Protein 7ZM4 (pdb70)

Radius of gyration: 26.53 Å; Cα contacts (8 Å, |Δi|>4): 1305; chains: 2; bounding box: 71×59×69 Å

Structure (mmCIF, N/CA/C/O backbone):
data_7ZM4
#
_entry.id   7ZM4
#
_cell.length_a   76.684
_cell.length_b   87.224
_cell.length_c   105.725
_cell.angle_alpha   90.000
_cell.angle_beta   90.000
_cell.angle_gamma   90.000
#
_symmetry.space_group_name_H-M   'P 2 2 21'
#
loop_
_entity.id
_entity.type
_entity.pdbx_description
1 polymer '4,5:9,10-diseco-3-hydroxy-5,9,17-trioxoandrosta-1(10),2-diene-4-oate hydrolase'
2 non-polymer 'undecyl dihydrogen phosphate'
3 non-polymer 'SULFATE ION'
4 water water
#
loop_
_atom_site.group_PDB
_atom_site.id
_atom_site.type_symbol
_atom_site.label_atom_id
_atom_site.label_alt_id
_atom_site.label_comp_id
_atom_site.label_asym_id
_atom_site.label_entity_id
_atom_site.label_seq_id
_atom_site.pdbx_PDB_ins_code
_atom_site.Cartn_x
_atom_site.Cartn_y
_atom_site.Cartn_z
_atom_site.occupancy
_atom_site.B_iso_or_equiv
_atom_site.auth_seq_id
_atom_site.auth_comp_id
_atom_site.auth_asym_id
_atom_site.auth_atom_id
_atom_site.pdbx_PDB_model_num
ATOM 1 N N . LEU A 1 7 ? 21.557 30.866 31.625 1.00 46.56 7 LEU A N 1
ATOM 2 C CA . LEU A 1 7 ? 21.843 29.664 32.470 1.00 42.10 7 LEU A CA 1
ATOM 3 C C . LEU A 1 7 ? 23.022 28.886 31.878 1.00 38.81 7 LEU A C 1
ATOM 4 O O . LEU A 1 7 ? 22.916 28.456 30.724 1.00 39.16 7 LEU A O 1
ATOM 9 N N . THR A 1 8 ? 24.071 28.667 32.669 1.00 40.14 8 THR A N 1
ATOM 10 C CA . THR A 1 8 ? 25.238 27.822 32.305 1.00 41.80 8 THR A CA 1
ATOM 11 C C . THR A 1 8 ? 25.416 26.723 33.354 1.00 41.42 8 THR A C 1
ATOM 12 O O . THR A 1 8 ? 24.911 26.885 34.480 1.00 41.43 8 THR A O 1
ATOM 16 N N . PHE A 1 9 ? 26.139 25.662 32.993 1.00 41.99 9 PHE A N 1
ATOM 17 C CA . PHE A 1 9 ? 26.627 24.618 33.929 1.00 39.80 9 PHE A CA 1
ATOM 18 C C . PHE A 1 9 ? 27.197 25.290 35.187 1.00 41.30 9 PHE A C 1
ATOM 19 O O . PHE A 1 9 ? 26.821 24.898 36.305 1.00 37.84 9 PHE A O 1
ATOM 27 N N . GLU A 1 10 ? 28.066 26.294 35.009 1.00 40.56 10 GLU A N 1
ATOM 28 C CA . GLU A 1 10 ? 28.830 26.949 36.104 1.00 42.31 10 GLU A CA 1
ATOM 29 C C . GLU A 1 10 ? 27.904 27.838 36.943 1.00 37.91 10 GLU A C 1
ATOM 30 O O . GLU A 1 10 ? 28.045 27.821 38.177 1.00 40.95 10 GLU A O 1
ATOM 36 N N . SER A 1 11 ? 27.014 28.603 36.309 1.00 37.91 11 SER A N 1
ATOM 37 C CA . SER A 1 11 ? 26.125 29.571 37.008 1.00 38.94 11 SER A CA 1
ATOM 38 C C . SER A 1 11 ? 25.120 28.809 37.887 1.00 36.59 11 SER A C 1
ATOM 39 O O . SER A 1 11 ? 24.782 29.311 38.964 1.00 35.73 11 SER A O 1
ATOM 42 N N . THR A 1 12 ? 24.718 27.602 37.473 1.00 36.02 12 THR A N 1
ATOM 43 C CA . THR A 1 12 ? 23.658 26.796 38.145 1.00 32.59 12 THR A CA 1
ATOM 44 C C . THR A 1 12 ? 24.270 25.807 39.144 1.00 30.42 12 THR A C 1
ATOM 45 O O . THR A 1 12 ? 23.516 25.284 39.983 1.00 28.28 12 THR A O 1
ATOM 49 N N . SER A 1 13 ? 25.580 25.548 39.062 1.00 29.78 13 SER A N 1
ATOM 50 C CA . SER A 1 13 ? 26.294 24.501 39.836 1.00 28.91 13 SER A CA 1
ATOM 51 C C . SER A 1 13 ? 26.179 24.754 41.345 1.00 29.66 13 SER A C 1
ATOM 52 O O . SER A 1 13 ? 26.440 25.884 41.806 1.00 30.63 13 SER A O 1
ATOM 55 N N . ARG A 1 14 ? 25.840 23.716 42.105 1.00 30.14 14 ARG A N 1
ATOM 56 C CA . ARG A 1 14 ? 25.753 23.769 43.583 1.00 29.67 14 ARG A CA 1
ATOM 57 C C . ARG A 1 14 ? 26.286 22.467 44.163 1.00 29.56 14 ARG A C 1
ATOM 58 O O . ARG A 1 14 ? 26.228 21.418 43.483 1.00 29.07 14 ARG A O 1
ATOM 66 N N . PHE A 1 15 ? 26.758 22.519 45.405 1.00 28.76 15 PHE A N 1
ATOM 67 C CA . PHE A 1 15 ? 27.192 21.330 46.162 1.00 28.60 15 PHE A CA 1
ATOM 68 C C . PHE A 1 15 ? 26.462 21.331 47.499 1.00 29.89 15 PHE A C 1
ATOM 69 O O . PHE A 1 15 ? 26.162 22.416 48.040 1.00 32.23 15 PHE A O 1
ATOM 77 N N . ALA A 1 16 ? 26.187 20.138 47.997 1.00 30.17 16 ALA A N 1
ATOM 78 C CA . ALA A 1 16 ? 25.714 19.883 49.368 1.00 32.07 16 ALA A CA 1
ATOM 79 C C . ALA A 1 16 ? 26.487 18.692 49.915 1.00 33.13 16 ALA A C 1
ATOM 80 O O . ALA A 1 16 ? 26.965 17.857 49.121 1.00 36.14 16 ALA A O 1
ATOM 82 N N . GLU A 1 17 ? 26.633 18.635 51.232 1.00 32.89 17 GLU A N 1
ATOM 83 C CA . GLU A 1 17 ? 27.166 17.451 51.928 1.00 33.99 17 GLU A CA 1
ATOM 84 C C . GLU A 1 17 ? 26.049 16.896 52.812 1.00 34.39 17 GLU A C 1
ATOM 85 O O . GLU A 1 17 ? 25.557 17.630 53.685 1.00 34.54 17 GLU A O 1
ATOM 91 N N . VAL A 1 18 ? 25.647 15.654 52.556 1.00 32.20 18 VAL A N 1
ATOM 92 C CA . VAL A 1 18 ? 24.566 14.959 53.308 1.00 32.70 18 VAL A CA 1
ATOM 93 C C . VAL A 1 18 ? 25.174 13.725 53.978 1.00 32.38 18 VAL A C 1
ATOM 94 O O . VAL A 1 18 ? 26.271 13.291 53.567 1.00 35.86 18 VAL A O 1
ATOM 98 N N . ASP A 1 19 ? 24.494 13.178 54.982 1.00 33.17 19 ASP A N 1
ATOM 99 C CA . ASP A 1 19 ? 24.964 11.997 55.747 1.00 35.41 19 ASP A CA 1
ATOM 100 C C . ASP A 1 19 ? 24.233 10.751 55.235 1.00 36.61 19 ASP A C 1
ATOM 101 O O . ASP A 1 19 ? 23.035 10.600 55.544 1.00 38.56 19 ASP A O 1
ATOM 106 N N . VAL A 1 20 ? 24.938 9.890 54.493 1.00 33.84 20 VAL A N 1
ATOM 107 C CA . VAL A 1 20 ? 24.431 8.586 53.979 1.00 34.34 20 VAL A CA 1
ATOM 108 C C . VAL A 1 20 ? 25.443 7.499 54.348 1.00 36.64 20 VAL A C 1
ATOM 109 O O . VAL A 1 20 ? 26.382 7.288 53.573 1.00 35.56 20 VAL A O 1
ATOM 113 N N . ASP A 1 21 ? 25.271 6.844 55.502 1.00 37.61 21 ASP A N 1
ATOM 114 C CA . ASP A 1 21 ? 26.293 5.922 56.068 1.00 39.45 21 ASP A CA 1
ATOM 115 C C . ASP A 1 21 ? 27.656 6.630 56.014 1.00 38.73 21 ASP A C 1
ATOM 116 O O . ASP A 1 21 ? 28.647 5.971 55.632 1.00 43.21 21 ASP A O 1
ATOM 121 N N . GLY A 1 22 ? 27.691 7.925 56.359 1.00 37.08 22 GLY A N 1
ATOM 122 C CA . GLY A 1 22 ? 28.886 8.791 56.324 1.00 36.54 22 GLY A CA 1
ATOM 123 C C . GLY A 1 22 ? 28.717 9.970 55.369 1.00 39.33 22 GLY A C 1
ATOM 124 O O . GLY A 1 22 ? 27.772 9.995 54.578 1.00 39.73 22 GLY A O 1
ATOM 125 N N . PRO A 1 23 ? 29.613 10.987 55.422 1.00 37.95 23 PRO A N 1
ATOM 126 C CA . PRO A 1 23 ? 29.520 12.164 54.557 1.00 36.04 23 PRO A CA 1
ATOM 127 C C . PRO A 1 23 ? 29.470 11.811 53.060 1.00 34.17 23 PRO A C 1
ATOM 128 O O . PRO A 1 23 ? 30.235 10.946 52.638 1.00 31.49 23 PRO A O 1
ATOM 132 N N . LEU A 1 24 ? 28.558 12.456 52.323 1.00 29.99 24 LEU A N 1
ATOM 133 C CA . LEU A 1 24 ? 28.341 12.254 50.862 1.00 28.86 24 LEU A CA 1
ATOM 134 C C . LEU A 1 24 ? 28.208 13.605 50.164 1.00 27.98 24 LEU A C 1
ATOM 135 O O . LEU A 1 24 ? 27.273 14.380 50.472 1.00 27.76 24 LEU A O 1
ATOM 140 N N . LYS A 1 25 ? 29.119 13.898 49.237 1.00 27.04 25 LYS A N 1
ATOM 141 C CA . LYS A 1 25 ? 29.045 15.141 48.439 1.00 28.58 25 LYS A CA 1
ATOM 142 C C . LYS A 1 25 ? 28.055 14.916 47.295 1.00 26.89 25 LYS A C 1
ATOM 143 O O . LYS A 1 25 ? 28.216 13.914 46.581 1.00 26.44 25 LYS A O 1
ATOM 149 N N . LEU A 1 26 ? 27.066 15.801 47.180 1.00 26.21 26 LEU A N 1
ATOM 150 C CA . LEU A 1 26 ? 26.097 15.846 46.057 1.00 27.43 26 LEU A CA 1
ATOM 151 C C . LEU A 1 26 ? 26.307 17.124 45.270 1.00 27.39 26 LEU A C 1
ATOM 152 O O . LEU A 1 26 ? 26.280 18.224 45.873 1.00 28.70 26 LEU A O 1
ATOM 157 N N . HIS A 1 27 ? 26.418 16.975 43.958 1.00 25.23 27 HIS A N 1
ATOM 158 C CA . HIS A 1 27 ? 26.411 18.077 42.977 1.00 24.82 27 HIS A CA 1
ATOM 159 C C . HIS A 1 27 ? 25.009 18.187 42.382 1.00 24.25 27 HIS A C 1
ATOM 160 O O . HIS A 1 27 ? 24.398 17.129 42.126 1.00 24.78 27 HIS A O 1
ATOM 167 N N . TYR A 1 28 ? 24.528 19.407 42.176 1.00 25.11 28 TYR A N 1
ATOM 168 C CA . TYR A 1 28 ? 23.233 19.661 41.503 1.00 24.91 28 TYR A CA 1
ATOM 169 C C . TYR A 1 28 ? 23.269 21.007 40.786 1.00 26.90 28 TYR A C 1
ATOM 170 O O . TYR A 1 28 ? 24.210 21.811 40.983 1.00 30.03 28 TYR A O 1
ATOM 179 N N . HIS A 1 29 ? 22.295 21.217 39.909 1.00 25.40 29 HIS A N 1
ATOM 180 C CA . HIS A 1 29 ? 22.083 22.490 39.186 1.00 24.98 29 HIS A CA 1
ATOM 181 C C . HIS A 1 29 ? 20.780 23.107 39.675 1.00 27.85 29 HIS A C 1
ATOM 182 O O . HIS A 1 29 ? 19.747 22.398 39.727 1.00 25.29 29 HIS A O 1
ATOM 189 N N . GLU A 1 30 ? 20.837 24.389 40.014 1.00 26.15 30 GLU A N 1
ATOM 190 C CA . GLU A 1 30 ? 19.670 25.157 40.493 1.00 27.06 30 GLU A CA 1
ATOM 191 C C . GLU A 1 30 ? 19.360 26.255 39.484 1.00 27.45 30 GLU A C 1
ATOM 192 O O . GLU A 1 30 ? 20.298 26.963 39.049 1.00 28.57 30 GLU A O 1
ATOM 198 N N . ALA A 1 31 ? 18.097 26.359 39.086 1.00 25.66 31 ALA A N 1
ATOM 199 C CA . ALA A 1 31 ? 17.599 27.430 38.198 1.00 26.25 31 ALA A CA 1
ATOM 200 C C . ALA A 1 31 ? 16.144 27.760 38.537 1.00 26.84 31 ALA A C 1
ATOM 201 O O . ALA A 1 31 ? 15.482 26.948 39.237 1.00 25.22 31 ALA A O 1
ATOM 203 N N . GLY A 1 32 ? 15.672 28.927 38.083 1.00 25.60 32 GLY A N 1
ATOM 204 C CA . GLY A 1 32 ? 14.299 29.409 38.326 1.00 27.44 32 GLY A CA 1
ATOM 205 C C . GLY A 1 32 ? 14.043 29.719 39.794 1.00 28.46 32 GLY A C 1
ATOM 206 O O . GLY A 1 32 ? 12.908 29.483 40.258 1.00 26.63 32 GLY A O 1
ATOM 207 N N . VAL A 1 33 ? 15.035 30.266 40.503 1.00 31.73 33 VAL A N 1
ATOM 208 C CA . VAL A 1 33 ? 14.965 30.551 41.970 1.00 34.08 33 VAL A CA 1
ATOM 209 C C . VAL A 1 33 ? 13.779 31.481 42.289 1.00 35.47 33 VAL A C 1
ATOM 210 O O . VAL A 1 33 ? 13.258 31.389 43.413 1.00 37.55 33 VAL A O 1
ATOM 214 N N . GLY A 1 34 ? 13.315 32.301 41.347 1.00 36.14 34 GLY A N 1
ATOM 215 C CA . GLY A 1 34 ? 12.119 33.150 41.557 1.00 37.81 34 GLY A CA 1
ATOM 216 C C . GLY A 1 34 ? 10.821 32.355 41.716 1.00 37.06 34 GLY A C 1
ATOM 217 O O . GLY A 1 34 ? 9.885 32.858 42.378 1.00 37.81 34 GLY A O 1
ATOM 218 N N . ASN A 1 35 ? 10.741 31.154 41.138 1.00 29.92 35 ASN A N 1
ATOM 219 C CA . ASN A 1 35 ? 9.463 30.437 40.893 1.00 28.13 35 ASN A CA 1
ATOM 220 C C . ASN A 1 35 ? 9.040 29.658 42.143 1.00 27.20 35 ASN A C 1
ATOM 221 O O . ASN A 1 35 ? 9.906 29.064 42.796 1.00 27.10 35 ASN A O 1
ATOM 226 N N . ASP A 1 36 ? 7.735 29.613 42.412 1.00 26.25 36 ASP A N 1
ATOM 227 C CA . ASP A 1 36 ? 7.160 29.045 43.656 1.00 26.89 36 ASP A CA 1
ATOM 228 C C . ASP A 1 36 ? 7.272 27.517 43.670 1.00 25.53 36 ASP A C 1
ATOM 229 O O . ASP A 1 36 ? 7.515 26.949 44.751 1.00 26.96 36 ASP A O 1
ATOM 234 N N . GLN A 1 37 ? 7.028 26.868 42.532 1.00 24.89 37 GLN A N 1
ATOM 235 C CA . GLN A 1 37 ? 6.914 25.387 42.483 1.00 23.23 37 GLN A CA 1
ATOM 236 C C . GLN A 1 37 ? 8.308 24.798 42.242 1.00 21.88 37 GLN A C 1
ATOM 237 O O . GLN A 1 37 ? 8.819 24.956 41.126 1.00 21.14 37 GLN A O 1
ATOM 243 N N . THR A 1 38 ? 8.864 24.104 43.233 1.00 20.92 38 THR A N 1
ATOM 244 C CA . THR A 1 38 ? 10.139 23.355 43.107 1.00 20.04 38 THR A CA 1
ATOM 245 C C . THR A 1 38 ? 9.866 22.032 42.370 1.00 19.13 38 THR A C 1
ATOM 246 O O . THR A 1 38 ? 8.807 21.430 42.592 1.00 19.43 38 THR A O 1
ATOM 250 N N . VAL A 1 39 ? 10.792 21.614 41.498 1.00 17.82 39 VAL A N 1
ATOM 251 C CA . VAL A 1 39 ? 10.742 20.275 40.845 0.50 14.90 39 VAL A CA 1
ATOM 252 C C . VAL A 1 39 ? 12.153 19.707 40.878 1.00 17.10 39 VAL A C 1
ATOM 253 O O . VAL A 1 39 ? 13.105 20.456 40.600 1.00 18.94 39 VAL A O 1
ATOM 257 N N . VAL A 1 40 ? 12.296 18.430 41.203 1.00 16.63 40 VAL A N 1
ATOM 258 C CA . VAL A 1 40 ? 13.618 17.746 41.222 1.00 17.51 40 VAL A CA 1
ATOM 259 C C . VAL A 1 40 ? 13.728 16.896 39.954 1.00 18.39 40 VAL A C 1
ATOM 260 O O . VAL A 1 40 ? 12.750 16.203 39.617 1.00 17.46 40 VAL A O 1
ATOM 264 N N . LEU A 1 41 ? 14.864 16.993 39.264 1.00 16.76 41 LEU A N 1
ATOM 265 C CA . LEU A 1 41 ? 15.148 16.215 38.033 1.00 17.59 41 LEU A CA 1
ATOM 266 C C . LEU A 1 41 ? 16.219 15.189 38.359 1.00 17.86 41 LEU A C 1
ATOM 267 O O . LEU A 1 41 ? 17.265 15.598 38.918 1.00 18.05 41 LEU A O 1
ATOM 272 N N . LEU A 1 42 ? 15.990 13.926 37.981 1.00 16.63 42 LEU A N 1
ATOM 273 C CA . LEU A 1 42 ? 16.938 12.805 38.216 1.00 17.43 42 LEU A CA 1
ATOM 274 C C . LEU A 1 42 ? 17.252 12.132 36.883 1.00 17.16 42 LEU A C 1
ATOM 275 O O . LEU A 1 42 ? 16.348 11.560 36.239 1.00 16.57 42 LEU A O 1
ATOM 280 N N . HIS A 1 43 ? 18.519 12.182 36.482 1.00 17.38 43 HIS A N 1
ATOM 281 C CA . HIS A 1 43 ? 18.983 11.727 35.155 1.00 17.51 43 HIS A CA 1
ATOM 282 C C . HIS A 1 43 ? 19.082 10.198 35.065 1.00 17.36 43 HIS A C 1
ATOM 283 O O . HIS A 1 43 ? 19.091 9.488 36.101 1.00 16.57 43 HIS A O 1
ATOM 290 N N . GLY A 1 44 ? 19.241 9.726 33.831 1.00 18.86 44 GLY A N 1
ATOM 291 C CA . GLY A 1 44 ? 19.495 8.313 33.501 1.00 19.30 44 GLY A CA 1
ATOM 292 C C . GLY A 1 44 ? 20.888 7.859 33.904 1.00 19.34 44 GLY A C 1
ATOM 293 O O . GLY A 1 44 ? 21.729 8.717 34.189 1.00 22.02 44 GLY A O 1
ATOM 294 N N . GLY A 1 45 ? 21.134 6.553 33.890 1.00 18.74 45 GLY A N 1
ATOM 295 C CA . GLY A 1 45 ? 22.313 5.953 34.545 1.00 19.57 45 GLY A CA 1
ATOM 296 C C . GLY A 1 45 ? 23.326 5.394 33.570 1.00 19.45 45 GLY A C 1
ATOM 297 O O . GLY A 1 45 ? 24.216 4.633 34.025 1.00 20.26 45 GLY A O 1
ATOM 298 N N . GLY A 1 46 ? 23.218 5.723 32.284 1.00 19.61 46 GLY A N 1
ATOM 299 C CA . GLY A 1 46 ? 24.208 5.258 31.299 1.00 19.86 46 GLY A CA 1
ATOM 300 C C . GLY A 1 46 ? 25.595 5.773 31.667 1.00 21.43 46 GLY A C 1
ATOM 301 O O . GLY A 1 46 ? 25.726 6.813 32.305 1.00 21.14 46 GLY A O 1
ATOM 302 N N . PRO A 1 47 ? 26.678 5.056 31.317 1.00 23.08 47 PRO A N 1
ATOM 303 C CA . PRO A 1 47 ? 28.028 5.535 31.634 1.00 23.87 47 PRO A CA 1
ATOM 304 C C . PRO A 1 47 ? 28.298 6.948 31.098 1.00 22.31 47 PRO A C 1
ATOM 305 O O . PRO A 1 47 ? 28.010 7.236 29.943 1.00 23.29 47 PRO A O 1
ATOM 309 N N . GLY A 1 48 ? 28.819 7.809 31.984 1.00 21.53 48 GLY A N 1
ATOM 310 C CA . GLY A 1 48 ? 29.148 9.207 31.692 1.00 22.13 48 GLY A CA 1
ATOM 311 C C . GLY A 1 48 ? 27.952 10.142 31.759 1.00 22.24 48 GLY A C 1
ATOM 312 O O . GLY A 1 48 ? 28.116 11.315 31.432 1.00 21.19 48 GLY A O 1
ATOM 313 N N . ALA A 1 49 ? 26.773 9.665 32.174 1.00 21.28 49 ALA A N 1
ATOM 314 C CA . ALA A 1 49 ? 25.578 10.532 32.290 1.00 21.30 49 ALA A CA 1
ATOM 315 C C . ALA A 1 49 ? 25.784 11.514 33.446 1.00 20.12 49 ALA A C 1
ATOM 316 O O . ALA A 1 49 ? 26.536 11.195 34.387 1.00 20.86 49 ALA A O 1
ATOM 318 N N . ALA A 1 50 ? 25.130 12.662 33.379 1.00 20.21 50 ALA A N 1
ATOM 319 C CA . ALA A 1 50 ? 25.008 13.625 34.496 1.00 21.36 50 ALA A CA 1
ATOM 320 C C . ALA A 1 50 ? 23.788 14.508 34.237 1.00 20.67 50 ALA A C 1
ATOM 321 O O . ALA A 1 50 ? 23.199 14.409 33.138 1.00 20.64 50 ALA A O 1
ATOM 323 N N . SER A 1 51 ? 23.434 15.368 35.192 1.00 19.45 51 SER A N 1
ATOM 324 C CA . SER A 1 51 ? 22.201 16.191 35.152 1.00 20.52 51 SER A CA 1
ATOM 325 C C . SER A 1 51 ? 22.190 17.126 33.946 1.00 21.83 51 SER A C 1
ATOM 326 O O . SER A 1 51 ? 21.222 17.127 33.192 1.00 20.97 51 SER A O 1
ATOM 329 N N . TRP A 1 52 ? 23.227 17.946 33.802 1.00 22.85 52 TRP A N 1
ATOM 330 C CA . TRP A 1 52 ? 23.247 19.030 32.793 1.00 24.83 52 TRP A CA 1
ATOM 331 C C . TRP A 1 52 ? 23.134 18.462 31.371 1.00 24.50 52 TRP A C 1
ATOM 332 O O . TRP A 1 52 ? 22.347 18.994 30.603 1.00 26.06 52 TRP A O 1
ATOM 343 N N . THR A 1 53 ? 23.878 17.404 31.037 1.00 23.28 53 THR A N 1
ATOM 344 C CA . THR A 1 53 ? 23.847 16.764 29.691 1.00 23.15 53 THR A CA 1
ATOM 345 C C . THR A 1 53 ? 22.541 15.983 29.482 1.00 22.81 53 THR A C 1
ATOM 346 O O . THR A 1 53 ? 21.973 16.055 28.377 1.00 23.72 53 THR A O 1
ATOM 350 N N . ASN A 1 54 ? 22.067 15.262 30.490 1.00 21.47 54 ASN A N 1
ATOM 351 C CA . ASN A 1 54 ? 20.836 14.433 30.369 1.00 21.03 54 ASN A CA 1
ATOM 352 C C . ASN A 1 54 ? 19.663 15.364 30.047 1.00 20.76 54 ASN A C 1
ATOM 353 O O . ASN A 1 54 ? 18.788 14.957 29.251 1.00 20.91 54 ASN A O 1
ATOM 358 N N . PHE A 1 55 ? 19.619 16.556 30.664 1.00 20.05 55 PHE A N 1
ATOM 359 C CA . PHE A 1 55 ? 18.447 17.466 30.621 1.00 19.99 55 PHE A CA 1
ATOM 360 C C . PHE A 1 55 ? 18.791 18.771 29.891 1.00 22.06 55 PHE A C 1
ATOM 361 O O . PHE A 1 55 ? 18.093 19.768 30.095 1.00 21.68 55 PHE A O 1
ATOM 369 N N . SER A 1 56 ? 19.777 18.739 28.991 1.00 25.63 56 SER A N 1
ATOM 370 C CA . SER A 1 56 ? 20.267 19.951 28.285 1.00 27.92 56 SER A CA 1
ATOM 371 C C . SER A 1 56 ? 19.137 20.583 27.456 1.00 26.75 56 SER A C 1
ATOM 372 O O . SER A 1 56 ? 19.104 21.817 27.365 1.00 27.04 56 SER A O 1
ATOM 375 N N . ARG A 1 57 ? 18.194 19.792 26.927 1.00 24.49 57 ARG A N 1
ATOM 376 C CA . ARG A 1 57 ? 17.068 20.325 26.118 1.00 23.68 57 ARG A CA 1
ATOM 377 C C . ARG A 1 57 ? 15.846 20.670 26.985 1.00 23.43 57 ARG A C 1
ATOM 378 O O . ARG A 1 57 ? 14.838 21.117 26.408 1.00 22.58 57 ARG A O 1
ATOM 386 N N . ASN A 1 58 ? 15.950 20.556 28.310 1.00 22.51 58 ASN A N 1
ATOM 387 C CA . ASN A 1 58 ? 14.785 20.685 29.220 1.00 20.50 58 ASN A CA 1
ATOM 388 C C . ASN A 1 58 ? 14.998 21.743 30.319 1.00 21.87 58 ASN A C 1
ATOM 389 O O . ASN A 1 58 ? 14.010 22.396 30.662 1.00 21.34 58 ASN A O 1
ATOM 394 N N . ILE A 1 59 ? 16.208 21.904 30.874 1.00 23.26 59 ILE A N 1
ATOM 395 C CA . ILE A 1 59 ? 16.411 22.678 32.139 1.00 24.37 59 ILE A CA 1
ATOM 396 C C . ILE A 1 59 ? 16.012 24.144 31.917 1.00 25.12 59 ILE A C 1
ATOM 397 O O . ILE A 1 59 ? 15.258 24.660 32.742 1.00 23.53 59 ILE A O 1
ATOM 402 N N . ALA A 1 60 ? 16.447 24.779 30.824 1.00 25.34 60 ALA A N 1
ATOM 403 C CA . ALA A 1 60 ? 16.121 26.202 30.533 1.00 26.81 60 ALA A CA 1
ATOM 404 C C . ALA A 1 60 ? 14.609 26.397 30.409 1.00 25.35 60 ALA A C 1
ATOM 405 O O . ALA A 1 60 ? 14.067 27.368 30.976 1.00 27.08 60 ALA A O 1
ATOM 407 N N . VAL A 1 61 ? 13.937 25.511 29.675 1.00 22.37 61 VAL A N 1
ATOM 408 C CA . VAL A 1 61 ? 12.476 25.610 29.430 1.00 23.09 61 VAL A CA 1
ATOM 409 C C . VAL A 1 61 ? 11.749 25.414 30.769 1.00 23.05 61 VAL A C 1
ATOM 410 O O . VAL A 1 61 ? 10.878 26.225 31.096 1.00 23.96 61 VAL A O 1
ATOM 414 N N . LEU A 1 62 ? 12.119 24.393 31.540 1.00 22.43 62 LEU A N 1
ATOM 415 C CA . LEU A 1 62 ? 11.445 24.114 32.834 1.00 23.09 62 LEU A CA 1
ATOM 416 C C . LEU A 1 62 ? 11.716 25.251 33.830 1.00 24.03 62 LEU A C 1
ATOM 417 O O . LEU A 1 62 ? 10.792 25.585 34.599 1.00 22.76 62 LEU A O 1
ATOM 422 N N . ALA A 1 63 ? 12.913 25.849 33.806 1.00 24.70 63 ALA A N 1
ATOM 423 C CA . ALA A 1 63 ? 13.306 26.937 34.739 1.00 24.86 63 ALA A CA 1
ATOM 424 C C . ALA A 1 63 ? 12.490 28.210 34.490 1.00 27.16 63 ALA A C 1
ATOM 425 O O . ALA A 1 63 ? 12.488 29.068 35.395 1.00 27.33 63 ALA A O 1
ATOM 427 N N . ARG A 1 64 ? 11.812 28.353 33.344 1.00 27.20 64 ARG A N 1
ATOM 428 C CA . ARG A 1 64 ? 10.876 29.488 33.104 1.00 29.70 64 ARG A CA 1
ATOM 429 C C . ARG A 1 64 ? 9.650 29.348 34.014 1.00 29.90 64 ARG A C 1
ATOM 430 O O . ARG A 1 64 ? 9.004 30.362 34.290 1.00 29.61 64 ARG A O 1
ATOM 438 N N . HIS A 1 65 ? 9.308 28.122 34.425 1.00 26.97 65 HIS A N 1
ATOM 439 C CA . HIS A 1 65 ? 8.033 27.824 35.128 1.00 27.16 65 HIS A CA 1
ATOM 440 C C . HIS A 1 65 ? 8.269 27.409 36.577 1.00 24.33 65 HIS A C 1
ATOM 441 O O . HIS A 1 65 ? 7.405 27.702 37.417 1.00 26.76 65 HIS A O 1
ATOM 448 N N . PHE A 1 66 ? 9.374 26.725 36.842 1.00 24.11 66 PHE A N 1
ATOM 449 C CA . PHE A 1 66 ? 9.626 26.002 38.107 1.00 21.57 66 PHE A CA 1
ATOM 450 C C . PHE A 1 66 ? 10.987 26.388 38.657 1.00 21.73 66 PHE A C 1
ATOM 451 O O . PHE A 1 66 ? 11.851 26.872 37.910 1.00 22.81 66 PHE A O 1
ATOM 459 N N . HIS A 1 67 ? 11.148 26.176 39.953 1.00 20.72 67 HIS A N 1
ATOM 460 C CA . HIS A 1 67 ? 12.450 26.202 40.651 1.00 21.75 67 HIS A CA 1
ATOM 461 C C . HIS A 1 67 ? 13.051 24.810 40.463 1.00 22.61 67 HIS A C 1
ATOM 462 O O . HIS A 1 67 ? 12.583 23.881 41.124 1.00 22.09 67 HIS A O 1
ATOM 469 N N . VAL A 1 68 ? 14.012 24.685 39.548 1.00 22.33 68 VAL A N 1
ATOM 470 C CA . VAL A 1 68 ? 14.548 23.372 39.096 1.00 22.44 68 VAL A CA 1
ATOM 471 C C . VAL A 1 68 ? 15.748 23.004 39.968 1.00 23.32 68 VAL A C 1
ATOM 472 O O . VAL A 1 68 ? 16.652 23.836 40.130 1.00 23.23 68 VAL A O 1
ATOM 476 N N . LEU A 1 69 ? 15.742 21.791 40.513 1.00 20.16 69 LEU A N 1
ATOM 477 C CA . LEU A 1 69 ? 16.910 21.175 41.189 1.00 21.12 69 LEU A CA 1
ATOM 478 C C . LEU A 1 69 ? 17.244 19.906 40.404 1.00 21.49 69 LEU A C 1
ATOM 479 O O . LEU A 1 69 ? 16.500 18.925 40.527 1.00 20.98 69 LEU A O 1
ATOM 484 N N . ALA A 1 70 ? 18.279 19.956 39.566 1.00 20.10 70 ALA A N 1
ATOM 485 C CA . ALA A 1 70 ? 18.727 18.799 38.760 1.00 20.01 70 ALA A CA 1
ATOM 486 C C . ALA A 1 70 ? 19.940 18.175 39.455 1.00 21.53 70 ALA A C 1
ATOM 487 O O . ALA A 1 70 ? 21.024 18.807 39.489 1.00 22.05 70 ALA A O 1
ATOM 489 N N . VAL A 1 71 ? 19.748 16.998 40.046 1.00 19.40 71 VAL A N 1
ATOM 490 C CA . VAL A 1 71 ? 20.705 16.388 41.011 1.00 19.81 71 VAL A CA 1
ATOM 491 C C . VAL A 1 71 ? 21.547 15.318 40.307 1.00 21.79 71 VAL A C 1
ATOM 492 O O . VAL A 1 71 ? 20.971 14.364 39.751 1.00 20.49 71 VAL A O 1
ATOM 496 N N . ASP A 1 72 ? 22.877 15.455 40.346 1.00 20.47 72 ASP A N 1
ATOM 497 C CA . ASP A 1 72 ? 23.787 14.367 39.911 1.00 21.02 72 ASP A CA 1
ATOM 498 C C . ASP A 1 72 ? 23.642 13.249 40.926 1.00 20.48 72 ASP A C 1
ATOM 499 O O . ASP A 1 72 ? 23.908 13.473 42.124 1.00 20.25 72 ASP A O 1
ATOM 504 N N . GLN A 1 73 ? 23.147 12.087 40.507 1.00 20.49 73 GLN A N 1
ATOM 505 C CA . GLN A 1 73 ? 22.937 10.973 41.445 1.00 21.79 73 GLN A CA 1
ATOM 506 C C . GLN A 1 73 ? 24.309 10.473 41.885 1.00 20.97 73 GLN A C 1
ATOM 507 O O . GLN A 1 73 ? 25.295 10.621 41.160 1.00 20.55 73 GLN A O 1
ATOM 513 N N . PRO A 1 74 ? 24.413 9.888 43.089 1.00 22.73 74 PRO A N 1
ATOM 514 C CA . PRO A 1 74 ? 25.675 9.320 43.553 1.00 21.47 74 PRO A CA 1
ATOM 515 C C . PRO A 1 74 ? 26.271 8.399 42.486 1.00 23.44 74 PRO A C 1
ATOM 516 O O . PRO A 1 74 ? 25.535 7.601 41.900 1.00 22.86 74 PRO A O 1
ATOM 520 N N . GLY A 1 75 ? 27.574 8.537 42.232 1.00 22.22 75 GLY A N 1
ATOM 521 C CA . GLY A 1 75 ? 28.275 7.721 41.221 1.00 22.33 75 GLY A CA 1
ATOM 522 C C . GLY A 1 75 ? 28.359 8.404 39.869 1.00 22.64 75 GLY A C 1
ATOM 523 O O . GLY A 1 75 ? 29.029 7.836 38.968 1.00 23.01 75 GLY A O 1
ATOM 524 N N . TYR A 1 76 ? 27.742 9.578 39.712 1.00 20.87 76 TYR A N 1
ATOM 525 C CA . TYR A 1 76 ? 27.631 10.307 38.423 1.00 21.19 76 TYR A CA 1
ATOM 526 C C . TYR A 1 76 ? 28.054 11.767 38.577 1.00 22.72 76 TYR A C 1
ATOM 527 O O . TYR A 1 76 ? 27.881 12.349 39.663 1.00 22.01 76 TYR A O 1
ATOM 536 N N . GLY A 1 77 ? 28.546 12.351 37.482 1.00 23.14 77 GLY A N 1
ATOM 537 C CA . GLY A 1 77 ? 28.842 13.788 37.369 1.00 24.49 77 GLY A CA 1
ATOM 538 C C . GLY A 1 77 ? 29.863 14.195 38.413 1.00 24.63 77 GLY A C 1
ATOM 539 O O . GLY A 1 77 ? 30.906 13.511 38.513 1.00 25.90 77 GLY A O 1
ATOM 540 N N . HIS A 1 78 ? 29.541 15.217 39.209 1.00 25.38 78 HIS A N 1
ATOM 541 C CA . HIS A 1 78 ? 30.422 15.754 40.280 1.00 26.25 78 HIS A CA 1
ATOM 542 C C . HIS A 1 78 ? 29.945 15.307 41.668 1.00 26.85 78 HIS A C 1
ATOM 543 O O . HIS A 1 78 ? 30.493 15.803 42.665 1.00 26.05 78 HIS A O 1
ATOM 550 N N . SER A 1 79 ? 29.009 14.364 41.766 1.00 23.58 79 SER A N 1
ATOM 551 C CA . SER A 1 79 ? 28.659 13.749 43.070 1.00 23.21 79 SER A CA 1
ATOM 552 C C . SER A 1 79 ? 29.696 12.689 43.447 1.00 24.12 79 SER A C 1
ATOM 553 O O . SER A 1 79 ? 30.438 12.204 42.555 1.00 23.27 79 SER A O 1
ATOM 556 N N . ASP A 1 80 ? 29.779 12.343 44.736 1.00 25.06 80 ASP A N 1
ATOM 557 C CA . ASP A 1 80 ? 30.735 11.322 45.231 1.00 26.23 80 ASP A CA 1
ATOM 558 C C . ASP A 1 80 ? 30.513 9.996 44.499 1.00 25.75 80 ASP A C 1
ATOM 559 O O . ASP A 1 80 ? 29.353 9.649 44.199 1.00 26.58 80 ASP A O 1
ATOM 564 N N . LYS A 1 81 ? 31.603 9.291 44.198 1.00 24.46 81 LYS A N 1
ATOM 565 C CA . LYS A 1 81 ? 31.594 7.979 43.513 1.00 25.08 81 LYS A CA 1
ATOM 566 C C . LYS A 1 81 ? 32.205 6.941 44.451 1.00 26.90 81 LYS A C 1
ATOM 567 O O . LYS A 1 81 ? 33.372 6.561 44.266 1.00 25.94 81 LYS A O 1
ATOM 573 N N . ARG A 1 82 ? 31.429 6.490 45.436 1.00 27.08 82 ARG A N 1
ATOM 574 C CA . ARG A 1 82 ? 31.856 5.434 46.381 1.00 28.44 82 ARG A CA 1
ATOM 575 C C . ARG A 1 82 ? 31.981 4.112 45.632 1.00 29.49 82 ARG A C 1
ATOM 576 O O . ARG A 1 82 ? 31.236 3.910 44.642 1.00 31.52 82 ARG A O 1
ATOM 584 N N . ALA A 1 83 ? 32.903 3.258 46.075 1.00 29.43 83 ALA A N 1
ATOM 585 C CA . ALA A 1 83 ? 33.146 1.910 45.523 1.00 30.60 83 ALA A CA 1
ATOM 586 C C . ALA A 1 83 ? 32.155 0.922 46.137 1.00 30.10 83 ALA A C 1
ATOM 587 O O . ALA A 1 83 ? 31.991 -0.169 45.581 1.00 31.89 83 ALA A O 1
ATOM 589 N N . GLU A 1 84 ? 31.567 1.266 47.284 1.00 32.59 84 GLU A N 1
ATOM 590 C CA . GLU A 1 84 ? 30.658 0.354 48.021 1.00 35.41 84 GLU A CA 1
ATOM 591 C C . GLU A 1 84 ? 29.417 1.132 48.451 1.00 31.26 84 GLU A C 1
ATOM 592 O O . GLU A 1 84 ? 29.558 2.248 48.982 1.00 32.18 84 GLU A O 1
ATOM 598 N N . HIS A 1 85 ? 28.251 0.543 48.227 1.00 30.74 85 HIS A N 1
ATOM 599 C CA . HIS A 1 85 ? 26.946 1.100 48.662 1.00 29.90 85 HIS A CA 1
ATOM 600 C C . HIS A 1 85 ? 25.898 -0.001 48.546 1.00 30.14 85 HIS A C 1
ATOM 601 O O . HIS A 1 85 ? 26.203 -1.039 47.949 1.00 31.42 85 HIS A O 1
ATOM 608 N N . GLY A 1 86 ? 24.694 0.237 49.068 1.00 29.90 86 GLY A N 1
ATOM 609 C CA . GLY A 1 86 ? 23.593 -0.737 48.988 1.00 30.01 86 GLY A CA 1
ATOM 610 C C . GLY A 1 86 ? 22.835 -0.618 47.676 1.00 29.24 86 GLY A C 1
ATOM 611 O O . GLY A 1 86 ? 23.317 0.086 46.766 1.00 30.52 86 GLY A O 1
ATOM 612 N N . GLN A 1 87 ? 21.670 -1.265 47.590 1.00 26.21 87 GLN A N 1
ATOM 613 C CA . GLN A 1 87 ? 20.750 -1.204 46.421 1.00 24.60 87 GLN A CA 1
ATOM 614 C C . GLN A 1 87 ? 20.712 0.236 45.889 1.00 20.37 87 GLN A C 1
ATOM 615 O O . GLN A 1 87 ? 20.408 1.176 46.661 1.00 20.38 87 GLN A O 1
ATOM 621 N N . PHE A 1 88 ? 21.025 0.443 44.608 1.00 19.75 88 PHE A N 1
ATOM 622 C CA . PHE A 1 88 ? 21.358 1.799 44.114 1.00 18.79 88 PHE A CA 1
ATOM 623 C C . PHE A 1 88 ? 20.193 2.776 44.313 1.00 17.75 88 PHE A C 1
ATOM 624 O O . PHE A 1 88 ? 20.420 3.903 44.738 1.00 18.45 88 PHE A O 1
ATOM 632 N N . ASN A 1 89 ? 18.966 2.388 43.978 1.00 18.55 89 ASN A N 1
ATOM 633 C CA . ASN A 1 89 ? 17.869 3.389 43.998 1.00 18.91 89 ASN A CA 1
ATOM 634 C C . ASN A 1 89 ? 17.597 3.798 45.449 1.00 18.40 89 ASN A C 1
ATOM 635 O O . ASN A 1 89 ? 17.275 4.961 45.682 1.00 18.65 89 ASN A O 1
ATOM 640 N N . ARG A 1 90 ? 17.720 2.872 46.387 1.00 19.22 90 ARG A N 1
ATOM 641 C CA . ARG A 1 90 ? 17.526 3.222 47.818 1.00 19.17 90 ARG A CA 1
ATOM 642 C C . ARG A 1 90 ? 18.665 4.137 48.289 1.00 18.69 90 ARG A C 1
ATOM 643 O O . ARG A 1 90 ? 18.405 5.101 49.023 1.00 18.58 90 ARG A O 1
ATOM 651 N N . TYR A 1 91 ? 19.897 3.853 47.870 1.00 18.73 91 TYR A N 1
ATOM 652 C CA . TYR A 1 91 ? 21.094 4.679 48.152 1.00 19.58 91 TYR A CA 1
ATOM 653 C C . TYR A 1 91 ? 20.872 6.103 47.630 1.00 18.39 91 TYR A C 1
ATOM 654 O O . TYR A 1 91 ? 20.977 7.089 48.376 1.00 19.49 91 TYR A O 1
ATOM 663 N N . ALA A 1 92 ? 20.509 6.232 46.352 1.00 17.99 92 ALA A N 1
ATOM 664 C CA . ALA A 1 92 ? 20.308 7.538 45.704 1.00 17.72 92 ALA A CA 1
ATOM 665 C C . ALA A 1 92 ? 19.112 8.248 46.349 1.00 17.17 92 ALA A C 1
ATOM 666 O O . ALA A 1 92 ? 19.182 9.462 46.529 1.00 17.94 92 ALA A O 1
ATOM 668 N N . ALA A 1 93 ? 18.062 7.511 46.718 1.00 17.39 93 ALA A N 1
ATOM 669 C CA . ALA A 1 93 ? 16.864 8.104 47.354 1.00 16.87 93 ALA A CA 1
ATOM 670 C C . ALA A 1 93 ? 17.236 8.658 48.736 1.00 17.71 93 ALA A C 1
ATOM 671 O O . ALA A 1 93 ? 16.763 9.739 49.065 1.00 18.19 93 ALA A O 1
ATOM 673 N N . MET A 1 94 ? 18.025 7.911 49.510 1.00 19.28 94 MET A N 1
ATOM 674 C CA . MET A 1 94 ? 18.511 8.379 50.843 1.00 21.06 94 MET A CA 1
ATOM 675 C C . MET A 1 94 ? 19.312 9.683 50.683 1.00 20.50 94 MET A C 1
ATOM 676 O O . MET A 1 94 ? 19.108 10.623 51.484 1.00 20.19 94 MET A O 1
ATOM 681 N N . ALA A 1 95 ? 20.185 9.772 49.676 1.00 20.13 95 ALA A N 1
ATOM 682 C CA . ALA A 1 95 ? 20.969 10.997 49.397 1.00 20.20 95 ALA A CA 1
ATOM 683 C C . ALA A 1 95 ? 20.023 12.165 49.092 1.00 20.86 95 ALA A C 1
ATOM 684 O O . ALA A 1 95 ? 20.211 13.271 49.634 1.00 20.17 95 ALA A O 1
ATOM 686 N N . LEU A 1 96 ? 19.006 11.932 48.262 1.00 18.54 96 LEU A N 1
ATOM 687 C CA . LEU A 1 96 ? 18.044 12.982 47.881 1.00 19.01 96 LEU A CA 1
ATOM 688 C C . LEU A 1 96 ? 17.264 13.434 49.121 1.00 18.83 96 LEU A C 1
ATOM 689 O O . LEU A 1 96 ? 17.053 14.631 49.285 1.00 19.60 96 LEU A O 1
ATOM 694 N N . LYS A 1 97 ? 16.876 12.482 49.965 1.00 20.47 97 LYS A N 1
ATOM 695 C CA . LYS A 1 97 ? 16.172 12.753 51.239 1.00 22.11 97 LYS A CA 1
ATOM 696 C C . LYS A 1 97 ? 17.049 13.682 52.090 1.00 21.38 97 LYS A C 1
ATOM 697 O O . LYS A 1 97 ? 16.532 14.683 52.591 1.00 20.58 97 LYS A O 1
ATOM 703 N N . GLY A 1 98 ? 18.341 13.376 52.200 1.00 21.98 98 GLY A N 1
ATOM 704 C CA . GLY A 1 98 ? 19.304 14.233 52.912 1.00 21.35 98 GLY A CA 1
ATOM 705 C C . GLY A 1 98 ? 19.275 15.640 52.351 1.00 21.61 98 GLY A C 1
ATOM 706 O O . GLY A 1 98 ? 19.240 16.585 53.142 1.00 21.80 98 GLY A O 1
ATOM 707 N N . LEU A 1 99 ? 19.233 15.798 51.018 1.00 20.51 99 LEU A N 1
ATOM 708 C CA . LEU A 1 99 ? 19.201 17.134 50.378 1.00 20.22 99 LEU A CA 1
ATOM 709 C C . LEU A 1 99 ? 17.869 17.837 50.667 1.00 20.56 99 LEU A C 1
ATOM 710 O O . LEU A 1 99 ? 17.880 19.062 50.933 1.00 21.99 99 LEU A O 1
ATOM 715 N N . PHE A 1 100 ? 16.747 17.119 50.576 1.00 20.31 100 PHE A N 1
ATOM 716 C CA . PHE A 1 100 ? 15.402 17.668 50.881 1.00 19.62 100 PHE A CA 1
ATOM 717 C C . PHE A 1 100 ? 15.439 18.315 52.275 1.00 20.17 100 PHE A C 1
ATOM 718 O O . PHE A 1 100 ? 15.003 19.464 52.412 1.00 24.06 100 PHE A O 1
ATOM 726 N N . ASP A 1 101 ? 15.953 17.579 53.251 1.00 22.71 101 ASP A N 1
ATOM 727 C CA . ASP A 1 101 ? 15.991 18.027 54.675 1.00 23.84 101 ASP A CA 1
ATOM 728 C C . ASP A 1 101 ? 16.898 19.258 54.769 1.00 27.13 101 ASP A C 1
ATOM 729 O O . ASP A 1 101 ? 16.507 20.248 55.422 1.00 28.45 101 ASP A O 1
ATOM 734 N N . GLN A 1 102 ? 18.059 19.229 54.114 1.00 26.75 102 GLN A N 1
ATOM 735 C CA . GLN A 1 102 ? 19.015 20.367 54.168 1.00 27.86 102 GLN A CA 1
ATOM 736 C C . GLN A 1 102 ? 18.376 21.627 53.566 1.00 28.12 102 GLN A C 1
ATOM 737 O O . GLN A 1 102 ? 18.583 22.714 54.130 1.00 27.78 102 GLN A O 1
ATOM 743 N N . LEU A 1 103 ? 17.630 21.505 52.456 1.00 24.52 103 LEU A N 1
ATOM 744 C CA . LEU A 1 103 ? 17.044 22.656 51.720 1.00 25.32 103 LEU A CA 1
ATOM 745 C C . LEU A 1 103 ? 15.684 23.050 52.316 1.00 24.58 103 LEU A C 1
ATOM 746 O O . LEU A 1 103 ? 15.114 24.042 51.847 1.00 29.88 103 LEU A O 1
ATOM 751 N N . GLY A 1 104 ? 15.178 22.287 53.279 1.00 25.31 104 GLY A N 1
ATOM 752 C CA . GLY A 1 104 ? 13.888 22.540 53.957 1.00 26.00 104 GLY A CA 1
ATOM 753 C C . GLY A 1 104 ? 12.703 22.315 53.033 1.00 26.29 104 GLY A C 1
ATOM 754 O O . GLY A 1 104 ? 11.677 23.025 53.150 1.00 29.26 104 GLY A O 1
ATOM 755 N N . LEU A 1 105 ? 12.812 21.357 52.121 1.00 24.19 105 LEU A N 1
ATOM 756 C CA . LEU A 1 105 ? 11.693 21.012 51.212 1.00 23.25 105 LEU A CA 1
ATOM 757 C C . LEU A 1 105 ? 10.640 20.189 51.954 1.00 22.13 105 LEU A C 1
ATOM 758 O O . LEU A 1 105 ? 10.999 19.379 52.821 1.00 22.84 105 LEU A O 1
ATOM 763 N N . GLY A 1 106 ? 9.377 20.398 51.588 1.00 20.07 106 GLY A N 1
ATOM 764 C CA . GLY A 1 106 ? 8.236 19.629 52.108 1.00 18.90 106 GLY A CA 1
ATOM 765 C C . GLY A 1 106 ? 7.893 18.521 51.139 1.00 19.19 106 GLY A C 1
ATOM 766 O O . GLY A 1 106 ? 8.581 17.499 51.142 1.00 20.32 106 GLY A O 1
ATOM 767 N N . ARG A 1 107 ? 6.871 18.769 50.324 1.00 18.98 107 ARG A N 1
ATOM 768 C CA . ARG A 1 107 ? 6.350 17.840 49.299 1.00 18.63 107 ARG A CA 1
ATOM 769 C C . ARG A 1 107 ? 6.673 18.432 47.922 1.00 18.32 107 ARG A C 1
ATOM 770 O O . ARG A 1 107 ? 6.226 19.548 47.622 1.00 18.93 107 ARG A O 1
ATOM 778 N N . VAL A 1 108 ? 7.425 17.695 47.101 1.00 18.12 108 VAL A N 1
ATOM 779 C CA . VAL A 1 108 ? 8.015 18.219 45.843 1.00 18.34 108 VAL A CA 1
ATOM 780 C C . VAL A 1 108 ? 7.812 17.185 44.744 1.00 16.15 108 VAL A C 1
ATOM 781 O O . VAL A 1 108 ? 8.106 16.015 44.958 1.00 17.31 108 VAL A O 1
ATOM 785 N N . PRO A 1 109 ? 7.366 17.584 43.537 1.00 16.48 109 PRO A N 1
ATOM 786 C CA . PRO A 1 109 ? 7.311 16.661 42.405 1.00 16.45 109 PRO A CA 1
ATOM 787 C C . PRO A 1 109 ? 8.705 16.276 41.891 1.00 17.19 109 PRO A C 1
ATOM 788 O O . PRO A 1 109 ? 9.649 17.055 42.012 1.00 16.58 109 PRO A O 1
ATOM 792 N N . LEU A 1 110 ? 8.813 15.072 41.327 1.00 16.51 110 LEU A N 1
ATOM 793 C CA . LEU A 1 110 ? 10.085 14.516 40.805 1.00 17.34 110 LEU A CA 1
ATOM 794 C C . LEU A 1 110 ? 9.897 14.088 39.353 1.00 17.60 110 LEU A C 1
ATOM 795 O O . LEU A 1 110 ? 8.831 13.555 39.004 1.00 16.78 110 LEU A O 1
ATOM 800 N N . VAL A 1 111 ? 10.917 14.347 38.553 1.00 16.46 111 VAL A N 1
ATOM 801 C CA . VAL A 1 111 ? 11.011 13.941 37.126 1.00 16.33 111 VAL A CA 1
ATOM 802 C C . VAL A 1 111 ? 12.248 13.058 36.998 1.00 17.19 111 VAL A C 1
ATOM 803 O O . VAL A 1 111 ? 13.329 13.516 37.376 1.00 17.74 111 VAL A O 1
ATOM 807 N N . GLY A 1 112 ? 12.119 11.845 36.482 1.00 15.98 112 GLY A N 1
ATOM 808 C CA . GLY A 1 112 ? 13.273 10.929 36.418 1.00 16.90 112 GLY A CA 1
ATOM 809 C C . GLY A 1 112 ? 13.225 10.035 35.207 1.00 16.93 112 GLY A C 1
ATOM 810 O O . GLY A 1 112 ? 12.170 9.422 34.982 1.00 16.23 112 GLY A O 1
ATOM 811 N N . ASN A 1 113 ? 14.320 9.929 34.456 1.00 17.78 113 ASN A N 1
ATOM 812 C CA . ASN A 1 113 ? 14.383 8.951 33.348 1.00 18.49 113 ASN A CA 1
ATOM 813 C C . ASN A 1 113 ? 15.217 7.751 33.772 1.00 17.38 113 ASN A C 1
ATOM 814 O O . ASN A 1 113 ? 16.262 7.910 34.474 1.00 16.01 113 ASN A O 1
ATOM 819 N N . SER A 1 114 ? 14.776 6.571 33.344 1.00 16.23 114 SER A N 1
ATOM 820 C CA . SER A 1 114 ? 15.515 5.299 33.513 1.00 16.26 114 SER A CA 1
ATOM 821 C C . SER A 1 114 ? 15.928 5.126 34.990 1.00 16.08 114 SER A C 1
ATOM 822 O O . SER A 1 114 ? 15.033 5.133 35.840 1.00 15.58 114 SER A O 1
ATOM 825 N N . LEU A 1 115 ? 17.220 5.026 35.315 1.00 15.34 115 LEU A N 1
ATOM 826 C CA . LEU A 1 115 ? 17.674 4.804 36.714 1.00 16.60 115 LEU A CA 1
ATOM 827 C C . LEU A 1 115 ? 17.133 5.933 37.604 1.00 15.81 115 LEU A C 1
ATOM 828 O O . LEU A 1 115 ? 16.751 5.655 38.756 1.00 16.71 115 LEU A O 1
ATOM 833 N N . GLY A 1 116 ? 17.111 7.166 37.100 1.00 16.21 116 GLY A N 1
ATOM 834 C CA . GLY A 1 116 ? 16.575 8.321 37.839 1.00 15.98 116 GLY A CA 1
ATOM 835 C C . GLY A 1 116 ? 15.099 8.161 38.134 1.00 15.87 116 GLY A C 1
ATOM 836 O O . GLY A 1 116 ? 14.630 8.615 39.202 1.00 15.53 116 GLY A O 1
ATOM 837 N N . GLY A 1 117 ? 14.364 7.564 37.197 1.00 15.77 117 GLY A N 1
ATOM 838 C CA . GLY A 1 117 ? 12.956 7.185 37.413 1.00 16.03 117 GLY A CA 1
ATOM 839 C C . GLY A 1 117 ? 12.837 6.182 38.546 1.00 15.45 117 GLY A C 1
ATOM 840 O O . GLY A 1 117 ? 11.957 6.328 39.414 1.00 16.42 117 GLY A O 1
ATOM 841 N N . GLY A 1 118 ? 13.714 5.171 38.560 1.00 15.79 118 GLY A N 1
ATOM 842 C CA . GLY A 1 118 ? 13.772 4.209 39.667 1.00 15.83 118 GLY A CA 1
ATOM 843 C C . GLY A 1 118 ? 14.032 4.913 40.989 1.00 16.10 118 GLY A C 1
ATOM 844 O O . GLY A 1 118 ? 13.387 4.586 41.997 1.00 17.18 118 GLY A O 1
ATOM 845 N N . THR A 1 119 ? 14.972 5.848 41.007 1.00 15.91 119 THR A N 1
ATOM 846 C CA . THR A 1 119 ? 15.294 6.613 42.233 1.00 16.41 119 THR A CA 1
ATOM 847 C C . THR A 1 119 ? 14.068 7.409 42.680 1.00 15.82 119 THR A C 1
ATOM 848 O O . THR A 1 119 ? 13.769 7.417 43.885 1.00 16.56 119 THR A O 1
ATOM 852 N N . ALA A 1 120 ? 13.397 8.081 41.750 1.00 15.13 120 ALA A N 1
ATOM 853 C CA . ALA A 1 120 ? 12.202 8.895 42.057 1.00 14.73 120 ALA A CA 1
ATOM 854 C C . ALA A 1 120 ? 11.145 8.000 42.708 1.00 14.96 120 ALA A C 1
ATOM 855 O O . ALA A 1 120 ? 10.538 8.398 43.710 1.00 15.16 120 ALA A O 1
ATOM 857 N N . VAL A 1 121 ? 10.922 6.814 42.147 1.00 14.76 121 VAL A N 1
ATOM 858 C CA . VAL A 1 121 ? 9.886 5.888 42.683 1.00 14.75 121 VAL A CA 1
ATOM 859 C C . VAL A 1 121 ? 10.307 5.398 44.068 1.00 14.58 121 VAL A C 1
ATOM 860 O O . VAL A 1 121 ? 9.464 5.384 44.981 1.00 14.99 121 VAL A O 1
ATOM 864 N N . ARG A 1 122 ? 11.566 5.006 44.241 1.00 15.13 122 ARG A N 1
ATOM 865 C CA . ARG A 1 122 ? 12.040 4.486 45.553 1.00 15.93 122 ARG A CA 1
ATOM 866 C C . ARG A 1 122 ? 11.871 5.590 46.598 1.00 16.09 122 ARG A C 1
ATOM 867 O O . ARG A 1 122 ? 11.446 5.293 47.725 1.00 16.35 122 ARG A O 1
ATOM 875 N N . PHE A 1 123 ? 12.182 6.827 46.219 1.00 15.35 123 PHE A N 1
ATOM 876 C CA . PHE A 1 123 ? 12.015 8.018 47.088 1.00 15.02 123 PHE A CA 1
ATOM 877 C C . PHE A 1 123 ? 10.533 8.169 47.469 1.00 14.96 123 PHE A C 1
ATOM 878 O O . PHE A 1 123 ? 10.196 8.326 48.661 1.00 15.26 123 PHE A O 1
ATOM 886 N N . ALA A 1 124 ? 9.648 8.059 46.488 1.00 14.39 124 ALA A N 1
ATOM 887 C CA . ALA A 1 124 ? 8.201 8.254 46.676 1.00 15.52 124 ALA A CA 1
ATOM 888 C C . ALA A 1 124 ? 7.608 7.124 47.527 1.00 16.02 124 ALA A C 1
ATOM 889 O O . ALA A 1 124 ? 6.564 7.361 48.173 1.00 17.37 124 ALA A O 1
ATOM 891 N N . LEU A 1 125 ? 8.215 5.942 47.514 1.00 17.00 125 LEU A N 1
ATOM 892 C CA . LEU A 1 125 ? 7.762 4.796 48.348 1.00 16.81 125 LEU A CA 1
ATOM 893 C C . LEU A 1 125 ? 8.341 4.898 49.769 1.00 18.23 125 LEU A C 1
ATOM 894 O O . LEU A 1 125 ? 7.601 4.582 50.721 1.00 21.01 125 LEU A O 1
ATOM 899 N N . ASP A 1 126 ? 9.608 5.287 49.918 1.00 17.07 126 ASP A N 1
ATOM 900 C CA . ASP A 1 126 ? 10.328 5.291 51.220 1.00 18.43 126 ASP A CA 1
ATOM 901 C C . ASP A 1 126 ? 9.974 6.542 52.039 1.00 18.27 126 ASP A C 1
ATOM 902 O O . ASP A 1 126 ? 9.991 6.447 53.294 1.00 18.68 126 ASP A O 1
ATOM 907 N N . TYR A 1 127 ? 9.718 7.671 51.381 1.00 17.39 127 TYR A N 1
ATOM 908 C CA . TYR A 1 127 ? 9.395 8.990 51.994 1.00 17.82 127 TYR A CA 1
ATOM 909 C C . TYR A 1 127 ? 8.132 9.533 51.342 1.00 17.89 127 TYR A C 1
ATOM 910 O O . TYR A 1 127 ? 8.149 10.564 50.667 1.00 17.28 127 TYR A O 1
ATOM 919 N N . PRO A 1 128 ? 6.995 8.824 51.490 1.00 18.99 128 PRO A N 1
ATOM 920 C CA . PRO A 1 128 ? 5.812 9.123 50.682 1.00 19.55 128 PRO A CA 1
ATOM 921 C C . PRO A 1 128 ? 5.256 10.548 50.813 1.00 18.74 128 PRO A C 1
ATOM 922 O O . PRO A 1 128 ? 4.762 11.067 49.842 1.00 19.31 128 PRO A O 1
ATOM 926 N N . ALA A 1 129 ? 5.382 11.172 51.988 1.00 17.64 129 ALA A N 1
ATOM 927 C CA . ALA A 1 129 ? 4.865 12.536 52.213 1.00 18.72 129 ALA A CA 1
ATOM 928 C C . ALA A 1 129 ? 5.722 13.587 51.496 1.00 17.52 129 ALA A C 1
ATOM 929 O O . ALA A 1 129 ? 5.277 14.733 51.386 1.00 19.41 129 ALA A O 1
ATOM 931 N N . ARG A 1 130 ? 6.938 13.242 51.057 1.00 16.42 130 ARG A N 1
ATOM 932 C CA . ARG A 1 130 ? 7.915 14.217 50.507 1.00 16.66 130 ARG A CA 1
ATOM 933 C C . ARG A 1 130 ? 7.801 14.271 48.986 1.00 16.57 130 ARG A C 1
ATOM 934 O O . ARG A 1 130 ? 8.282 15.232 48.381 1.00 16.49 130 ARG A O 1
ATOM 942 N N . ALA A 1 131 ? 7.182 13.261 48.369 1.00 16.76 131 ALA A N 1
ATOM 943 C CA . ALA A 1 131 ? 7.071 13.194 46.903 1.00 15.98 131 ALA A CA 1
ATOM 944 C C . ALA A 1 131 ? 5.690 13.649 46.446 1.00 15.94 131 ALA A C 1
ATOM 945 O O . ALA A 1 131 ? 4.676 13.131 46.955 1.00 16.65 131 ALA A O 1
ATOM 947 N N . GLY A 1 132 ? 5.673 14.605 45.530 1.00 16.17 132 GLY A N 1
ATOM 948 C CA . GLY A 1 132 ? 4.462 15.065 44.840 1.00 16.21 132 GLY A CA 1
ATOM 949 C C . GLY A 1 132 ? 4.236 14.251 43.580 1.00 16.41 132 GLY A C 1
ATOM 950 O O . GLY A 1 132 ? 4.641 13.063 43.536 1.00 16.40 132 GLY A O 1
ATOM 951 N N . ARG A 1 133 ? 3.664 14.889 42.566 1.00 15.83 133 ARG A N 1
ATOM 952 C CA . ARG A 1 133 ? 3.483 14.283 41.228 1.00 16.24 133 ARG A CA 1
ATOM 953 C C . ARG A 1 133 ? 4.820 13.738 40.719 1.00 15.80 133 ARG A C 1
ATOM 954 O O . ARG A 1 133 ? 5.865 14.347 40.992 1.00 14.91 133 ARG A O 1
ATOM 962 N N . LEU A 1 134 ? 4.768 12.627 39.975 1.00 14.77 134 LEU A N 1
ATOM 963 C CA . LEU A 1 134 ? 5.965 12.005 39.375 1.00 14.83 134 LEU A CA 1
ATOM 964 C C . LEU A 1 134 ? 5.802 12.046 37.864 1.00 15.25 134 LEU A C 1
ATOM 965 O O . LEU A 1 134 ? 4.696 11.767 37.371 1.00 14.98 134 LEU A O 1
ATOM 970 N N . VAL A 1 135 ? 6.882 12.380 37.176 1.00 14.71 135 VAL A N 1
ATOM 971 C CA . VAL A 1 135 ? 7.009 12.202 35.705 1.00 15.25 135 VAL A CA 1
ATOM 972 C C . VAL A 1 135 ? 8.171 11.245 35.495 1.00 15.40 135 VAL A C 1
ATOM 973 O O . VAL A 1 135 ? 9.267 11.547 35.976 1.00 15.78 135 VAL A O 1
ATOM 977 N N . LEU A 1 136 ? 7.917 10.104 34.861 1.00 15.67 136 LEU A N 1
ATOM 978 C CA . LEU A 1 136 ? 8.902 8.993 34.801 1.00 15.13 136 LEU A CA 1
ATOM 979 C C . LEU A 1 136 ? 9.049 8.582 33.349 1.00 15.30 136 LEU A C 1
ATOM 980 O O . LEU A 1 136 ? 8.029 8.175 32.759 1.00 16.21 136 LEU A O 1
ATOM 985 N N . MET A 1 137 ? 10.254 8.703 32.800 1.00 15.57 137 MET A N 1
ATOM 986 C CA . MET A 1 137 ? 10.507 8.453 31.355 1.00 16.46 137 MET A CA 1
ATOM 987 C C . MET A 1 137 ? 11.321 7.165 31.207 1.00 16.81 137 MET A C 1
ATOM 988 O O . MET A 1 137 ? 12.417 7.066 31.783 1.00 16.23 137 MET A O 1
ATOM 993 N N . GLY A 1 138 ? 10.771 6.171 30.507 1.00 16.97 138 GLY A N 1
ATOM 994 C CA . GLY A 1 138 ? 11.412 4.841 30.365 1.00 16.35 138 GLY A CA 1
ATOM 995 C C . GLY A 1 138 ? 12.002 4.368 31.696 1.00 16.81 138 GLY A C 1
ATOM 996 O O . GLY A 1 138 ? 13.161 3.934 31.761 1.00 15.64 138 GLY A O 1
ATOM 997 N N . PRO A 1 139 ? 11.252 4.482 32.810 1.00 15.38 139 PRO A N 1
ATOM 998 C CA . PRO A 1 139 ? 11.817 4.275 34.133 1.00 16.22 139 PRO A CA 1
ATOM 999 C C . PRO A 1 139 ? 12.232 2.837 34.430 1.00 16.51 139 PRO A C 1
ATOM 1000 O O . PRO A 1 139 ? 11.543 1.904 34.040 1.00 16.38 139 PRO A O 1
ATOM 1004 N N . GLY A 1 140 ? 13.317 2.698 35.184 1.00 16.07 140 GLY A N 1
ATOM 1005 C CA .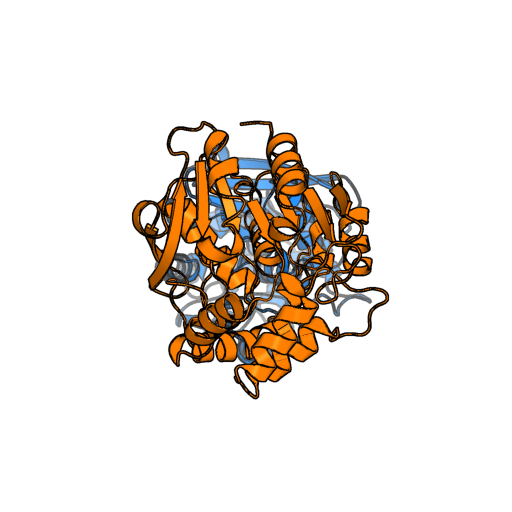 GLY A 1 140 ? 13.665 1.444 35.858 1.00 16.07 140 GLY A CA 1
ATOM 1006 C C . GLY A 1 140 ? 12.832 1.232 37.119 1.00 17.08 140 GLY A C 1
ATOM 1007 O O . GLY A 1 140 ? 12.067 2.152 37.530 1.00 18.30 140 GLY A O 1
ATOM 1008 N N . GLY A 1 141 ? 12.967 0.054 37.726 1.00 18.39 141 GLY A N 1
ATOM 1009 C CA . GLY A 1 141 ? 12.451 -0.215 39.079 1.00 18.94 141 GLY A CA 1
ATOM 1010 C C . GLY A 1 141 ? 10.981 -0.592 39.064 1.00 18.21 141 GLY A C 1
ATOM 1011 O O . GLY A 1 141 ? 10.643 -1.719 39.495 1.00 19.43 141 GLY A O 1
ATOM 1012 N N . LEU A 1 142 ? 10.108 0.306 38.625 1.00 16.98 142 LEU A N 1
ATOM 1013 C CA . LEU A 1 142 ? 8.657 -0.003 38.583 1.00 17.35 142 LEU A CA 1
ATOM 1014 C C . LEU A 1 142 ? 8.325 -0.701 37.266 1.00 16.65 142 LEU A C 1
ATOM 1015 O O . LEU A 1 142 ? 7.182 -1.173 37.151 1.00 17.37 142 LEU A O 1
ATOM 1020 N N . SER A 1 143 ? 9.287 -0.832 36.355 1.00 16.42 143 SER A N 1
ATOM 1021 C CA . SER A 1 143 ? 9.100 -1.554 35.084 1.00 17.21 143 SER A CA 1
ATOM 1022 C C . SER A 1 143 ? 9.379 -3.038 35.332 1.00 18.49 143 SER A C 1
ATOM 1023 O O . SER A 1 143 ? 10.269 -3.389 36.144 1.00 18.37 143 SER A O 1
ATOM 1026 N N . ILE A 1 144 ? 8.552 -3.880 34.740 1.00 16.52 144 ILE A N 1
ATOM 1027 C CA . ILE A 1 144 ? 8.792 -5.339 34.652 1.00 17.13 144 ILE A CA 1
ATOM 1028 C C . ILE A 1 144 ? 8.410 -5.726 33.224 1.00 16.41 144 ILE A C 1
ATOM 1029 O O . ILE A 1 144 ? 7.280 -5.484 32.822 1.00 16.39 144 ILE A O 1
ATOM 1034 N N . ASN A 1 145 ? 9.367 -6.245 32.464 1.00 16.64 145 ASN A N 1
ATOM 1035 C CA . ASN A 1 145 ? 9.198 -6.487 31.008 1.00 17.34 145 ASN A CA 1
ATOM 1036 C C . ASN A 1 145 ? 8.427 -7.797 30.841 1.00 17.71 145 ASN A C 1
ATOM 1037 O O . ASN A 1 145 ? 9.044 -8.863 30.789 1.00 19.91 145 ASN A O 1
ATOM 1042 N N . LEU A 1 146 ? 7.103 -7.729 30.727 1.00 16.68 146 LEU A N 1
ATOM 1043 C CA . LEU A 1 146 ? 6.276 -8.957 30.760 1.00 17.79 146 LEU A CA 1
ATOM 1044 C C . LEU A 1 146 ? 6.536 -9.826 29.534 1.00 18.01 146 LEU A C 1
ATOM 1045 O O . LEU A 1 146 ? 6.285 -11.054 29.635 1.00 18.02 146 LEU A O 1
ATOM 1050 N N . PHE A 1 147 ? 6.989 -9.244 28.420 1.00 17.25 147 PHE A N 1
ATOM 1051 C CA . PHE A 1 147 ? 7.248 -10.029 27.189 1.00 16.81 147 PHE A CA 1
ATOM 1052 C C . PHE A 1 147 ? 8.751 -10.103 26.922 1.00 17.76 147 PHE A C 1
ATOM 1053 O O . PHE A 1 147 ? 9.215 -11.183 26.538 1.00 20.09 147 PHE A O 1
ATOM 1061 N N . ALA A 1 148 ? 9.488 -9.021 27.090 1.00 17.25 148 ALA A N 1
ATOM 1062 C CA . ALA A 1 148 ? 10.912 -8.993 26.671 1.00 16.98 148 ALA A CA 1
ATOM 1063 C C . ALA A 1 148 ? 11.742 -9.886 27.580 1.00 17.97 148 ALA A C 1
ATOM 1064 O O . ALA A 1 148 ? 11.762 -9.694 28.801 1.00 17.53 148 ALA A O 1
ATOM 1066 N N . PRO A 1 149 ? 12.500 -10.859 27.008 1.00 16.82 149 PRO A N 1
ATOM 1067 C CA . PRO A 1 149 ? 13.505 -11.589 27.780 1.00 18.18 149 PRO A CA 1
ATOM 1068 C C . PRO A 1 149 ? 14.545 -10.635 28.383 1.00 17.91 149 PRO A C 1
ATOM 1069 O O . PRO A 1 149 ? 15.006 -9.738 27.688 1.00 17.68 149 PRO A O 1
ATOM 1073 N N . ASP A 1 150 ? 14.838 -10.835 29.670 1.00 17.20 150 ASP A N 1
ATOM 1074 C CA . ASP A 1 150 ? 15.860 -10.081 30.433 1.00 17.75 150 ASP A CA 1
ATOM 1075 C C . ASP A 1 150 ? 17.128 -10.920 30.537 1.00 18.23 150 ASP A C 1
ATOM 1076 O O . ASP A 1 150 ? 17.061 -12.140 30.742 1.00 17.95 150 ASP A O 1
ATOM 1081 N N . PRO A 1 151 ? 18.314 -10.291 30.439 1.00 18.54 151 PRO A N 1
ATOM 1082 C CA . PRO A 1 151 ? 18.444 -8.858 30.169 1.00 17.71 151 PRO A CA 1
ATOM 1083 C C . PRO A 1 151 ? 18.134 -8.487 28.716 1.00 17.64 151 PRO A C 1
ATOM 1084 O O . PRO A 1 151 ? 18.371 -9.259 27.803 1.00 17.16 151 PRO A O 1
ATOM 1088 N N . THR A 1 152 ? 17.597 -7.284 28.533 1.00 16.25 152 THR A N 1
ATOM 1089 C CA . THR A 1 152 ? 17.279 -6.731 27.208 1.00 16.96 152 THR A CA 1
ATOM 1090 C C . THR A 1 152 ? 18.574 -6.430 26.466 1.00 17.11 152 THR A C 1
ATOM 1091 O O . THR A 1 152 ? 19.630 -6.310 27.105 1.00 16.88 152 THR A O 1
ATOM 1095 N N . GLU A 1 153 ? 18.448 -6.275 25.156 1.00 21.12 153 GLU A N 1
ATOM 1096 C CA . GLU A 1 153 ? 19.549 -5.829 24.270 1.00 22.33 153 GLU A CA 1
ATOM 1097 C C . GLU A 1 153 ? 20.240 -4.622 24.922 1.00 21.91 153 GLU A C 1
ATOM 1098 O O . GLU A 1 153 ? 21.477 -4.625 25.049 1.00 21.08 153 GLU A O 1
ATOM 1104 N N . GLY A 1 154 ? 19.492 -3.613 25.376 1.00 20.75 154 GLY A N 1
ATOM 1105 C CA . GLY A 1 154 ? 20.062 -2.397 25.971 1.00 20.59 154 GLY A CA 1
ATOM 1106 C C . GLY A 1 154 ? 20.890 -2.666 27.213 1.00 19.88 154 GLY A C 1
ATOM 1107 O O . GLY A 1 154 ? 22.021 -2.143 27.334 1.00 21.52 154 GLY A O 1
ATOM 1108 N N . VAL A 1 155 ? 20.346 -3.439 28.146 1.00 18.12 155 VAL A N 1
ATOM 1109 C CA . VAL A 1 155 ? 21.045 -3.779 29.409 1.00 18.43 155 VAL A CA 1
ATOM 1110 C C . VAL A 1 155 ? 22.296 -4.602 29.066 1.00 18.68 155 VAL A C 1
ATOM 1111 O O . VAL A 1 155 ? 23.346 -4.337 29.669 1.00 20.00 155 VAL A O 1
ATOM 1115 N N . LYS A 1 156 ? 22.204 -5.540 28.125 1.00 18.03 156 LYS A N 1
ATOM 1116 C CA . LYS A 1 156 ? 23.363 -6.391 27.732 1.00 19.70 156 LYS A CA 1
ATOM 1117 C C . LYS A 1 156 ? 24.498 -5.491 27.220 1.00 19.15 156 LYS A C 1
ATOM 1118 O O . LYS A 1 156 ? 25.673 -5.759 27.565 1.00 21.10 156 LYS A O 1
ATOM 1124 N N . ARG A 1 157 ? 24.185 -4.459 26.437 1.00 19.69 157 ARG A N 1
ATOM 1125 C CA . ARG A 1 157 ? 25.229 -3.547 25.902 1.00 20.03 157 ARG A CA 1
ATOM 1126 C C . ARG A 1 157 ? 25.841 -2.711 27.026 1.00 21.27 157 ARG A C 1
ATOM 1127 O O . ARG A 1 157 ? 27.053 -2.438 26.961 1.00 21.07 157 ARG A O 1
ATOM 1135 N N . LEU A 1 158 ? 25.058 -2.303 28.022 1.00 20.62 158 LEU A N 1
ATOM 1136 C CA . LEU A 1 158 ? 25.608 -1.620 29.218 1.00 22.76 158 LEU A CA 1
ATOM 1137 C C . LEU A 1 158 ? 26.550 -2.591 29.947 1.00 23.24 158 LEU A C 1
ATOM 1138 O O . LEU A 1 158 ? 27.676 -2.174 30.329 1.00 22.69 158 LEU A O 1
ATOM 1143 N N . SER A 1 159 ? 26.127 -3.835 30.167 1.00 22.25 159 SER A N 1
ATOM 1144 C CA . SER A 1 159 ? 26.962 -4.841 30.880 1.00 22.44 159 SER A CA 1
ATOM 1145 C C . SER A 1 159 ? 28.269 -5.056 30.114 1.00 23.08 159 SER A C 1
ATOM 1146 O O . SER A 1 159 ? 29.334 -5.150 30.777 1.00 23.18 159 SER A O 1
ATOM 1149 N N . LYS A 1 160 ? 28.202 -5.115 28.786 1.00 21.98 160 LYS A N 1
ATOM 1150 C CA . LYS A 1 160 ? 29.404 -5.361 27.952 1.00 23.13 160 LYS A CA 1
ATOM 1151 C C . LYS A 1 160 ? 30.395 -4.210 28.145 1.00 22.56 160 LYS A C 1
ATOM 1152 O O . LYS A 1 160 ? 31.618 -4.472 28.251 1.00 23.13 160 LYS A O 1
ATOM 1158 N N . PHE A 1 161 ? 29.915 -2.976 28.162 1.00 21.44 161 PHE A N 1
ATOM 1159 C CA . PHE A 1 161 ? 30.770 -1.785 28.385 1.00 21.03 161 PHE A CA 1
ATOM 1160 C C . PHE A 1 161 ? 31.432 -1.897 29.763 1.00 22.28 161 PHE A C 1
ATOM 1161 O O . PHE A 1 161 ? 32.642 -1.618 29.894 1.00 22.97 161 PHE A O 1
ATOM 1169 N N . SER A 1 162 ? 30.666 -2.288 30.783 1.00 23.06 162 SER A N 1
ATOM 1170 C CA . SER A 1 162 ? 31.194 -2.421 32.163 1.00 26.12 162 SER A CA 1
ATOM 1171 C C . SER A 1 162 ? 32.398 -3.372 32.193 1.00 25.94 162 SER A C 1
ATOM 1172 O O . SER A 1 162 ? 33.386 -3.051 32.900 1.00 28.18 162 SER A O 1
ATOM 1175 N N . VAL A 1 163 ? 32.310 -4.493 31.476 1.00 25.45 163 VAL A N 1
ATOM 1176 C CA . VAL A 1 163 ? 33.356 -5.556 31.412 1.00 27.92 163 VAL A CA 1
ATOM 1177 C C . VAL A 1 163 ? 34.509 -5.070 30.517 1.00 27.87 163 VAL A C 1
ATOM 1178 O O . VAL A 1 163 ? 35.679 -5.371 30.844 1.00 29.54 163 VAL A O 1
ATOM 1182 N N . ALA A 1 164 ? 34.194 -4.367 29.427 1.00 24.57 164 ALA A N 1
ATOM 1183 C CA . ALA A 1 164 ? 35.154 -3.943 28.374 1.00 24.01 164 ALA A CA 1
ATOM 1184 C C . ALA A 1 164 ? 34.893 -2.481 28.020 1.00 22.23 164 ALA A C 1
ATOM 1185 O O . ALA A 1 164 ? 34.223 -2.185 27.029 1.00 22.62 164 ALA A O 1
ATOM 1187 N N . PRO A 1 165 ? 35.342 -1.530 28.868 1.00 20.59 165 PRO A N 1
ATOM 1188 C CA . PRO A 1 165 ? 35.004 -0.114 28.727 1.00 20.37 165 PRO A CA 1
ATOM 1189 C C . PRO A 1 165 ? 35.791 0.562 27.601 1.00 21.11 165 PRO A C 1
ATOM 1190 O O . PRO A 1 165 ? 36.669 1.377 27.871 1.00 21.04 165 PRO A O 1
ATOM 1194 N N . THR A 1 166 ? 35.408 0.248 26.362 1.00 20.61 166 THR A N 1
ATOM 1195 C CA . THR A 1 166 ? 36.006 0.818 25.134 1.00 21.89 166 THR A CA 1
ATOM 1196 C C . THR A 1 166 ? 35.042 1.844 24.546 1.00 23.96 166 THR A C 1
ATOM 1197 O O . THR A 1 166 ? 33.824 1.769 24.854 1.00 22.09 166 THR A O 1
ATOM 1201 N N . ARG A 1 167 ? 35.557 2.738 23.705 1.00 22.52 167 ARG A N 1
ATOM 1202 C CA . ARG A 1 167 ? 34.719 3.735 23.007 1.00 22.18 167 ARG A CA 1
ATOM 1203 C C . ARG A 1 167 ? 33.721 2.983 22.120 1.00 22.56 167 ARG A C 1
ATOM 1204 O O . ARG A 1 167 ? 32.531 3.398 22.069 1.00 22.18 167 ARG A O 1
ATOM 1212 N N . GLU A 1 168 ? 34.158 1.900 21.476 1.00 23.41 168 GLU A N 1
ATOM 1213 C CA . GLU A 1 168 ? 33.293 1.090 20.577 1.00 25.02 168 GLU A CA 1
ATOM 1214 C C . GLU A 1 168 ? 32.109 0.528 21.380 1.00 24.52 168 GLU A C 1
ATOM 1215 O O . GLU A 1 168 ? 30.966 0.561 20.877 1.00 22.08 168 GLU A O 1
ATOM 1221 N N . ASN A 1 169 ? 32.359 0.019 22.585 1.00 21.22 169 ASN A N 1
ATOM 1222 C CA . ASN A 1 169 ? 31.263 -0.558 23.409 1.00 21.55 169 ASN A CA 1
ATOM 1223 C C . ASN A 1 169 ? 30.367 0.564 23.961 1.00 22.49 169 ASN A C 1
ATOM 1224 O O . ASN A 1 169 ? 29.136 0.318 24.096 1.00 20.31 169 ASN A O 1
ATOM 1229 N N . LEU A 1 170 ? 30.889 1.762 24.232 1.00 20.36 170 LEU A N 1
ATOM 1230 C CA . LEU A 1 170 ? 30.041 2.892 24.696 1.00 21.76 170 LEU A CA 1
ATOM 1231 C C . LEU A 1 170 ? 29.158 3.348 23.526 1.00 22.78 170 LEU A C 1
ATOM 1232 O O . LEU A 1 170 ? 27.946 3.538 23.730 1.00 21.39 170 LEU A O 1
ATOM 1237 N N . GLU A 1 171 ? 29.732 3.522 22.334 1.00 21.40 171 GLU A N 1
ATOM 1238 C CA . GLU A 1 171 ? 28.938 3.956 21.156 1.00 22.36 171 GLU A CA 1
ATOM 1239 C C . GLU A 1 171 ? 27.830 2.929 20.898 1.00 22.16 171 GLU A C 1
ATOM 1240 O O . GLU A 1 171 ? 26.703 3.361 20.607 1.00 22.72 171 GLU A O 1
ATOM 1246 N N . ALA A 1 172 ? 28.099 1.632 21.065 1.00 20.52 172 ALA A N 1
ATOM 1247 C CA . ALA A 1 172 ? 27.108 0.563 20.804 1.00 21.75 172 ALA A CA 1
ATOM 1248 C C . ALA A 1 172 ? 25.940 0.708 21.788 1.00 22.54 172 ALA A C 1
ATOM 1249 O O . ALA A 1 172 ? 24.765 0.593 21.373 1.00 20.60 172 ALA A O 1
ATOM 1251 N N . PHE A 1 173 ? 26.240 0.948 23.057 1.00 21.64 173 PHE A N 1
ATOM 1252 C CA . PHE A 1 173 ? 25.191 1.171 24.079 1.00 22.68 173 PHE A CA 1
ATOM 1253 C C . PHE A 1 173 ? 24.400 2.437 23.736 1.00 22.87 173 PHE A C 1
ATOM 1254 O O . PHE A 1 173 ? 23.158 2.412 23.808 1.00 22.59 173 PHE A O 1
ATOM 1262 N N . LEU A 1 174 ? 25.076 3.539 23.392 1.00 20.78 174 LEU A N 1
ATOM 1263 C CA . LEU A 1 174 ? 24.383 4.830 23.121 1.00 21.25 174 LEU A CA 1
ATOM 1264 C C . LEU A 1 174 ? 23.452 4.659 21.912 1.00 21.58 174 LEU A C 1
ATOM 1265 O O . LEU A 1 174 ? 22.344 5.241 21.931 1.00 20.92 174 LEU A O 1
ATOM 1270 N N . ARG A 1 175 ? 23.863 3.884 20.906 1.00 20.62 175 ARG A N 1
ATOM 1271 C CA . ARG A 1 175 ? 23.050 3.694 19.671 1.00 22.00 175 ARG A CA 1
ATOM 1272 C C . ARG A 1 175 ? 21.741 2.964 20.006 1.00 21.79 175 ARG A C 1
ATOM 1273 O O . ARG A 1 175 ? 20.730 3.282 19.354 1.00 23.52 175 ARG A O 1
ATOM 1281 N N . VAL A 1 176 ? 21.689 2.084 21.005 1.00 20.57 176 VAL A N 1
ATOM 1282 C CA . VAL A 1 176 ? 20.393 1.412 21.325 1.00 21.96 176 VAL A CA 1
ATOM 1283 C C . VAL A 1 176 ? 19.601 2.258 22.317 1.00 21.58 176 VAL A C 1
ATOM 1284 O O . VAL A 1 176 ? 18.569 1.771 22.807 1.00 24.02 176 VAL A O 1
ATOM 1288 N N . MET A 1 177 ? 20.020 3.476 22.620 1.00 19.67 177 MET A N 1
ATOM 1289 C CA . MET A 1 177 ? 19.219 4.313 23.539 1.00 20.52 177 MET A CA 1
ATOM 1290 C C . MET A 1 177 ? 18.339 5.295 22.771 1.00 18.86 177 MET A C 1
ATOM 1291 O O . MET A 1 177 ? 17.527 5.968 23.426 1.00 19.03 177 MET A O 1
ATOM 1296 N N . VAL A 1 178 ? 18.474 5.368 21.444 1.00 16.94 178 VAL A N 1
ATOM 1297 C CA . VAL A 1 178 ? 17.729 6.373 20.636 1.00 18.01 178 VAL A CA 1
ATOM 1298 C C . VAL A 1 178 ? 17.184 5.718 19.373 1.00 18.29 178 VAL A C 1
ATOM 1299 O O . VAL A 1 178 ? 17.779 4.744 18.865 1.00 19.50 178 VAL A O 1
ATOM 1303 N N . TYR A 1 179 ? 16.074 6.252 18.883 1.00 18.64 179 TYR A N 1
ATOM 1304 C CA . TYR A 1 179 ? 15.493 5.832 17.594 1.00 19.05 179 TYR A CA 1
ATOM 1305 C C . TYR A 1 179 ? 16.336 6.413 16.457 1.00 21.39 179 TYR A C 1
ATOM 1306 O O . TYR A 1 179 ? 16.727 5.643 15.566 1.00 21.75 179 TYR A O 1
ATOM 1315 N N . ASP A 1 180 ? 16.598 7.717 16.504 1.00 23.16 180 ASP A N 1
ATOM 1316 C CA . ASP A 1 180 ? 17.373 8.436 15.460 1.00 25.05 180 ASP A CA 1
ATOM 1317 C C . ASP A 1 180 ? 18.854 8.358 15.832 1.00 21.97 180 ASP A C 1
ATOM 1318 O O . ASP A 1 180 ? 19.285 9.145 16.680 1.00 21.54 180 ASP A O 1
ATOM 1323 N N . LYS A 1 181 ? 19.574 7.417 15.238 1.00 25.14 181 LYS A N 1
ATOM 1324 C CA . LYS A 1 181 ? 20.989 7.128 15.600 1.00 26.78 181 LYS A CA 1
ATOM 1325 C C . LYS A 1 181 ? 21.875 8.340 15.306 1.00 27.06 181 LYS A C 1
ATOM 1326 O O . LYS A 1 181 ? 22.968 8.420 15.897 1.00 25.53 181 LYS A O 1
ATOM 1332 N N . ASN A 1 182 ? 21.429 9.270 14.462 1.00 28.46 182 ASN A N 1
ATOM 1333 C CA . ASN A 1 182 ? 22.187 10.514 14.155 1.00 30.87 182 ASN A CA 1
ATOM 1334 C C . ASN A 1 182 ? 22.344 11.387 15.405 1.00 29.30 182 ASN A C 1
ATOM 1335 O O . ASN A 1 182 ? 23.272 12.219 15.421 1.00 28.76 182 ASN A O 1
ATOM 1340 N N . LEU A 1 183 ? 21.535 11.197 16.458 1.00 25.51 183 LEU A N 1
ATOM 1341 C CA . LEU A 1 183 ? 21.718 11.938 17.733 1.00 25.00 183 LEU A CA 1
ATOM 1342 C C . LEU A 1 183 ? 23.045 11.530 18.393 1.00 23.25 183 LEU A C 1
ATOM 1343 O O . LEU A 1 183 ? 23.556 12.313 19.209 1.00 25.81 183 LEU A O 1
ATOM 1348 N N . ILE A 1 184 ? 23.562 10.346 18.082 1.00 23.55 184 ILE A N 1
ATOM 1349 C CA . ILE A 1 184 ? 24.814 9.832 18.707 1.00 23.04 184 ILE A CA 1
ATOM 1350 C C . ILE A 1 184 ? 25.974 10.336 17.846 1.00 23.32 184 ILE A C 1
ATOM 1351 O O . ILE A 1 184 ? 26.516 9.578 17.041 1.00 23.49 184 ILE A O 1
ATOM 1356 N N . THR A 1 185 ? 26.283 11.610 18.022 1.00 24.83 185 THR A N 1
ATOM 1357 C CA . THR A 1 185 ? 27.357 12.319 17.288 1.00 25.15 185 THR A CA 1
ATOM 1358 C C . THR A 1 185 ? 28.710 11.850 17.811 1.00 27.06 185 THR A C 1
ATOM 1359 O O . THR A 1 185 ? 28.834 11.416 18.958 1.00 25.23 185 THR A O 1
ATOM 1363 N N . PRO A 1 186 ? 29.778 11.960 16.996 1.00 27.25 186 PRO A N 1
ATOM 1364 C CA . PRO A 1 186 ? 31.134 11.712 17.493 1.00 27.06 186 PRO A CA 1
ATOM 1365 C C . PRO A 1 186 ? 31.466 12.556 18.732 1.00 26.10 186 PRO A C 1
ATOM 1366 O O . PRO A 1 186 ? 32.119 12.041 19.631 1.00 27.66 186 PRO A O 1
ATOM 1370 N N . GLU A 1 187 ? 31.014 13.812 18.756 1.00 25.99 187 GLU A N 1
ATOM 1371 C CA . GLU A 1 187 ? 31.236 14.760 19.877 1.00 29.16 187 GLU A CA 1
ATOM 1372 C C . GLU A 1 187 ? 30.571 14.225 21.154 1.00 27.80 187 GLU A C 1
ATOM 1373 O O . GLU A 1 187 ? 31.214 14.242 22.220 1.00 27.66 187 GLU A O 1
ATOM 1379 N N . LEU A 1 188 ? 29.324 13.761 21.050 1.00 25.78 188 LEU A N 1
ATOM 1380 C CA . LEU A 1 188 ? 28.586 13.206 22.211 1.00 25.65 188 LEU A CA 1
ATOM 1381 C C . LEU A 1 188 ? 29.317 11.960 22.719 1.00 22.60 188 LEU A C 1
ATOM 1382 O O . LEU A 1 188 ? 29.505 11.839 23.942 1.00 24.05 188 LEU A O 1
ATOM 1387 N N . VAL A 1 189 ? 29.750 11.076 21.815 1.00 22.37 189 VAL A N 1
ATOM 1388 C CA . VAL A 1 189 ? 30.442 9.814 22.197 1.00 22.23 189 VAL A CA 1
ATOM 1389 C C . VAL A 1 189 ? 31.757 10.186 22.890 1.00 22.48 189 VAL A C 1
ATOM 1390 O O . VAL A 1 189 ? 32.032 9.638 23.964 1.00 22.08 189 VAL A O 1
ATOM 1394 N N . ASP A 1 190 ? 32.523 11.114 22.319 1.00 23.97 190 ASP A N 1
ATOM 1395 C CA . ASP A 1 190 ? 33.844 11.493 22.896 1.00 25.98 190 ASP A CA 1
ATOM 1396 C C . ASP A 1 190 ? 33.639 12.043 24.314 1.00 25.23 190 ASP A C 1
ATOM 1397 O O . ASP A 1 190 ? 34.400 11.644 25.226 1.00 25.14 190 ASP A O 1
ATOM 1402 N N . GLN A 1 191 ? 32.658 12.931 24.490 1.00 25.02 191 GLN A N 1
ATOM 1403 C CA . GLN A 1 191 ? 32.368 13.576 25.795 1.00 26.86 191 GLN A CA 1
ATOM 1404 C C . GLN A 1 191 ? 31.922 12.508 26.801 1.00 25.49 191 GLN A C 1
ATOM 1405 O O . GLN A 1 191 ? 32.465 12.481 27.925 1.00 25.61 191 GLN A O 1
ATOM 1411 N N . ARG A 1 192 ? 30.950 11.669 26.444 1.00 24.19 192 ARG A N 1
ATOM 1412 C CA . ARG A 1 192 ? 30.424 10.657 27.396 1.00 22.48 192 ARG A CA 1
ATOM 1413 C C . ARG A 1 192 ? 31.544 9.673 27.760 1.00 21.97 192 ARG A C 1
ATOM 1414 O O . ARG A 1 192 ? 31.652 9.276 28.933 1.00 21.91 192 ARG A O 1
ATOM 1422 N N . PHE A 1 193 ? 32.383 9.296 26.797 1.00 21.89 193 PHE A N 1
ATOM 1423 C CA . PHE A 1 193 ? 33.416 8.261 27.025 1.00 21.03 193 PHE A CA 1
ATOM 1424 C C . PHE A 1 193 ? 34.536 8.805 27.917 1.00 21.19 193 PHE A C 1
ATOM 1425 O O . PHE A 1 193 ? 35.069 8.045 28.755 1.00 22.10 193 PHE A O 1
ATOM 1433 N N . ALA A 1 194 ? 34.887 10.076 27.764 1.00 22.52 194 ALA A N 1
ATOM 1434 C CA . ALA A 1 194 ? 35.947 10.712 28.580 1.00 24.19 194 ALA A CA 1
ATOM 1435 C C . ALA A 1 194 ? 35.516 10.705 30.058 1.00 24.79 194 ALA A C 1
ATOM 1436 O O . ALA A 1 194 ? 36.349 10.417 30.928 1.00 26.29 194 ALA A O 1
ATOM 1438 N N . LEU A 1 195 ? 34.230 10.925 30.337 1.00 23.34 195 LEU A N 1
ATOM 1439 C CA . LEU A 1 195 ? 33.691 10.882 31.726 1.00 24.18 195 LEU A CA 1
ATOM 1440 C C . LEU A 1 195 ? 33.529 9.436 32.205 1.00 23.99 195 LEU A C 1
ATOM 1441 O O . LEU A 1 195 ? 33.882 9.164 33.353 1.00 25.45 195 LEU A O 1
ATOM 1446 N N . ALA A 1 196 ? 33.013 8.539 31.365 1.00 20.69 196 ALA A N 1
ATOM 1447 C CA . ALA A 1 196 ? 32.690 7.136 31.709 1.00 20.90 196 ALA A CA 1
ATOM 1448 C C . ALA A 1 196 ? 33.949 6.327 32.045 1.00 21.18 196 ALA A C 1
ATOM 1449 O O . ALA A 1 196 ? 33.850 5.364 32.830 1.00 22.40 196 ALA A O 1
ATOM 1451 N N . SER A 1 197 ? 35.092 6.680 31.454 1.00 23.32 197 SER A N 1
ATOM 1452 C CA . SER A 1 197 ? 36.293 5.806 31.428 1.00 24.38 197 SER A CA 1
ATOM 1453 C C . SER A 1 197 ? 37.205 6.077 32.629 1.00 27.20 197 SER A C 1
ATOM 1454 O O . SER A 1 197 ? 38.126 5.256 32.850 1.00 28.60 197 SER A O 1
ATOM 1457 N N . THR A 1 198 ? 36.953 7.138 33.403 1.00 27.27 198 THR A N 1
ATOM 1458 C CA . THR A 1 198 ? 37.786 7.473 34.591 1.00 28.96 198 THR A CA 1
ATOM 1459 C C . THR A 1 198 ? 37.696 6.315 35.581 1.00 30.12 198 THR A C 1
ATOM 1460 O O . THR A 1 198 ? 36.688 5.606 35.660 1.00 26.90 198 THR A O 1
ATOM 1464 N N . PRO A 1 199 ? 38.771 6.029 36.345 1.00 29.11 199 PRO A N 1
ATOM 1465 C CA . PRO A 1 199 ? 38.717 4.948 37.322 1.00 28.24 199 PRO A CA 1
ATOM 1466 C C . PRO A 1 199 ? 37.550 5.137 38.308 1.00 26.81 199 PRO A C 1
ATOM 1467 O O . PRO A 1 199 ? 36.899 4.159 38.604 1.00 27.09 199 PRO A O 1
ATOM 1471 N N . GLU A 1 200 ? 37.317 6.379 38.739 1.00 27.51 200 GLU A N 1
ATOM 1472 C CA . GLU A 1 200 ? 36.263 6.748 39.728 1.00 29.72 200 GLU A CA 1
ATOM 1473 C C . GLU A 1 200 ? 34.893 6.410 39.128 1.00 27.85 200 GLU A C 1
ATOM 1474 O O . GLU A 1 200 ? 34.063 5.818 39.834 1.00 26.83 200 GLU A O 1
ATOM 1480 N N . SER A 1 201 ? 34.661 6.789 37.869 1.00 26.81 201 SER A N 1
ATOM 1481 C CA . SER A 1 201 ? 33.368 6.541 37.170 1.00 26.91 201 SER A CA 1
ATOM 1482 C C . SER A 1 201 ? 33.165 5.038 36.954 1.00 26.48 201 SER A C 1
ATOM 1483 O O . SER A 1 201 ? 32.054 4.562 37.210 1.00 26.68 201 SER A O 1
ATOM 1486 N N . LEU A 1 202 ? 34.187 4.290 36.510 1.00 27.22 202 LEU A N 1
ATOM 1487 C CA . LEU A 1 202 ? 34.024 2.841 36.215 1.00 28.14 202 LEU A CA 1
ATOM 1488 C C . LEU A 1 202 ? 33.765 2.070 37.510 1.00 26.92 202 LEU A C 1
ATOM 1489 O O . LEU A 1 202 ? 32.959 1.118 37.493 1.00 26.92 202 LEU A O 1
ATOM 1494 N N . THR A 1 203 ? 34.476 2.439 38.571 1.00 26.60 203 THR A N 1
ATOM 1495 C CA . THR A 1 203 ? 34.299 1.867 39.927 1.00 29.03 203 THR A CA 1
ATOM 1496 C C . THR A 1 203 ? 32.825 2.041 40.316 1.00 26.23 203 THR A C 1
ATOM 1497 O O . THR A 1 203 ? 32.193 1.042 40.680 1.00 28.97 203 THR A O 1
ATOM 1501 N N . ALA A 1 204 ? 32.285 3.242 40.131 1.00 25.64 204 ALA A N 1
ATOM 1502 C CA . ALA A 1 204 ? 30.866 3.539 40.434 1.00 24.14 204 ALA A CA 1
ATOM 1503 C C . ALA A 1 204 ? 29.952 2.672 39.553 1.00 24.37 204 ALA A C 1
ATOM 1504 O O . ALA A 1 204 ? 28.982 2.095 40.079 1.00 24.04 204 ALA A O 1
ATOM 1506 N N . THR A 1 205 ? 30.225 2.590 38.248 1.00 24.27 205 THR A N 1
ATOM 1507 C CA . THR A 1 205 ? 29.355 1.867 37.287 1.00 24.95 205 THR A CA 1
ATOM 1508 C C . THR A 1 205 ? 29.243 0.404 37.713 1.00 26.87 205 THR A C 1
ATOM 1509 O O . THR A 1 205 ? 28.123 -0.147 37.730 1.00 27.12 205 THR A O 1
ATOM 1513 N N . ARG A 1 206 ? 30.362 -0.199 38.088 1.00 25.95 206 ARG A N 1
ATOM 1514 C CA . ARG A 1 206 ? 30.386 -1.635 38.456 1.00 29.23 206 ARG A CA 1
ATOM 1515 C C . ARG A 1 206 ? 29.649 -1.830 39.781 1.00 27.99 206 ARG A C 1
ATOM 1516 O O . ARG A 1 206 ? 28.849 -2.779 39.856 1.00 30.01 206 ARG A O 1
ATOM 1524 N N . ALA A 1 207 ? 29.894 -0.946 40.753 1.00 29.43 207 ALA A N 1
ATOM 1525 C CA . ALA A 1 207 ? 29.244 -0.964 42.085 1.00 27.66 207 ALA A CA 1
ATOM 1526 C C . ALA A 1 207 ? 27.728 -0.855 41.903 1.00 27.54 207 ALA A C 1
ATOM 1527 O O . ALA A 1 207 ? 27.004 -1.588 42.577 1.00 27.92 207 ALA A O 1
ATOM 1529 N N . MET A 1 208 ? 27.261 0.007 40.996 1.00 25.67 208 MET A N 1
ATOM 1530 C CA . MET A 1 208 ? 25.810 0.207 40.752 1.00 26.65 208 MET A CA 1
ATOM 1531 C C . MET A 1 208 ? 25.220 -1.104 40.211 1.00 28.47 208 MET A C 1
ATOM 1532 O O . MET A 1 208 ? 24.140 -1.524 40.698 1.00 28.14 208 MET A O 1
ATOM 1537 N N . GLY A 1 209 ? 25.912 -1.747 39.270 1.00 31.29 209 GLY A N 1
ATOM 1538 C CA . GLY A 1 209 ? 25.481 -3.032 38.679 1.00 33.83 209 GLY A CA 1
ATOM 1539 C C . GLY A 1 209 ? 25.333 -4.122 39.732 1.00 35.87 209 GLY A C 1
ATOM 1540 O O . GLY A 1 209 ? 24.253 -4.759 39.789 1.00 39.01 209 GLY A O 1
ATOM 1541 N N . LYS A 1 210 ? 26.371 -4.324 40.544 1.00 37.88 210 LYS A N 1
ATOM 1542 C CA . LYS A 1 210 ? 26.421 -5.366 41.609 1.00 40.88 210 LYS A CA 1
ATOM 1543 C C . LYS A 1 210 ? 25.325 -5.131 42.658 1.00 39.05 210 LYS A C 1
ATOM 1544 O O . LYS A 1 210 ? 24.849 -6.125 43.239 1.00 37.02 210 LYS A O 1
ATOM 1550 N N . SER A 1 211 ? 24.915 -3.879 42.874 1.00 34.83 211 SER A N 1
ATOM 1551 C CA . SER A 1 211 ? 23.990 -3.473 43.966 1.00 31.64 211 SER A CA 1
ATOM 1552 C C . SER A 1 211 ? 22.556 -3.960 43.706 1.00 31.70 211 SER A C 1
ATOM 1553 O O . SER A 1 211 ? 21.709 -3.829 44.638 1.00 28.89 211 SER A O 1
ATOM 1556 N N . PHE A 1 212 ? 22.257 -4.446 42.497 1.00 31.62 212 PHE A N 1
ATOM 1557 C CA . PHE A 1 212 ? 20.888 -4.873 42.100 1.00 35.41 212 PHE A CA 1
ATOM 1558 C C . PHE A 1 212 ? 20.671 -6.363 42.400 1.00 37.21 212 PHE A C 1
ATOM 1559 O O . PHE A 1 212 ? 19.505 -6.797 42.333 1.00 40.25 212 PHE A O 1
ATOM 1567 N N . ALA A 1 213 ? 21.728 -7.100 42.758 1.00 39.47 213 ALA A N 1
ATOM 1568 C CA . ALA A 1 213 ? 21.689 -8.562 43.001 1.00 42.77 213 ALA A CA 1
ATOM 1569 C C . ALA A 1 213 ? 22.244 -8.875 44.394 1.00 46.25 213 ALA A C 1
ATOM 1570 O O . ALA A 1 213 ? 23.447 -8.640 44.618 1.00 59.47 213 ALA A O 1
ATOM 1572 N N . GLY A 1 214 ? 21.405 -9.439 45.268 1.00 43.14 214 GLY A N 1
ATOM 1573 C CA . GLY A 1 214 ? 21.735 -9.758 46.673 1.00 41.13 214 GLY A CA 1
ATOM 1574 C C . GLY A 1 214 ? 20.460 -9.961 47.466 1.00 40.65 214 GLY A C 1
ATOM 1575 O O . GLY A 1 214 ? 19.400 -9.945 46.840 1.00 38.07 214 GLY A O 1
ATOM 1576 N N . ALA A 1 215 ? 20.530 -10.123 48.789 1.00 38.28 215 ALA A N 1
ATOM 1577 C CA . ALA A 1 215 ? 19.360 -10.526 49.612 1.00 38.01 215 ALA A CA 1
ATOM 1578 C C . ALA A 1 215 ? 18.190 -9.544 49.426 1.00 37.55 215 ALA A C 1
ATOM 1579 O O . ALA A 1 215 ? 17.031 -10.030 49.475 1.00 37.38 215 ALA A O 1
ATOM 1581 N N . ASP A 1 216 ? 18.472 -8.242 49.243 1.00 37.70 216 ASP A N 1
ATOM 1582 C CA . ASP A 1 216 ? 17.463 -7.141 49.205 1.00 36.06 216 ASP A CA 1
ATOM 1583 C C . ASP A 1 216 ? 17.096 -6.758 47.761 1.00 34.22 216 ASP A C 1
ATOM 1584 O O . ASP A 1 216 ? 16.683 -5.591 47.527 1.00 35.33 216 ASP A O 1
ATOM 1589 N N . PHE A 1 217 ? 17.189 -7.703 46.834 1.00 30.44 217 PHE A N 1
ATOM 1590 C CA . PHE A 1 217 ? 16.787 -7.483 45.421 1.00 26.92 217 PHE A CA 1
ATOM 1591 C C . PHE A 1 217 ? 15.326 -7.014 45.367 1.00 26.00 217 PHE A C 1
ATOM 1592 O O . PHE A 1 217 ? 14.960 -6.354 44.375 1.00 23.93 217 PHE A O 1
ATOM 1600 N N . GLU A 1 218 ? 14.522 -7.315 46.399 1.00 22.48 218 GLU A N 1
ATOM 1601 C CA A GLU A 1 218 ? 13.090 -6.913 46.465 0.50 22.83 218 GLU A CA 1
ATOM 1602 C CA B GLU A 1 218 ? 13.080 -6.936 46.398 0.50 22.52 218 GLU A CA 1
ATOM 1603 C C . GLU A 1 218 ? 12.970 -5.398 46.329 1.00 21.39 218 GLU A C 1
ATOM 1604 O O . GLU A 1 218 ? 11.965 -4.936 45.778 1.00 20.56 218 GLU A O 1
ATOM 1615 N N . ALA A 1 219 ? 13.951 -4.641 46.833 1.00 20.85 219 ALA A N 1
ATOM 1616 C CA . ALA A 1 219 ? 13.904 -3.155 46.799 1.00 20.42 219 ALA A CA 1
ATOM 1617 C C . ALA A 1 219 ? 13.894 -2.661 45.342 1.00 19.64 219 ALA A C 1
ATOM 1618 O O . ALA A 1 219 ? 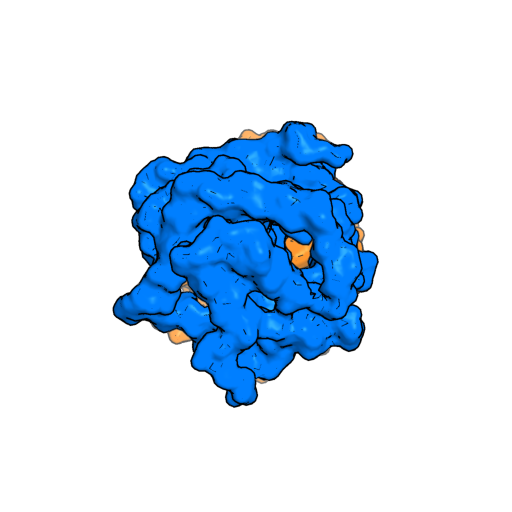13.462 -1.536 45.091 1.00 20.30 219 ALA A O 1
ATOM 1620 N N . GLY A 1 220 ? 14.394 -3.469 44.424 1.00 20.28 220 GLY A N 1
ATOM 1621 C CA . GLY A 1 220 ? 14.432 -3.122 42.991 1.00 21.03 220 GLY A CA 1
ATOM 1622 C C . GLY A 1 220 ? 13.148 -3.495 42.275 1.00 20.60 220 GLY A C 1
ATOM 1623 O O . GLY A 1 220 ? 12.996 -3.104 41.105 1.00 21.18 220 GLY A O 1
ATOM 1624 N N . MET A 1 221 ? 12.286 -4.292 42.904 1.00 19.25 221 MET A N 1
ATOM 1625 C CA . MET A 1 221 ? 11.074 -4.847 42.249 1.00 18.84 221 MET A CA 1
ATOM 1626 C C . MET A 1 221 ? 9.896 -3.923 42.589 1.00 16.80 221 MET A C 1
ATOM 1627 O O . MET A 1 221 ? 8.929 -4.370 43.215 1.00 17.49 221 MET A O 1
ATOM 1632 N N . MET A 1 222 ? 9.986 -2.646 42.192 1.00 16.30 222 MET A N 1
ATOM 1633 C CA . MET A 1 222 ? 9.055 -1.596 42.679 1.00 16.09 222 MET A CA 1
ATOM 1634 C C . MET A 1 222 ? 7.670 -1.741 42.039 1.00 15.47 222 MET A C 1
ATOM 1635 O O . MET A 1 222 ? 6.722 -1.170 42.574 1.00 15.82 222 MET A O 1
ATOM 1640 N N . TRP A 1 223 ? 7.545 -2.526 40.966 1.00 15.22 223 TRP A N 1
ATOM 1641 C CA . TRP A 1 223 ? 6.231 -2.890 40.374 1.00 15.64 223 TRP A CA 1
ATOM 1642 C C . TRP A 1 223 ? 5.349 -3.598 41.412 1.00 15.73 223 TRP A C 1
ATOM 1643 O O . TRP A 1 223 ? 4.109 -3.595 41.258 1.00 16.52 223 TRP A O 1
ATOM 1654 N N . ARG A 1 224 ? 5.940 -4.170 42.470 1.00 16.00 224 ARG A N 1
ATOM 1655 C CA . ARG A 1 224 ? 5.192 -4.824 43.573 1.00 16.51 224 ARG A CA 1
ATOM 1656 C C . ARG A 1 224 ? 4.570 -3.791 44.510 1.00 15.78 224 ARG A C 1
ATOM 1657 O O . ARG A 1 224 ? 3.661 -4.166 45.276 1.00 16.78 224 ARG A O 1
ATOM 1665 N N . GLU A 1 225 ? 5.059 -2.549 44.490 1.00 15.76 225 GLU A N 1
ATOM 1666 C CA . GLU A 1 225 ? 4.786 -1.577 45.574 1.00 16.56 225 GLU A CA 1
ATOM 1667 C C . GLU A 1 225 ? 4.020 -0.343 45.091 1.00 16.05 225 GLU A C 1
ATOM 1668 O O . GLU A 1 225 ? 3.436 0.335 45.950 1.00 16.02 225 GLU A O 1
ATOM 1674 N N . VAL A 1 226 ? 4.038 -0.033 43.799 1.00 16.04 226 VAL A N 1
ATOM 1675 C CA . VAL A 1 226 ? 3.543 1.293 43.314 1.00 15.37 226 VAL A CA 1
ATOM 1676 C C . VAL A 1 226 ? 2.008 1.366 43.396 1.00 15.13 226 VAL A C 1
ATOM 1677 O O . VAL A 1 226 ? 1.486 2.467 43.290 1.00 15.75 226 VAL A O 1
ATOM 1681 N N . TYR A 1 227 ? 1.295 0.263 43.630 1.00 15.32 227 TYR A N 1
ATOM 1682 C CA . TYR A 1 227 ? -0.161 0.346 43.920 1.00 16.51 227 TYR A CA 1
ATOM 1683 C C . TYR A 1 227 ? -0.427 1.277 45.115 1.00 17.52 227 TYR A C 1
ATOM 1684 O O . TYR A 1 227 ? -1.570 1.771 45.239 1.00 18.37 227 TYR A O 1
ATOM 1693 N N . ARG A 1 228 ? 0.578 1.507 45.968 1.00 18.16 228 ARG A N 1
ATOM 1694 C CA . ARG A 1 228 ? 0.461 2.358 47.177 1.00 19.77 228 ARG A CA 1
ATOM 1695 C C . ARG A 1 228 ? 0.668 3.839 46.852 1.00 18.76 228 ARG A C 1
ATOM 1696 O O . ARG A 1 228 ? 0.420 4.628 47.748 1.00 20.06 228 ARG A O 1
ATOM 1704 N N . LEU A 1 229 ? 1.112 4.213 45.648 1.00 17.84 229 LEU A N 1
ATOM 1705 C CA . LEU A 1 229 ? 1.362 5.639 45.337 1.00 17.08 229 LEU A CA 1
ATOM 1706 C C . LEU A 1 229 ? 0.017 6.353 45.198 1.00 17.57 229 LEU A C 1
ATOM 1707 O O . LEU A 1 229 ? -0.855 5.863 44.451 1.00 17.65 229 LEU A O 1
ATOM 1712 N N . ARG A 1 230 ? -0.126 7.489 45.869 1.00 17.05 230 ARG A N 1
ATOM 1713 C CA . ARG A 1 230 ? -1.423 8.200 45.901 1.00 18.42 230 ARG A CA 1
ATOM 1714 C C . ARG A 1 230 ? -1.434 9.391 44.950 1.00 17.35 230 ARG A C 1
ATOM 1715 O O . ARG A 1 230 ? -2.529 9.907 44.687 1.00 18.82 230 ARG A O 1
ATOM 1723 N N . GLN A 1 231 ? -0.279 9.791 44.433 1.00 16.78 231 GLN A N 1
ATOM 1724 C CA . GLN A 1 231 ? -0.171 10.999 43.585 1.00 16.44 231 GLN A CA 1
ATOM 1725 C C . GLN A 1 231 ? -0.416 10.647 42.124 1.00 15.87 231 GLN A C 1
ATOM 1726 O O . GLN A 1 231 ? -0.211 9.519 41.694 1.00 15.54 231 GLN A O 1
ATOM 1732 N N . PRO A 1 232 ? -0.788 11.637 41.292 1.00 15.95 232 PRO A N 1
ATOM 1733 C CA . PRO A 1 232 ? -0.752 11.476 39.844 1.00 14.88 232 PRO A CA 1
ATOM 1734 C C . PRO A 1 232 ? 0.673 11.139 39.403 1.00 15.10 232 PRO A C 1
ATOM 1735 O O . PRO A 1 232 ? 1.635 11.684 39.932 1.00 15.07 232 PRO A O 1
ATOM 1739 N N . VAL A 1 233 ? 0.772 10.189 38.480 1.00 14.71 233 VAL A N 1
ATOM 1740 C CA . VAL A 1 233 ? 2.067 9.702 37.932 1.00 14.62 233 VAL A CA 1
ATOM 1741 C C . VAL A 1 233 ? 1.930 9.680 36.419 1.00 15.49 233 VAL A C 1
ATOM 1742 O O . VAL A 1 233 ? 1.050 8.973 35.938 1.00 15.86 233 VAL A O 1
ATOM 1746 N N . LEU A 1 234 ? 2.781 10.434 35.732 1.00 14.19 234 LEU A N 1
ATOM 1747 C CA . LEU A 1 234 ? 2.826 10.429 34.256 1.00 14.45 234 LEU A CA 1
ATOM 1748 C C . LEU A 1 234 ? 4.000 9.562 33.816 1.00 15.02 234 LEU A C 1
ATOM 1749 O O . LEU A 1 234 ? 5.169 9.965 33.991 1.00 15.24 234 LEU A O 1
ATOM 1754 N N . LEU A 1 235 ? 3.688 8.371 33.320 1.00 15.39 235 LEU A N 1
ATOM 1755 C CA . LEU A 1 235 ? 4.655 7.480 32.661 1.00 15.04 235 LEU A CA 1
ATOM 1756 C C . LEU A 1 235 ? 4.821 7.956 31.223 1.00 15.26 235 LEU A C 1
ATOM 1757 O O . LEU A 1 235 ? 3.816 8.173 30.548 1.00 14.96 235 LEU A O 1
ATOM 1762 N N . ILE A 1 236 ? 6.060 8.124 30.780 1.00 14.57 236 ILE A N 1
ATOM 1763 C CA . ILE A 1 236 ? 6.336 8.533 29.379 1.00 14.96 236 ILE A CA 1
ATOM 1764 C C . ILE A 1 236 ? 7.296 7.501 28.805 1.00 14.74 236 ILE A C 1
ATOM 1765 O O . ILE A 1 236 ? 8.342 7.243 29.419 1.00 14.97 236 ILE A O 1
ATOM 1770 N N . TRP A 1 237 ? 6.973 6.971 27.639 1.00 14.80 237 TRP A N 1
ATOM 1771 C CA . TRP A 1 237 ? 7.779 5.921 26.995 1.00 14.28 237 TRP A CA 1
ATOM 1772 C C . TRP A 1 237 ? 7.986 6.267 25.535 1.00 14.11 237 TRP A C 1
ATOM 1773 O O . TRP A 1 237 ? 7.045 6.752 24.861 1.00 14.32 237 TRP A O 1
ATOM 1784 N N . GLY A 1 238 ? 9.161 5.920 25.044 1.00 14.09 238 GLY A N 1
ATOM 1785 C CA . GLY A 1 238 ? 9.408 5.761 23.608 1.00 13.98 238 GLY A CA 1
ATOM 1786 C C . GLY A 1 238 ? 8.991 4.370 23.171 1.00 13.91 238 GLY A C 1
ATOM 1787 O O . GLY A 1 238 ? 9.368 3.378 23.804 1.00 13.15 238 GLY A O 1
ATOM 1788 N N . ARG A 1 239 ? 8.172 4.289 22.133 1.00 13.76 239 ARG A 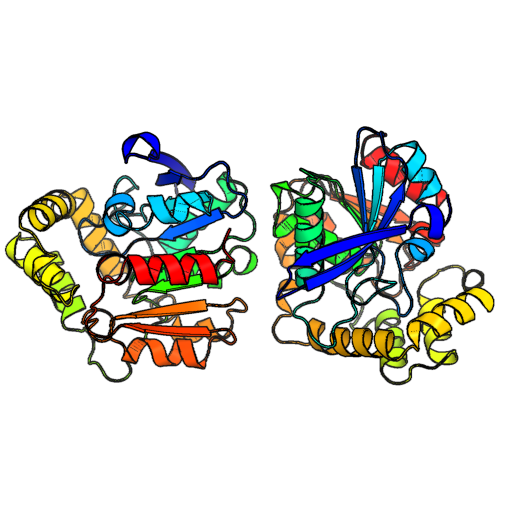N 1
ATOM 1789 C CA . ARG A 1 239 ? 7.689 2.986 21.601 1.00 14.29 239 ARG A CA 1
ATOM 1790 C C . ARG A 1 239 ? 8.882 2.067 21.290 1.00 14.68 239 ARG A C 1
ATOM 1791 O O . ARG A 1 239 ? 8.748 0.825 21.449 1.00 14.66 239 ARG A O 1
ATOM 1799 N N . GLU A 1 240 ? 10.017 2.642 20.885 1.00 14.95 240 GLU A N 1
ATOM 1800 C CA . GLU A 1 240 ? 11.196 1.868 20.418 1.00 15.57 240 GLU A CA 1
ATOM 1801 C C . GLU A 1 240 ? 12.274 1.803 21.504 1.00 15.10 240 GLU A C 1
ATOM 1802 O O . GLU A 1 240 ? 13.447 1.557 21.169 1.00 16.86 240 GLU A O 1
ATOM 1808 N N . ASP A 1 241 ? 11.918 2.023 22.768 1.00 15.45 241 ASP A N 1
ATOM 1809 C CA . ASP A 1 241 ? 12.882 1.881 23.893 1.00 14.79 241 ASP A CA 1
ATOM 1810 C C . ASP A 1 241 ? 13.422 0.441 23.903 1.00 15.21 241 ASP A C 1
ATOM 1811 O O . ASP A 1 241 ? 12.623 -0.506 24.076 1.00 15.68 241 ASP A O 1
ATOM 1816 N N . ARG A 1 242 ? 14.736 0.265 23.705 1.00 14.40 242 ARG A N 1
ATOM 1817 C CA . ARG A 1 242 ? 15.366 -1.079 23.673 1.00 15.68 242 ARG A CA 1
ATOM 1818 C C . ARG A 1 242 ? 16.096 -1.389 24.987 1.00 16.46 242 ARG A C 1
ATOM 1819 O O . ARG A 1 242 ? 16.699 -2.470 25.077 1.00 17.41 242 ARG A O 1
ATOM 1827 N N . VAL A 1 243 ? 16.047 -0.493 25.961 1.00 15.82 243 VAL A N 1
ATOM 1828 C CA . VAL A 1 243 ? 16.662 -0.728 27.295 1.00 16.16 243 VAL A CA 1
ATOM 1829 C C . VAL A 1 243 ? 15.565 -1.200 28.250 1.00 15.29 243 VAL A C 1
ATOM 1830 O O . VAL A 1 243 ? 15.693 -2.284 28.822 1.00 14.89 243 VAL A O 1
ATOM 1834 N N . ASN A 1 244 ? 14.561 -0.354 28.451 1.00 15.43 244 ASN A N 1
ATOM 1835 C CA . ASN A 1 244 ? 13.355 -0.620 29.266 1.00 15.04 244 ASN A CA 1
ATOM 1836 C C . ASN A 1 244 ? 12.170 -0.571 28.317 1.00 14.68 244 ASN A C 1
ATOM 1837 O O . ASN A 1 244 ? 11.606 0.493 28.084 1.00 14.54 244 ASN A O 1
ATOM 1842 N N . PRO A 1 245 ? 11.851 -1.683 27.636 1.00 13.94 245 PRO A N 1
ATOM 1843 C CA . PRO A 1 245 ? 10.845 -1.645 26.585 1.00 14.13 245 PRO A CA 1
ATOM 1844 C C . PRO A 1 245 ? 9.423 -1.402 27.108 1.00 14.41 245 PRO A C 1
ATOM 1845 O O . PRO A 1 245 ? 9.155 -1.493 28.294 1.00 14.66 245 PRO A O 1
ATOM 1849 N N . LEU A 1 246 ? 8.549 -1.058 26.172 1.00 14.33 246 LEU A N 1
ATOM 1850 C CA . LEU A 1 246 ? 7.179 -0.560 26.459 1.00 15.63 246 LEU A CA 1
ATOM 1851 C C . LEU A 1 246 ? 6.370 -1.561 27.298 1.00 15.71 246 LEU A C 1
ATOM 1852 O O . LEU A 1 246 ? 5.521 -1.126 28.084 1.00 15.11 246 LEU A O 1
ATOM 1857 N N . ASP A 1 247 ? 6.590 -2.859 27.131 1.00 15.44 247 ASP A N 1
ATOM 1858 C CA . ASP A 1 247 ? 5.831 -3.874 27.904 1.00 16.30 247 ASP A CA 1
ATOM 1859 C C . ASP A 1 247 ? 6.110 -3.686 29.397 1.00 16.29 247 ASP A C 1
ATOM 1860 O O . ASP A 1 247 ? 5.316 -4.157 30.205 1.00 17.59 247 ASP A O 1
ATOM 1865 N N . GLY A 1 248 ? 7.204 -3.021 29.747 1.00 14.45 248 GLY A N 1
ATOM 1866 C CA . GLY A 1 248 ? 7.541 -2.707 31.150 1.00 15.63 248 GLY A CA 1
ATOM 1867 C C . GLY A 1 248 ? 6.631 -1.679 31.797 1.00 16.08 248 GLY A C 1
ATOM 1868 O O . GLY A 1 248 ? 6.727 -1.517 33.037 1.00 15.91 248 GLY A O 1
ATOM 1869 N N . ALA A 1 249 ? 5.774 -0.998 31.030 1.00 15.17 249 ALA A N 1
ATOM 1870 C CA . ALA A 1 249 ? 4.886 0.069 31.537 1.00 15.72 249 ALA A CA 1
ATOM 1871 C C . ALA A 1 249 ? 3.625 -0.518 32.183 1.00 14.80 249 ALA A C 1
ATOM 1872 O O . ALA A 1 249 ? 2.962 0.210 32.931 1.00 14.85 249 ALA A O 1
ATOM 1874 N N . LEU A 1 250 ? 3.256 -1.749 31.839 1.00 14.92 250 LEU A N 1
ATOM 1875 C CA . LEU A 1 250 ? 1.862 -2.240 32.029 1.00 14.93 250 LEU A CA 1
ATOM 1876 C C . LEU A 1 250 ? 1.502 -2.414 33.512 1.00 14.63 250 LEU A C 1
ATOM 1877 O O . LEU A 1 250 ? 0.365 -2.050 33.893 1.00 14.64 250 LEU A O 1
ATOM 1882 N N . VAL A 1 251 ? 2.354 -3.006 34.338 1.00 14.54 251 VAL A N 1
ATOM 1883 C CA . VAL A 1 251 ? 1.970 -3.214 35.765 1.00 14.40 251 VAL A CA 1
ATOM 1884 C C . VAL A 1 251 ? 1.780 -1.851 36.438 1.00 14.72 251 VAL A C 1
ATOM 1885 O O . VAL A 1 251 ? 0.791 -1.691 37.172 1.00 15.09 251 VAL A O 1
ATOM 1889 N N . ALA A 1 252 ? 2.695 -0.906 36.206 1.00 14.02 252 ALA A N 1
ATOM 1890 C CA . ALA A 1 252 ? 2.615 0.456 36.785 1.00 14.97 252 ALA A CA 1
ATOM 1891 C C . ALA A 1 252 ? 1.329 1.142 36.315 1.00 14.89 252 ALA A C 1
ATOM 1892 O O . ALA A 1 252 ? 0.638 1.739 37.149 1.00 15.05 252 ALA A O 1
ATOM 1894 N N . LEU A 1 253 ? 1.035 1.092 35.017 1.00 13.97 253 LEU A N 1
ATOM 1895 C CA . LEU A 1 253 ? -0.161 1.772 34.479 1.00 13.77 253 LEU A CA 1
ATOM 1896 C C . LEU A 1 253 ? -1.400 1.179 35.130 1.00 14.51 253 LEU A C 1
ATOM 1897 O O . LEU A 1 253 ? -2.320 1.925 35.444 1.00 15.43 253 LEU A O 1
ATOM 1902 N N . LYS A 1 254 ? -1.425 -0.132 35.317 1.00 14.03 254 LYS A N 1
ATOM 1903 C CA . LYS A 1 254 ? -2.632 -0.804 35.853 1.00 14.36 254 LYS A CA 1
ATOM 1904 C C . LYS A 1 254 ? -2.795 -0.440 37.332 1.00 14.93 254 LYS A C 1
ATOM 1905 O O . LYS A 1 254 ? -3.938 -0.204 37.781 1.00 15.35 254 LYS A O 1
ATOM 1911 N N . THR A 1 255 ? -1.700 -0.448 38.090 1.00 14.16 255 THR A N 1
ATOM 1912 C CA . THR A 1 255 ? -1.787 -0.522 39.574 1.00 14.41 255 THR A CA 1
ATOM 1913 C C . THR A 1 255 ? -1.680 0.857 40.233 1.00 15.12 255 THR A C 1
ATOM 1914 O O . THR A 1 255 ? -2.122 0.969 41.403 1.00 16.48 255 THR A O 1
ATOM 1918 N N . ILE A 1 256 ? -1.076 1.859 39.596 1.00 14.47 256 ILE A N 1
ATOM 1919 C CA . ILE A 1 256 ? -0.984 3.224 40.193 1.00 14.58 256 ILE A CA 1
ATOM 1920 C C . ILE A 1 256 ? -2.334 3.892 39.966 1.00 14.85 256 ILE A C 1
ATOM 1921 O O . ILE A 1 256 ? -2.738 4.111 38.827 1.00 15.55 256 ILE A O 1
ATOM 1926 N N . PRO A 1 257 ? -3.111 4.178 41.030 1.00 15.46 257 PRO A N 1
ATOM 1927 C CA . PRO A 1 257 ? -4.473 4.675 40.851 1.00 16.89 257 PRO A CA 1
ATOM 1928 C C . PRO A 1 257 ? -4.580 5.878 39.914 1.00 15.85 257 PRO A C 1
ATOM 1929 O O . PRO A 1 257 ? -5.436 5.855 39.049 1.00 16.89 257 PRO A O 1
ATOM 1933 N N . ARG A 1 258 ? -3.701 6.872 40.053 1.00 15.54 258 ARG A N 1
ATOM 1934 C CA . ARG A 1 258 ? -3.808 8.127 39.259 1.00 16.20 258 ARG A CA 1
ATOM 1935 C C . ARG A 1 258 ? -2.726 8.159 38.178 1.00 16.54 258 ARG A C 1
ATOM 1936 O O . ARG A 1 258 ? -2.245 9.247 37.833 1.00 16.26 258 ARG A O 1
ATOM 1944 N N . ALA A 1 259 ? -2.428 7.006 37.599 1.00 16.06 259 ALA A N 1
ATOM 1945 C CA . ALA A 1 259 ? -1.446 6.906 36.502 1.00 15.45 259 ALA A CA 1
ATOM 1946 C C . ALA A 1 259 ? -2.000 7.527 35.220 1.00 15.63 259 ALA A C 1
ATOM 1947 O O . ALA A 1 259 ? -3.227 7.481 34.968 1.00 14.97 259 ALA A O 1
ATOM 1949 N N . GLN A 1 260 ? -1.086 8.045 34.410 1.00 14.68 260 GLN A N 1
ATOM 1950 C CA . GLN A 1 260 ? -1.283 8.326 32.971 1.00 14.67 260 GLN A CA 1
ATOM 1951 C C . GLN A 1 260 ? -0.081 7.738 32.235 1.00 15.53 260 GLN A C 1
ATOM 1952 O O . GLN A 1 260 ? 0.971 7.566 32.865 1.00 14.78 260 GLN A O 1
ATOM 1958 N N . LEU A 1 261 ? -0.262 7.413 30.956 1.00 14.63 261 LEU A N 1
ATOM 1959 C CA . LEU A 1 261 ? 0.848 6.939 30.102 1.00 14.65 261 LEU A CA 1
ATOM 1960 C C . LEU A 1 261 ? 0.829 7.773 28.833 1.00 14.60 261 LEU A C 1
ATOM 1961 O O . LEU A 1 261 ? -0.234 7.924 28.246 1.00 15.41 261 LEU A O 1
ATOM 1966 N N . HIS A 1 262 ? 1.986 8.238 28.396 1.00 14.65 262 HIS A N 1
ATOM 1967 C CA . HIS A 1 262 ? 2.152 8.801 27.041 1.00 14.69 262 HIS A CA 1
ATOM 1968 C C . HIS A 1 262 ? 3.223 7.973 26.343 1.00 14.74 262 HIS A C 1
ATOM 1969 O O . HIS A 1 262 ? 4.321 7.862 26.888 1.00 14.22 262 HIS A O 1
ATOM 1976 N N . VAL A 1 263 ? 2.913 7.468 25.158 1.00 13.78 263 VAL A N 1
ATOM 1977 C CA . VAL A 1 263 ? 3.905 6.748 24.320 1.00 13.68 263 VAL A CA 1
ATOM 1978 C C . VAL A 1 263 ? 4.129 7.562 23.055 1.00 13.75 263 VAL A C 1
ATOM 1979 O O . VAL A 1 263 ? 3.166 7.931 22.405 1.00 14.75 263 VAL A O 1
ATOM 1983 N N . PHE A 1 264 ? 5.395 7.782 22.710 1.00 14.24 264 PHE A N 1
ATOM 1984 C CA . PHE A 1 264 ? 5.801 8.402 21.432 1.00 14.59 264 PHE A CA 1
ATOM 1985 C C . PHE A 1 264 ? 6.307 7.334 20.472 1.00 15.44 264 PHE A C 1
ATOM 1986 O O . PHE A 1 264 ? 7.322 6.662 20.789 1.00 14.82 264 PHE A O 1
ATOM 1994 N N . GLY A 1 265 ? 5.651 7.196 19.325 1.00 15.74 265 GLY A N 1
ATOM 1995 C CA . GLY A 1 265 ? 6.230 6.462 18.191 1.00 16.74 265 GLY A CA 1
ATOM 1996 C C . GLY A 1 265 ? 7.472 7.178 17.676 1.00 16.16 265 GLY A C 1
ATOM 1997 O O . GLY A 1 265 ? 7.565 8.421 17.816 1.00 17.36 265 GLY A O 1
ATOM 1998 N N . GLN A 1 266 ? 8.395 6.419 17.087 1.00 16.81 266 GLN A N 1
ATOM 1999 C CA . GLN A 1 266 ? 9.665 6.924 16.519 1.00 17.44 266 GLN A CA 1
ATOM 2000 C C . GLN A 1 266 ? 10.445 7.652 17.617 1.00 17.00 266 GLN A C 1
ATOM 2001 O O . GLN A 1 266 ? 10.909 8.809 17.414 1.00 17.48 266 GLN A O 1
ATOM 2007 N N . CYS A 1 267 ? 10.644 6.959 18.730 1.00 16.62 267 CYS A N 1
ATOM 2008 C CA . CYS A 1 267 ? 11.302 7.490 19.937 1.00 16.13 267 CYS A CA 1
ATOM 2009 C C . CYS A 1 267 ? 11.851 6.317 20.750 1.00 16.18 267 CYS A C 1
ATOM 2010 O O . CYS A 1 267 ? 11.130 5.352 20.991 1.00 14.99 267 CYS A O 1
ATOM 2013 N N . GLY A 1 268 ? 13.119 6.388 21.131 1.00 16.02 268 GLY A N 1
ATOM 2014 C CA . GLY A 1 268 ? 13.741 5.359 21.978 1.00 16.71 268 GLY A CA 1
ATOM 2015 C C . GLY A 1 268 ? 13.716 5.723 23.454 1.00 17.79 268 GLY A C 1
ATOM 2016 O O . GLY A 1 268 ? 12.702 6.247 23.956 1.00 18.17 268 GLY A O 1
ATOM 2017 N N . HIS A 1 269 ? 14.816 5.447 24.144 1.00 17.28 269 HIS A N 1
ATOM 2018 C CA . HIS A 1 269 ? 14.963 5.477 25.614 1.00 17.34 269 HIS A CA 1
ATOM 2019 C C . HIS A 1 269 ? 15.263 6.884 26.162 1.00 20.28 269 HIS A C 1
ATOM 2020 O O . HIS A 1 269 ? 15.277 7.040 27.403 1.00 22.40 269 HIS A O 1
ATOM 2027 N N . TRP A 1 270 ? 15.563 7.866 25.312 1.00 18.36 270 TRP A N 1
ATOM 2028 C CA . TRP A 1 270 ? 15.870 9.246 25.758 1.00 19.40 270 TRP A CA 1
ATOM 2029 C C . TRP A 1 270 ? 14.743 10.176 25.331 1.00 19.34 270 TRP A C 1
ATOM 2030 O O . TRP A 1 270 ? 14.970 11.054 24.510 1.00 20.51 270 TRP A O 1
ATOM 2041 N N . VAL A 1 271 ? 13.550 9.978 25.878 1.00 18.41 271 VAL A N 1
ATOM 2042 C CA . VAL A 1 271 ? 12.364 10.795 25.512 1.00 19.22 271 VAL A CA 1
ATOM 2043 C C . VAL A 1 271 ? 12.687 12.289 25.647 1.00 19.45 271 VAL A C 1
ATOM 2044 O O . VAL A 1 271 ? 12.252 13.071 24.784 1.00 17.54 271 VAL A O 1
ATOM 2048 N N . GLN A 1 272 ? 13.368 12.673 26.728 1.00 18.26 272 GLN A N 1
ATOM 2049 C CA . GLN A 1 272 ? 13.586 14.100 27.072 1.00 18.98 272 GLN A CA 1
ATOM 2050 C C . GLN A 1 272 ? 14.478 14.755 26.012 1.00 19.69 272 GLN A C 1
ATOM 2051 O O . GLN A 1 272 ? 14.432 15.988 25.916 1.00 19.63 272 GLN A O 1
ATOM 2057 N N . VAL A 1 273 ? 15.269 13.965 25.287 1.00 19.40 273 VAL A N 1
ATOM 2058 C CA . VAL A 1 273 ? 16.121 14.458 24.172 1.00 20.59 273 VAL A CA 1
ATOM 2059 C C . VAL A 1 273 ? 15.365 14.308 22.858 1.00 20.35 273 VAL A C 1
ATOM 2060 O O . VAL A 1 273 ? 15.206 15.306 22.123 1.00 19.46 273 VAL A O 1
ATOM 2064 N N . GLU A 1 274 ? 14.893 13.099 22.569 1.00 20.44 274 GLU A N 1
ATOM 2065 C CA . GLU A 1 274 ? 14.371 12.731 21.233 1.00 19.34 274 GLU A CA 1
ATOM 2066 C C . GLU A 1 274 ? 13.059 13.460 20.926 1.00 18.98 274 GLU A C 1
ATOM 2067 O O . GLU A 1 274 ? 12.796 13.756 19.751 1.00 20.62 274 GLU A O 1
ATOM 2073 N N . LYS A 1 275 ? 12.239 13.687 21.944 1.00 18.83 275 LYS A N 1
ATOM 2074 C CA . LYS A 1 275 ? 10.922 14.356 21.833 1.00 18.89 275 LYS A CA 1
ATOM 2075 C C . LYS A 1 275 ? 10.925 15.507 22.831 1.00 18.91 275 LYS A C 1
ATOM 2076 O O . LYS A 1 275 ? 9.979 15.638 23.608 1.00 17.79 275 LYS A O 1
ATOM 2082 N N . PHE A 1 276 ? 11.991 16.303 22.849 1.00 19.79 276 PHE A N 1
ATOM 2083 C CA . PHE A 1 276 ? 12.225 17.280 23.942 1.00 20.38 276 PHE A CA 1
ATOM 2084 C C . PHE A 1 276 ? 11.050 18.266 24.050 1.00 20.22 276 PHE A C 1
ATOM 2085 O O . PHE A 1 276 ? 10.642 18.584 25.165 1.00 19.37 276 PHE A O 1
ATOM 2093 N N . ASP A 1 277 ? 10.521 18.757 22.932 1.00 21.43 277 ASP A N 1
ATOM 2094 C CA . ASP A 1 277 ? 9.478 19.817 22.972 1.00 22.01 277 ASP A CA 1
ATOM 2095 C C . ASP A 1 277 ? 8.189 19.216 23.547 1.00 21.28 277 ASP A C 1
ATOM 2096 O O . ASP A 1 277 ? 7.577 19.833 24.426 1.00 20.08 277 ASP A O 1
ATOM 2101 N N . GLU A 1 278 ? 7.821 18.018 23.088 1.00 20.87 278 GLU A N 1
ATOM 2102 C CA . GLU A 1 278 ? 6.573 17.337 23.519 1.00 20.37 278 GLU A CA 1
ATOM 2103 C C . GLU A 1 278 ? 6.715 16.971 24.995 1.00 19.24 278 GLU A C 1
ATOM 2104 O O . GLU A 1 278 ? 5.786 17.193 25.759 1.00 19.04 278 GLU A O 1
ATOM 2110 N N . PHE A 1 279 ? 7.889 16.497 25.381 1.00 18.84 279 PHE A N 1
ATOM 2111 C CA . PHE A 1 279 ? 8.201 16.131 26.779 1.00 17.64 279 PHE A CA 1
ATOM 2112 C C . PHE A 1 279 ? 8.101 17.377 27.668 1.00 17.59 279 PHE A C 1
ATOM 2113 O O . PHE A 1 279 ? 7.496 17.339 28.761 1.00 18.72 279 PHE A O 1
ATOM 2121 N N . ASN A 1 280 ? 8.728 18.470 27.246 1.00 17.34 280 ASN A N 1
ATOM 2122 C CA . ASN A 1 280 ? 8.698 19.726 28.035 1.00 18.98 280 ASN A CA 1
ATOM 2123 C C . ASN A 1 280 ? 7.254 20.161 28.257 1.00 18.84 280 ASN A C 1
ATOM 2124 O O . ASN A 1 280 ? 6.910 20.493 29.415 1.00 19.12 280 ASN A O 1
ATOM 2129 N N . LYS A 1 281 ? 6.441 20.147 27.202 1.00 17.92 281 LYS A N 1
ATOM 2130 C CA . LYS A 1 281 ? 5.034 20.615 27.299 1.00 19.87 281 LYS A CA 1
ATOM 2131 C C . LYS A 1 281 ? 4.219 19.670 28.190 1.00 18.83 281 LYS A C 1
ATOM 2132 O O . LYS A 1 281 ? 3.425 20.172 29.033 1.00 20.25 281 LYS A O 1
ATOM 2138 N N . LEU A 1 282 ? 4.397 18.360 28.036 1.00 19.22 282 LEU A N 1
ATOM 2139 C CA . LEU A 1 282 ? 3.676 17.379 28.892 1.00 19.27 282 LEU A CA 1
ATOM 2140 C C . LEU A 1 282 ? 4.025 17.661 30.357 1.00 18.78 282 LEU A C 1
ATOM 2141 O O . LEU A 1 282 ? 3.123 17.620 31.218 1.00 19.56 282 LEU A O 1
ATOM 2146 N N . THR A 1 283 ? 5.303 17.872 30.648 1.00 16.60 283 THR A N 1
ATOM 2147 C CA . THR A 1 283 ? 5.811 18.007 32.035 1.00 18.01 283 THR A CA 1
ATOM 2148 C C . THR A 1 283 ? 5.283 19.317 32.629 1.00 18.04 283 THR A C 1
ATOM 2149 O O . THR A 1 283 ? 4.761 19.325 33.759 1.00 18.62 283 THR A O 1
ATOM 2153 N N . ILE A 1 284 ? 5.341 20.404 31.867 1.00 18.39 284 ILE A N 1
ATOM 2154 C CA . ILE A 1 284 ? 4.858 21.727 32.354 1.00 20.19 284 ILE A CA 1
ATOM 2155 C C . ILE A 1 284 ? 3.365 21.625 32.685 1.00 19.74 284 ILE A C 1
ATOM 2156 O O . ILE A 1 284 ? 2.974 22.066 33.775 1.00 19.75 284 ILE A O 1
ATOM 2161 N N . GLU A 1 285 ? 2.558 21.035 31.799 1.00 20.38 285 GLU A N 1
ATOM 2162 C CA . GLU A 1 285 ? 1.098 20.930 32.028 1.00 20.35 285 GLU A CA 1
ATOM 2163 C C . GLU A 1 285 ? 0.834 20.013 33.224 1.00 20.17 285 GLU A C 1
ATOM 2164 O O . GLU A 1 285 ? 0.027 20.375 34.101 1.00 20.82 285 GLU A O 1
ATOM 2170 N N . PHE A 1 286 ? 1.478 18.851 33.259 1.00 18.84 286 PHE A N 1
ATOM 2171 C CA . PHE A 1 286 ? 1.226 17.838 34.308 1.00 18.66 286 PHE A CA 1
ATOM 2172 C C . PHE A 1 286 ? 1.579 18.384 35.694 1.00 20.54 286 PHE A C 1
ATOM 2173 O O . PHE A 1 286 ? 0.866 18.051 36.651 1.00 22.23 286 PHE A O 1
ATOM 2181 N N . LEU A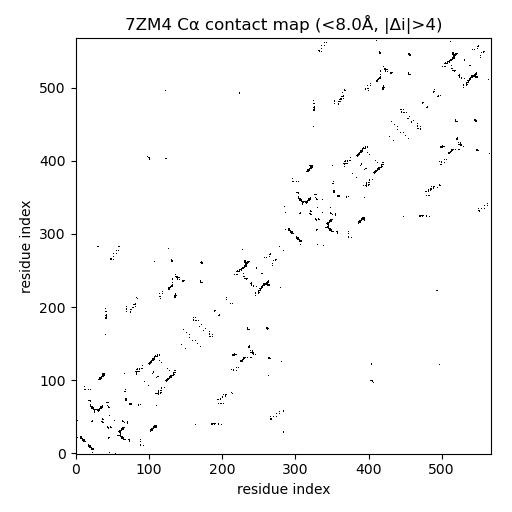 1 287 ? 2.618 19.213 35.815 1.00 20.32 287 LEU A N 1
ATOM 2182 C CA . LEU A 1 287 ? 3.070 19.727 37.134 1.00 21.72 287 LEU A CA 1
ATOM 2183 C C . LEU A 1 287 ? 2.355 21.042 37.472 1.00 25.61 287 LEU A C 1
ATOM 2184 O O . LEU A 1 287 ? 2.647 21.610 38.540 1.00 27.90 287 LEU A O 1
ATOM 2189 N N . GLY A 1 288 ? 1.401 21.461 36.639 1.00 28.21 288 GLY A N 1
ATOM 2190 C CA . GLY A 1 288 ? 0.414 22.507 36.972 1.00 31.13 288 GLY A CA 1
ATOM 2191 C C . GLY A 1 288 ? 0.783 23.851 36.372 1.00 35.69 288 GLY A C 1
ATOM 2192 O O . GLY A 1 288 ? 0.231 24.870 36.833 1.00 36.94 288 GLY A O 1
ATOM 2193 N N . GLY A 1 289 ? 1.699 23.869 35.398 1.00 38.04 289 GLY A N 1
ATOM 2194 C CA . GLY A 1 289 ? 2.017 25.054 34.576 1.00 41.18 289 GLY A CA 1
ATOM 2195 C C . GLY A 1 289 ? 3.041 25.954 35.242 1.00 44.74 289 GLY A C 1
ATOM 2196 O O . GLY A 1 289 ? 3.748 26.672 34.506 1.00 46.37 289 GLY A O 1
ATOM 2197 N N . GLY A 1 290 ? 3.112 25.927 36.580 1.00 48.20 290 GLY A N 1
ATOM 2198 C CA . GLY A 1 290 ? 3.973 26.809 37.391 1.00 49.86 290 GLY A CA 1
ATOM 2199 C C . GLY A 1 290 ? 3.653 28.277 37.153 1.00 50.28 290 GLY A C 1
ATOM 2200 O O . GLY A 1 290 ? 4.566 29.038 36.824 1.00 54.67 290 GLY A O 1
ATOM 2201 N N . LEU B 1 7 ? -17.295 44.752 64.593 1.00 41.24 7 LEU B N 1
ATOM 2202 C CA . LEU B 1 7 ? -17.067 43.651 63.616 1.00 37.31 7 LEU B CA 1
ATOM 2203 C C . LEU B 1 7 ? -18.327 42.801 63.520 1.00 34.16 7 LEU B C 1
ATOM 2204 O O . LEU B 1 7 ? -18.836 42.380 64.568 1.00 37.25 7 LEU B O 1
ATOM 2209 N N . THR B 1 8 ? -18.797 42.552 62.302 1.00 32.45 8 THR B N 1
ATOM 2210 C CA . THR B 1 8 ? -19.954 41.673 62.019 1.00 33.57 8 THR B CA 1
ATOM 2211 C C . THR B 1 8 ? -19.528 40.615 61.008 1.00 32.74 8 THR B C 1
ATOM 2212 O O . THR B 1 8 ? -18.472 40.792 60.367 1.00 31.89 8 THR B O 1
ATOM 2216 N N . PHE B 1 9 ? -20.308 39.542 60.909 1.00 33.46 9 PHE B N 1
ATOM 2217 C CA . PHE B 1 9 ? -20.194 38.530 59.834 1.00 32.87 9 PHE B CA 1
ATOM 2218 C C . PHE B 1 9 ? -20.067 39.266 58.495 1.00 33.08 9 PHE B C 1
ATOM 2219 O O . PHE B 1 9 ? -19.115 39.017 57.745 1.00 30.32 9 PHE B O 1
ATOM 2227 N N . GLU B 1 10 ? -20.998 40.189 58.229 1.00 33.28 10 GLU B N 1
ATOM 2228 C CA . GLU B 1 10 ? -21.137 40.881 56.920 1.00 34.83 10 GLU B CA 1
ATOM 2229 C C . GLU B 1 10 ? -19.936 41.813 56.692 1.00 31.04 10 GLU B C 1
ATOM 2230 O O . GLU B 1 10 ? -19.383 41.799 55.587 1.00 32.07 10 GLU B O 1
ATOM 2236 N N . SER B 1 11 ? -19.525 42.589 57.692 1.00 29.95 11 SER B N 1
ATOM 2237 C CA . SER B 1 11 ? -18.461 43.619 57.544 1.00 29.91 11 SER B CA 1
ATOM 2238 C C . SER B 1 11 ? -17.120 42.937 57.243 1.00 28.86 11 SER B C 1
ATOM 2239 O O . SER B 1 11 ? -16.305 43.511 56.493 1.00 28.61 11 SER B O 1
ATOM 2242 N N . THR B 1 12 ? -16.908 41.729 57.776 1.00 27.41 12 THR B N 1
ATOM 2243 C CA . THR B 1 12 ? -15.605 41.020 57.685 1.00 25.10 12 THR B CA 1
ATOM 2244 C C . THR B 1 12 ? -15.603 40.031 56.514 1.00 23.83 12 THR B C 1
ATOM 2245 O O . THR B 1 12 ? -14.517 39.513 56.191 1.00 23.95 12 THR B O 1
ATOM 2249 N N . SER B 1 13 ? -16.759 39.779 55.900 1.00 25.30 13 SER B N 1
ATOM 2250 C CA . SER B 1 13 ? -16.946 38.738 54.861 1.00 25.37 13 SER B CA 1
ATOM 2251 C C . SER B 1 13 ? -16.115 39.047 53.608 1.00 26.48 13 SER B C 1
ATOM 2252 O O . SER B 1 13 ? -16.186 40.173 53.081 1.00 27.17 13 SER B O 1
ATOM 2255 N N . ARG B 1 14 ? -15.325 38.076 53.161 1.00 23.76 14 ARG B N 1
ATOM 2256 C CA . ARG B 1 14 ? -14.511 38.152 51.920 1.00 23.29 14 ARG B CA 1
ATOM 2257 C C . ARG B 1 14 ? -14.642 36.842 51.142 1.00 26.59 14 ARG B C 1
ATOM 2258 O O . ARG B 1 14 ? -14.899 35.778 51.764 1.00 25.08 14 ARG B O 1
ATOM 2266 N N . PHE B 1 15 ? -14.473 36.912 49.824 1.00 25.24 15 PHE B N 1
ATOM 2267 C CA . PHE B 1 15 ? -14.392 35.726 48.941 1.00 25.64 15 PHE B CA 1
ATOM 2268 C C . PHE B 1 15 ? -13.110 35.795 48.120 1.00 26.91 15 PHE B C 1
ATOM 2269 O O . PHE B 1 15 ? -12.623 36.899 47.797 1.00 27.55 15 PHE B O 1
ATOM 2277 N N . ALA B 1 16 ? -12.551 34.626 47.842 1.00 26.34 16 ALA B N 1
ATOM 2278 C CA . ALA B 1 16 ? -11.467 34.436 46.860 1.00 28.00 16 ALA B CA 1
ATOM 2279 C C . ALA B 1 16 ? -11.813 33.215 46.016 1.00 30.17 16 ALA B C 1
ATOM 2280 O O . ALA B 1 16 ? -12.565 32.342 46.499 1.00 33.66 16 ALA B O 1
ATOM 2282 N N . GLU B 1 17 ? -11.352 33.198 44.773 1.00 30.54 17 GLU B N 1
ATOM 2283 C CA . GLU B 1 17 ? -11.464 32.016 43.896 1.00 33.74 17 GLU B CA 1
ATOM 2284 C C . GLU B 1 17 ? -10.045 31.503 43.694 1.00 32.11 17 GLU B C 1
ATOM 2285 O O . GLU B 1 17 ? -9.195 32.294 43.285 1.00 33.91 17 GLU B O 1
ATOM 2291 N N . VAL B 1 18 ? -9.795 30.255 44.071 1.00 30.82 18 VAL B N 1
ATOM 2292 C CA . VAL B 1 18 ? -8.467 29.604 43.902 1.00 31.29 18 VAL B CA 1
ATOM 2293 C C . VAL B 1 18 ? -8.650 28.384 42.999 1.00 32.19 18 VAL B C 1
ATOM 2294 O O . VAL B 1 18 ? -9.807 28.066 42.628 1.00 35.43 18 VAL B O 1
ATOM 2298 N N . ASP B 1 19 ? -7.543 27.750 42.624 1.00 33.25 19 ASP B N 1
ATOM 2299 C CA . ASP B 1 19 ? -7.559 26.572 41.728 1.00 36.88 19 ASP B CA 1
ATOM 2300 C C . ASP B 1 19 ? -7.065 25.352 42.499 1.00 34.73 19 ASP B C 1
ATOM 2301 O O . ASP B 1 19 ? -5.889 25.323 42.894 1.00 34.95 19 ASP B O 1
ATOM 2306 N N . VAL B 1 20 ? -7.971 24.408 42.723 1.00 33.43 20 VAL B N 1
ATOM 2307 C CA . VAL B 1 20 ? -7.679 23.049 43.248 1.00 32.24 20 VAL B CA 1
ATOM 2308 C C . VAL B 1 20 ? -8.478 22.067 42.382 1.00 32.43 20 VAL B C 1
ATOM 2309 O O . VAL B 1 20 ? -9.691 21.925 42.615 1.00 30.82 20 VAL B O 1
ATOM 2313 N N . ASP B 1 21 ? -7.827 21.452 41.386 1.00 35.72 21 ASP B N 1
ATOM 2314 C CA . ASP B 1 21 ? -8.490 20.622 40.341 1.00 37.75 21 ASP B CA 1
ATOM 2315 C C . ASP B 1 21 ? -9.677 21.409 39.775 1.00 37.00 21 ASP B C 1
ATOM 2316 O O . ASP B 1 21 ? -10.774 20.835 39.665 1.00 37.23 21 ASP B O 1
ATOM 2321 N N . GLY B 1 22 ? -9.460 22.688 39.472 1.00 36.42 22 GLY B N 1
ATOM 2322 C CA . GLY B 1 22 ? -10.491 23.593 38.939 1.00 37.59 22 GLY B CA 1
ATOM 2323 C C . GLY B 1 22 ? -10.865 24.680 39.938 1.00 37.66 22 GLY B C 1
ATOM 2324 O O . GLY B 1 22 ? -10.390 24.682 41.080 1.00 35.88 22 GLY B O 1
ATOM 2325 N N . PRO B 1 23 ? -11.727 25.634 39.524 1.00 35.90 23 PRO B N 1
ATOM 2326 C CA . PRO B 1 23 ? -12.144 26.738 40.382 1.00 34.39 23 PRO B CA 1
ATOM 2327 C C . PRO B 1 23 ? -12.744 26.262 41.711 1.00 31.95 23 PRO B C 1
ATOM 2328 O O . PRO B 1 23 ? -13.537 25.315 41.722 1.00 29.95 23 PRO B O 1
ATOM 2332 N N . LEU B 1 24 ? -12.334 26.929 42.788 1.00 29.86 24 LEU B N 1
ATOM 2333 C CA . LEU B 1 24 ? -12.825 26.694 44.166 1.00 28.96 24 LEU B CA 1
ATOM 2334 C C . LEU B 1 24 ? -12.994 28.051 44.842 1.00 27.10 24 LEU B C 1
ATOM 2335 O O . LEU B 1 24 ? -11.995 28.772 45.007 1.00 28.16 24 LEU B O 1
ATOM 2340 N N . LYS B 1 25 ? -14.232 28.395 45.174 1.00 27.73 25 LYS B N 1
ATOM 2341 C CA . LYS B 1 25 ? -14.574 29.634 45.908 1.00 29.68 25 LYS B CA 1
ATOM 2342 C C . LYS B 1 25 ? -14.338 29.381 47.395 1.00 27.38 25 LYS B C 1
ATOM 2343 O O . LYS B 1 25 ? -14.915 28.418 47.920 1.00 28.03 25 LYS B O 1
ATOM 2349 N N . LEU B 1 26 ? -13.506 30.207 48.019 1.00 25.55 26 LEU B N 1
ATOM 2350 C CA . LEU B 1 26 ? -13.293 30.223 49.485 1.00 25.84 26 LEU B CA 1
ATOM 2351 C C . LEU B 1 26 ? -13.948 31.472 50.062 1.00 25.68 26 LEU B C 1
ATOM 2352 O O . LEU B 1 26 ? -13.773 32.568 49.499 1.00 26.51 26 LEU B O 1
ATOM 2357 N N . HIS B 1 27 ? -14.679 31.297 51.150 1.00 23.81 27 HIS B N 1
ATOM 2358 C CA . HIS B 1 27 ? -15.209 32.389 51.986 1.00 24.09 27 HIS B CA 1
ATOM 2359 C C . HIS B 1 27 ? -14.305 32.525 53.205 1.00 24.29 27 HIS B C 1
ATOM 2360 O O . HIS B 1 27 ? -13.870 31.494 53.744 1.00 23.71 27 HIS B O 1
ATOM 2367 N N . TYR B 1 28 ? -14.019 33.748 53.618 1.00 24.00 28 TYR B N 1
ATOM 2368 C CA . TYR B 1 28 ? -13.239 33.996 54.847 1.00 22.91 28 TYR B CA 1
ATOM 2369 C C . TYR B 1 28 ? -13.688 35.307 55.473 1.00 24.38 28 TYR B C 1
ATOM 2370 O O . TYR B 1 28 ? -14.459 36.062 54.840 1.00 24.63 28 TYR B O 1
ATOM 2379 N N . HIS B 1 29 ? -13.261 35.513 56.713 1.00 22.38 29 HIS B N 1
ATOM 2380 C CA . HIS B 1 29 ? -13.452 36.771 57.461 1.00 23.33 29 HIS B CA 1
ATOM 2381 C C . HIS B 1 29 ? -12.091 37.420 57.687 1.00 24.14 29 HIS B C 1
ATOM 2382 O O . HIS B 1 29 ? -11.127 36.721 58.053 1.00 21.87 29 HIS B O 1
ATOM 2389 N N . GLU B 1 30 ? -12.030 38.731 57.461 1.00 21.91 30 GLU B N 1
ATOM 2390 C CA . GLU B 1 30 ? -10.821 39.556 57.655 1.00 24.26 30 GLU B CA 1
ATOM 2391 C C . GLU B 1 30 ? -11.110 40.608 58.727 1.00 24.54 30 GLU B C 1
ATOM 2392 O O . GLU B 1 30 ? -12.161 41.285 58.635 1.00 24.97 30 GLU B O 1
ATOM 2398 N N . ALA B 1 31 ? -10.201 40.754 59.683 1.00 23.98 31 ALA B N 1
ATOM 2399 C CA . ALA B 1 31 ? -10.221 41.827 60.696 1.00 25.42 31 ALA B CA 1
ATOM 2400 C C . ALA B 1 31 ? -8.788 42.192 61.072 1.00 24.78 31 ALA B C 1
ATOM 2401 O O . ALA B 1 31 ? -7.858 41.410 60.776 1.00 25.03 31 ALA B O 1
ATOM 2403 N N . GLY B 1 32 ? -8.602 43.365 61.686 1.00 24.58 32 GLY B N 1
ATOM 2404 C CA . GLY B 1 32 ? -7.294 43.832 62.170 1.00 24.78 32 GLY B CA 1
ATOM 2405 C C . GLY B 1 32 ? -6.352 44.169 61.030 1.00 26.08 32 GLY B C 1
ATOM 2406 O O . GLY B 1 32 ? -5.145 44.039 61.214 1.00 27.89 32 GLY B O 1
ATOM 2407 N N . VAL B 1 33 ? -6.882 44.575 59.874 1.00 28.54 33 VAL B N 1
ATOM 2408 C CA . VAL B 1 33 ? -6.039 44.981 58.708 1.00 31.27 33 VAL B CA 1
ATOM 2409 C C . VAL B 1 33 ? -5.079 46.078 59.187 1.00 29.96 33 VAL B C 1
ATOM 2410 O O . VAL B 1 33 ? -5.521 46.942 59.967 1.00 30.54 33 VAL B O 1
ATOM 2414 N N . GLY B 1 34 ? -3.801 45.993 58.802 1.00 31.49 34 GLY B N 1
ATOM 2415 C CA . GLY B 1 34 ? -2.753 46.967 59.180 1.00 32.20 34 GLY B CA 1
ATOM 2416 C C . GLY B 1 34 ? -1.962 46.558 60.410 1.00 34.65 34 GLY B C 1
ATOM 2417 O O . GLY B 1 34 ? -0.904 47.172 60.667 1.00 34.16 34 GLY B O 1
ATOM 2418 N N . ASN B 1 35 ? -2.433 45.569 61.178 1.00 34.69 35 ASN B N 1
ATOM 2419 C CA . ASN B 1 35 ? -1.598 44.962 62.246 1.00 32.76 35 ASN B CA 1
ATOM 2420 C C . ASN B 1 35 ? -0.435 44.252 61.547 1.00 32.12 35 ASN B C 1
ATOM 2421 O O . ASN B 1 35 ? -0.664 43.688 60.473 1.00 32.87 35 ASN B O 1
ATOM 2426 N N . ASP B 1 36 ? 0.764 44.303 62.125 1.00 35.58 36 ASP B N 1
ATOM 2427 C CA . ASP B 1 36 ? 2.021 43.846 61.472 1.00 38.41 36 ASP B CA 1
ATOM 2428 C C . ASP B 1 36 ? 1.913 42.349 61.143 1.00 35.61 36 ASP B C 1
ATOM 2429 O O . ASP B 1 36 ? 2.340 41.952 60.054 1.00 36.08 36 ASP B O 1
ATOM 2434 N N . GLN B 1 37 ? 1.330 41.560 62.046 1.00 32.78 37 GLN B N 1
ATOM 2435 C CA . GLN B 1 37 ? 1.356 40.072 61.980 1.00 29.69 37 GLN B CA 1
ATOM 2436 C C . GLN B 1 37 ? 0.001 39.535 61.509 1.00 26.54 37 GLN B C 1
ATOM 2437 O O . GLN B 1 37 ? -0.988 39.726 62.224 1.00 24.55 37 GLN B O 1
ATOM 2443 N N . THR B 1 38 ? -0.022 38.826 60.380 1.00 24.89 38 THR B N 1
ATOM 2444 C CA . THR B 1 38 ? -1.199 38.073 59.894 1.00 23.21 38 THR B CA 1
ATOM 2445 C C . THR B 1 38 ? -1.241 36.736 60.640 1.00 22.21 38 THR B C 1
ATOM 2446 O O . THR B 1 38 ? -0.167 36.169 60.900 1.00 22.82 38 THR B O 1
ATOM 2450 N N . VAL B 1 39 ? -2.440 36.296 60.987 1.00 19.83 39 VAL B N 1
ATOM 2451 C CA . VAL B 1 39 ? -2.675 34.936 61.553 0.50 16.94 39 VAL B CA 1
ATOM 2452 C C . VAL B 1 39 ? -3.879 34.350 60.828 1.00 18.95 39 VAL B C 1
ATOM 2453 O O . VAL B 1 39 ? -4.872 35.078 60.605 1.00 19.75 39 VAL B O 1
ATOM 2457 N N . VAL B 1 40 ? -3.821 33.056 60.504 1.00 19.29 40 VAL B N 1
ATOM 2458 C CA . VAL B 1 40 ? -4.941 32.345 59.843 1.00 18.45 40 VAL B CA 1
ATOM 2459 C C . VAL B 1 40 ? -5.611 31.423 60.862 1.00 19.41 40 VAL B C 1
ATOM 2460 O O . VAL B 1 40 ? -4.886 30.707 61.569 1.00 19.59 40 VAL B O 1
ATOM 2464 N N . LEU B 1 41 ? -6.932 31.486 60.924 1.00 19.18 41 LEU B N 1
ATOM 2465 C CA . LEU B 1 41 ? -7.776 30.652 61.811 1.00 19.40 41 LEU B CA 1
ATOM 2466 C C . LEU B 1 41 ? -8.510 29.620 60.958 1.00 20.03 41 LEU B C 1
ATOM 2467 O O . LEU B 1 41 ? -9.134 29.992 59.940 1.00 19.02 41 LEU B O 1
ATOM 2472 N N . LEU B 1 42 ? -8.472 28.355 61.391 1.00 18.45 42 LEU B N 1
ATOM 2473 C CA . LEU B 1 42 ? -9.135 27.215 60.718 1.00 19.48 42 LEU B CA 1
ATOM 2474 C C . LEU B 1 42 ? -10.041 26.496 61.717 1.00 19.70 42 LEU B C 1
ATOM 2475 O O . LEU B 1 42 ? -9.541 25.908 62.703 1.00 19.74 42 LEU B O 1
ATOM 2480 N N . HIS B 1 43 ? -11.342 26.551 61.464 1.00 19.87 43 HIS B N 1
ATOM 2481 C CA . HIS B 1 43 ? -12.401 26.046 62.371 1.00 20.08 43 HIS B CA 1
ATOM 2482 C C . HIS B 1 43 ? -12.489 24.512 62.370 1.00 20.15 43 HIS B C 1
ATOM 2483 O O . HIS B 1 43 ? -11.934 23.842 61.472 1.00 20.38 43 HIS B O 1
ATOM 2490 N N . GLY B 1 44 ? -13.229 23.995 63.353 1.00 20.94 44 GLY B N 1
ATOM 2491 C CA . GLY B 1 44 ? -13.538 22.563 63.490 1.00 21.58 44 GLY B CA 1
ATOM 2492 C C . GLY B 1 44 ? -14.582 22.120 62.492 1.00 22.73 44 GLY B C 1
ATOM 2493 O O . GLY B 1 44 ? -15.223 22.990 61.865 1.00 25.36 44 GLY B O 1
ATOM 2494 N N . GLY B 1 45 ? -14.792 20.809 62.379 1.00 22.24 45 GLY B N 1
ATOM 2495 C CA . GLY B 1 45 ? -15.518 20.178 61.267 1.00 23.43 45 GLY B CA 1
ATOM 2496 C C . GLY B 1 45 ? -16.882 19.621 61.638 1.00 21.83 45 GLY B C 1
ATOM 2497 O O . GLY B 1 45 ? -17.427 18.877 60.807 1.00 21.82 45 GLY B O 1
ATOM 2498 N N . GLY B 1 46 ? -17.435 19.958 62.811 1.00 22.54 46 GLY B N 1
ATOM 2499 C CA . GLY B 1 46 ? -18.794 19.523 63.178 1.00 23.12 46 GLY B CA 1
ATOM 2500 C C . GLY B 1 46 ? -19.808 20.004 62.137 1.00 25.51 46 GLY B C 1
ATOM 2501 O O . GLY B 1 46 ? -19.598 21.036 61.510 1.00 24.01 46 GLY B O 1
ATOM 2502 N N . PRO B 1 47 ? -20.900 19.257 61.861 1.00 26.19 47 PRO B N 1
ATOM 2503 C CA . PRO B 1 47 ? -21.925 19.737 60.928 1.00 26.70 47 PRO B CA 1
ATOM 2504 C C . PRO B 1 47 ? -22.443 21.146 61.279 1.00 26.31 47 PRO B C 1
ATOM 2505 O O . PRO B 1 47 ? -22.719 21.427 62.439 1.00 26.92 47 PRO B O 1
ATOM 2509 N N . GLY B 1 48 ? -22.521 22.008 60.261 1.00 26.49 48 GLY B N 1
ATOM 2510 C CA . GLY B 1 48 ? -22.983 23.404 60.395 1.00 27.21 48 GLY B CA 1
ATOM 2511 C C . GLY B 1 48 ? -21.895 24.344 60.886 1.00 27.23 48 GLY B C 1
ATOM 2512 O O . GLY B 1 48 ? -22.175 25.547 61.025 1.00 28.64 48 GLY B O 1
ATOM 2513 N N . ALA B 1 49 ? -20.677 23.847 61.114 1.00 25.20 49 ALA B N 1
ATOM 2514 C CA . ALA B 1 49 ? -19.549 24.675 61.589 1.00 24.44 49 ALA B CA 1
ATOM 2515 C C . ALA B 1 49 ? -19.132 25.644 60.482 1.00 23.98 49 ALA B C 1
ATOM 2516 O O . ALA B 1 49 ? -19.247 25.301 59.293 1.00 24.41 49 ALA B O 1
ATOM 2518 N N . ALA B 1 50 ? -18.616 26.798 60.892 1.00 23.23 50 ALA B N 1
ATOM 2519 C CA . ALA B 1 50 ? -18.003 27.802 60.004 1.00 24.62 50 ALA B CA 1
ATOM 2520 C C . ALA B 1 50 ? -17.112 28.718 60.837 1.00 22.69 50 ALA B C 1
ATOM 2521 O O . ALA B 1 50 ? -17.140 28.624 62.077 1.00 22.59 50 ALA B O 1
ATOM 2523 N N . SER B 1 51 ? -16.347 29.584 60.174 1.00 22.31 51 SER B N 1
ATOM 2524 C CA . SER B 1 51 ? -15.303 30.425 60.808 1.00 21.62 51 SER B CA 1
ATOM 2525 C C . SER B 1 51 ? -15.909 31.340 61.873 1.00 23.39 51 SER B C 1
ATOM 252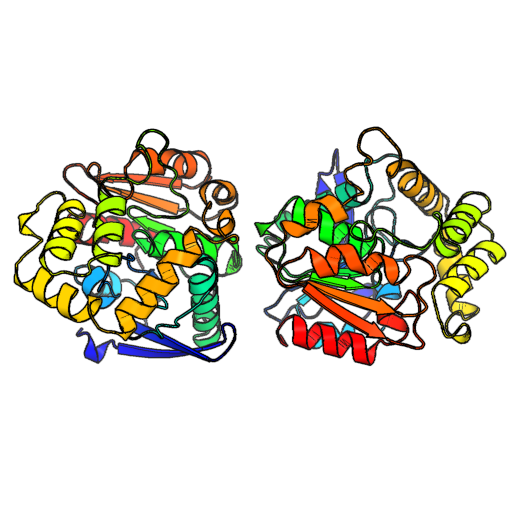6 O O . SER B 1 51 ? -15.382 31.367 63.003 1.00 23.22 51 SER B O 1
ATOM 2529 N N . TRP B 1 52 ? -16.935 32.114 61.504 1.00 24.30 52 TRP B N 1
ATOM 2530 C CA . TRP B 1 52 ? -17.477 33.198 62.360 1.00 26.13 52 TRP B CA 1
ATOM 2531 C C . TRP B 1 52 ? -18.065 32.621 63.655 1.00 26.21 52 TRP B C 1
ATOM 2532 O O . TRP B 1 52 ? -17.723 33.122 64.748 1.00 27.77 52 TRP B O 1
ATOM 2543 N N . THR B 1 53 ? -18.880 31.576 63.551 1.00 26.24 53 THR B N 1
ATOM 2544 C CA . THR B 1 53 ? -19.535 30.947 64.730 1.00 27.73 53 THR B CA 1
ATOM 2545 C C . THR B 1 53 ? -18.490 30.179 65.559 1.00 27.27 53 THR B C 1
ATOM 2546 O O . THR B 1 53 ? -18.578 30.216 66.797 1.00 28.83 53 THR B O 1
ATOM 2550 N N . ASN B 1 54 ? -17.526 29.517 64.920 1.00 26.15 54 ASN B N 1
ATOM 2551 C CA . ASN B 1 54 ? -16.471 28.741 65.632 1.00 27.24 54 ASN B CA 1
ATOM 2552 C C . ASN B 1 54 ? -15.623 29.710 66.467 1.00 25.26 54 ASN B C 1
ATOM 2553 O O . ASN B 1 54 ? -15.262 29.355 67.604 1.00 26.79 54 ASN B O 1
ATOM 2558 N N . PHE B 1 55 ? -15.314 30.901 65.941 1.00 24.92 55 PHE B N 1
ATOM 2559 C CA . PHE B 1 55 ? -14.304 31.818 66.525 1.00 24.99 55 PHE B CA 1
ATOM 2560 C C . PHE B 1 55 ? -14.924 33.149 66.980 1.00 29.78 55 PHE B C 1
ATOM 2561 O O . PHE B 1 55 ? -14.166 34.130 67.099 1.00 27.61 55 PHE B O 1
ATOM 2569 N N . SER B 1 56 ? -16.220 33.154 67.307 1.00 34.25 56 SER B N 1
ATOM 2570 C CA . SER B 1 56 ? -16.976 34.376 67.704 1.00 37.45 56 SER B CA 1
ATOM 2571 C C . SER B 1 56 ? -16.387 34.980 68.985 1.00 36.06 56 SER B C 1
ATOM 2572 O O . SER B 1 56 ? -16.308 36.213 69.065 1.00 35.77 56 SER B O 1
ATOM 2575 N N . ARG B 1 57 ? -15.947 34.160 69.951 1.00 34.58 57 ARG B N 1
ATOM 2576 C CA . ARG B 1 57 ? -15.390 34.676 71.231 1.00 33.95 57 ARG B CA 1
ATOM 2577 C C . ARG B 1 57 ? -13.904 35.033 71.088 1.00 31.84 57 ARG B C 1
ATOM 2578 O O . ARG B 1 57 ? -13.300 35.426 72.125 1.00 31.70 57 ARG B O 1
ATOM 2586 N N . ASN B 1 58 ? -13.344 34.973 69.867 1.00 27.75 58 ASN B N 1
ATOM 2587 C CA . ASN B 1 58 ? -11.880 35.082 69.645 1.00 25.84 58 ASN B CA 1
ATOM 2588 C C . ASN B 1 58 ? -11.508 36.143 68.591 1.00 24.09 58 ASN B C 1
ATOM 2589 O O . ASN B 1 58 ? -10.467 36.770 68.788 1.00 24.38 58 ASN B O 1
ATOM 2594 N N . ILE B 1 59 ? -12.240 36.271 67.482 1.00 24.48 59 ILE B N 1
ATOM 2595 C CA . ILE B 1 59 ? -11.787 37.109 66.322 1.00 25.11 59 ILE B CA 1
ATOM 2596 C C . ILE B 1 59 ? -11.620 38.565 66.775 1.00 25.40 59 ILE B C 1
ATOM 2597 O O . ILE B 1 59 ? -10.540 39.129 66.537 1.00 25.96 59 ILE B O 1
ATOM 2602 N N . ALA B 1 60 ? -12.647 39.136 67.402 1.00 28.29 60 ALA B N 1
ATOM 2603 C CA . ALA B 1 60 ? -12.644 40.528 67.909 1.00 29.82 60 ALA B CA 1
ATOM 2604 C C . ALA B 1 60 ? -11.407 40.750 68.781 1.00 28.79 60 ALA B C 1
ATOM 2605 O O . ALA B 1 60 ? -10.675 41.730 68.556 1.00 30.21 60 ALA B O 1
ATOM 2607 N N . VAL B 1 61 ? -11.115 39.827 69.701 1.00 26.42 61 VAL B N 1
ATOM 2608 C CA . VAL B 1 61 ? -9.963 39.979 70.634 1.00 25.43 61 VAL B CA 1
ATOM 2609 C C . VAL B 1 61 ? -8.643 39.837 69.866 1.00 23.62 61 VAL B C 1
ATOM 2610 O O . VAL B 1 61 ? -7.729 40.639 70.100 1.00 25.82 61 VAL B O 1
ATOM 2614 N N . LEU B 1 62 ? -8.511 38.820 69.004 1.00 22.62 62 LEU B N 1
ATOM 2615 C CA . LEU B 1 62 ? -7.246 38.588 68.276 1.00 23.08 62 LEU B CA 1
ATOM 2616 C C . LEU B 1 62 ? -6.998 39.750 67.298 1.00 21.72 62 LEU B C 1
ATOM 2617 O O . LEU B 1 62 ? -5.833 40.098 67.142 1.00 23.63 62 LEU B O 1
ATOM 2622 N N . ALA B 1 63 ? -8.057 40.306 66.700 1.00 23.77 63 ALA B N 1
ATOM 2623 C CA . ALA B 1 63 ? -7.994 41.421 65.722 1.00 26.03 63 ALA B CA 1
ATOM 2624 C C . ALA B 1 63 ? -7.465 42.706 66.381 1.00 29.07 63 ALA B C 1
ATOM 2625 O O . ALA B 1 63 ? -7.056 43.610 65.646 1.00 29.63 63 ALA B O 1
ATOM 2627 N N . ARG B 1 64 ? -7.411 42.790 67.712 1.00 30.21 64 ARG B N 1
ATOM 2628 C CA . ARG B 1 64 ? -6.725 43.915 68.405 1.00 31.34 64 ARG B CA 1
ATOM 2629 C C . ARG B 1 64 ? -5.206 43.822 68.215 1.00 32.17 64 ARG B C 1
ATOM 2630 O O . ARG B 1 64 ? -4.542 44.860 68.332 1.00 32.39 64 ARG B O 1
ATOM 2638 N N . HIS B 1 65 ? -4.659 42.628 67.960 1.00 28.61 65 HIS B N 1
ATOM 2639 C CA . HIS B 1 65 ? -3.195 42.356 67.970 1.00 27.55 65 HIS B CA 1
ATOM 2640 C C . HIS B 1 65 ? -2.683 41.932 66.594 1.00 25.75 65 HIS B C 1
ATOM 2641 O O . HIS B 1 65 ? -1.484 42.142 66.302 1.00 29.60 65 HIS B O 1
ATOM 2648 N N . PHE B 1 66 ? -3.534 41.281 65.813 1.00 25.12 66 PHE B N 1
ATOM 2649 C CA . PHE B 1 66 ? -3.139 40.581 64.572 1.00 23.79 66 PHE B CA 1
ATOM 2650 C C . PHE B 1 66 ? -4.073 40.977 63.436 1.00 22.75 66 PHE B C 1
ATOM 2651 O O . PHE B 1 66 ? -5.215 41.389 63.695 1.00 23.68 66 PHE B O 1
ATOM 2659 N N . HIS B 1 67 ? -3.597 40.783 62.210 1.00 23.08 67 HIS B N 1
ATOM 2660 C CA . HIS B 1 67 ? -4.431 40.750 60.988 1.00 22.79 67 HIS B CA 1
ATOM 2661 C C . HIS B 1 67 ? -5.007 39.332 60.868 1.00 21.98 67 HIS B C 1
ATOM 2662 O O . HIS B 1 67 ? -4.245 38.435 60.491 1.00 21.91 67 HIS B O 1
ATOM 2669 N N . VAL B 1 68 ? -6.280 39.165 61.204 1.00 21.66 68 VAL B N 1
ATOM 2670 C CA . VAL B 1 68 ? -6.960 37.841 61.314 1.00 22.69 68 VAL B CA 1
ATOM 2671 C C . VAL B 1 68 ? -7.609 37.483 59.976 1.00 24.10 68 VAL B C 1
ATOM 2672 O O . VAL B 1 68 ? -8.444 38.272 59.457 1.00 22.61 68 VAL B O 1
ATOM 2676 N N . LEU B 1 69 ? -7.263 36.314 59.441 1.00 21.89 69 LEU B N 1
ATOM 2677 C CA . LEU B 1 69 ? -7.990 35.693 58.314 1.00 22.98 69 LEU B CA 1
ATOM 2678 C C . LEU B 1 69 ? -8.601 34.380 58.819 1.00 22.78 69 LEU B C 1
ATOM 2679 O O . LEU B 1 69 ? -7.852 33.414 59.040 1.00 22.93 69 LEU B O 1
ATOM 2684 N N . ALA B 1 70 ? -9.915 34.358 58.990 1.00 20.93 70 ALA B N 1
ATOM 2685 C CA . ALA B 1 70 ? -10.661 33.178 59.482 1.00 21.49 70 ALA B CA 1
ATOM 2686 C C . ALA B 1 70 ? -11.348 32.547 58.273 1.00 22.74 70 ALA B C 1
ATOM 2687 O O . ALA B 1 70 ? -12.307 33.138 57.733 1.00 21.62 70 ALA B O 1
ATOM 2689 N N . VAL B 1 71 ? -10.827 31.410 57.825 1.00 21.64 71 VAL B N 1
ATOM 2690 C CA . VAL B 1 71 ? -11.156 30.825 56.494 1.00 22.00 71 VAL B CA 1
ATOM 2691 C C . VAL B 1 71 ? -12.163 29.694 56.666 1.00 24.00 71 VAL B C 1
ATOM 2692 O O . VAL B 1 71 ? -11.866 28.753 57.438 1.00 22.04 71 VAL B O 1
ATOM 2696 N N . ASP B 1 72 ? -13.300 29.774 55.974 1.00 22.45 72 ASP B N 1
ATOM 2697 C CA . ASP B 1 72 ? -14.260 28.643 55.898 1.00 23.20 72 ASP B CA 1
ATOM 2698 C C . ASP B 1 72 ? -13.583 27.551 55.077 1.00 23.35 72 ASP B C 1
ATOM 2699 O O . ASP B 1 72 ? -13.268 27.792 53.913 1.00 22.47 72 ASP B O 1
ATOM 2704 N N . GLN B 1 73 ? -13.329 26.375 55.650 1.00 22.74 73 GLN B N 1
ATOM 2705 C CA . GLN B 1 73 ? -12.661 25.297 54.897 1.00 23.78 73 GLN B CA 1
ATOM 2706 C C . GLN B 1 73 ? -13.622 24.796 53.822 1.00 22.66 73 GLN B C 1
ATOM 2707 O O . GLN B 1 73 ? -14.845 24.892 53.962 1.00 22.16 73 GLN B O 1
ATOM 2713 N N . PRO B 1 74 ? -13.103 24.223 52.722 1.00 24.52 74 PRO B N 1
ATOM 2714 C CA . PRO B 1 74 ? -13.963 23.658 51.684 1.00 25.21 74 PRO B CA 1
ATOM 2715 C C . PRO B 1 74 ? -14.957 22.665 52.295 1.00 25.41 74 PRO B C 1
ATOM 2716 O O . PRO B 1 74 ? -14.567 21.888 53.171 1.00 27.47 74 PRO B O 1
ATOM 2720 N N . GLY B 1 75 ? -16.228 22.759 51.901 1.00 24.10 75 GLY B N 1
ATOM 2721 C CA . GLY B 1 75 ? -17.317 21.937 52.457 1.00 24.17 75 GLY B CA 1
ATOM 2722 C C . GLY B 1 75 ? -18.044 22.613 53.607 1.00 24.31 75 GLY B C 1
ATOM 2723 O O . GLY B 1 75 ? -19.076 22.059 54.037 1.00 26.98 75 GLY B O 1
ATOM 2724 N N . TYR B 1 76 ? -17.576 23.777 54.082 1.00 22.60 76 TYR B N 1
ATOM 2725 C CA . TYR B 1 76 ? -18.153 24.480 55.255 1.00 23.28 76 TYR B CA 1
ATOM 2726 C C . TYR B 1 76 ? -18.510 25.933 54.930 1.00 24.15 76 TYR B C 1
ATOM 2727 O O . TYR B 1 76 ? -17.846 26.554 54.055 1.00 22.68 76 TYR B O 1
ATOM 2736 N N . GLY B 1 77 ? -19.516 26.448 55.642 1.00 25.11 77 GLY B N 1
ATOM 2737 C CA . GLY B 1 77 ? -19.891 27.874 55.603 1.00 25.25 77 GLY B CA 1
ATOM 2738 C C . GLY B 1 77 ? -20.275 28.268 54.188 1.00 26.46 77 GLY B C 1
ATOM 2739 O O . GLY B 1 77 ? -21.145 27.601 53.608 1.00 27.16 77 GLY B O 1
ATOM 2740 N N . HIS B 1 78 ? -19.646 29.315 53.651 1.00 25.75 78 HIS B N 1
ATOM 2741 C CA . HIS B 1 78 ? -19.920 29.829 52.282 1.00 26.68 78 HIS B CA 1
ATOM 2742 C C . HIS B 1 78 ? -18.795 29.451 51.322 1.00 26.53 78 HIS B C 1
ATOM 2743 O O . HIS B 1 78 ? -18.810 29.932 50.187 1.00 26.81 78 HIS B O 1
ATOM 2750 N N . SER B 1 79 ? -17.874 28.568 51.711 1.00 25.37 79 SER B N 1
ATOM 2751 C CA . SER B 1 79 ? -16.894 27.992 50.759 1.00 24.86 79 SER B CA 1
ATOM 2752 C C . SER B 1 79 ? -17.598 26.915 49.920 1.00 25.03 79 SER B C 1
ATOM 2753 O O . SER B 1 79 ? -18.662 26.406 50.345 1.00 25.30 79 SER B O 1
ATOM 2756 N N . ASP B 1 80 ? -17.047 26.596 48.748 1.00 25.45 80 ASP B N 1
ATOM 2757 C CA . ASP B 1 80 ? -17.623 25.588 47.823 1.00 25.74 80 ASP B CA 1
ATOM 2758 C C . ASP B 1 80 ? -17.774 24.249 48.550 1.00 27.25 80 ASP B C 1
ATO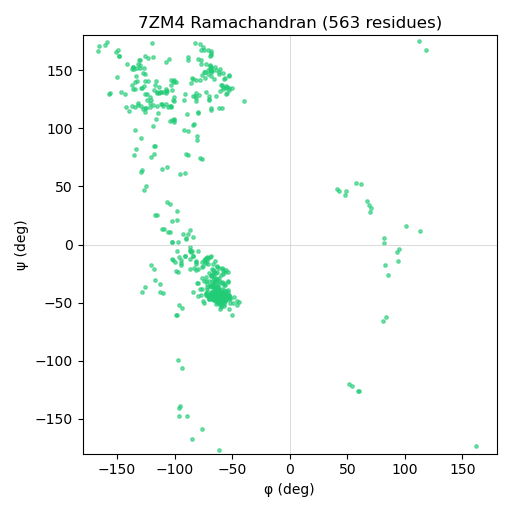M 2759 O O . ASP B 1 80 ? -16.905 23.904 49.387 1.00 24.76 80 ASP B O 1
ATOM 2764 N N . LYS B 1 81 ? -18.857 23.537 48.236 1.00 26.77 81 LYS B N 1
ATOM 2765 C CA . LYS B 1 81 ? -19.221 22.234 48.848 1.00 26.38 81 LYS B CA 1
ATOM 2766 C C . LYS B 1 81 ? -19.287 21.185 47.741 1.00 28.08 81 LYS B C 1
ATOM 2767 O O . LYS B 1 81 ? -20.404 20.813 47.325 1.00 28.71 81 LYS B O 1
ATOM 2773 N N . ARG B 1 82 ? -18.117 20.754 47.269 1.00 27.90 82 ARG B N 1
ATOM 2774 C CA . ARG B 1 82 ? -17.992 19.745 46.191 1.00 29.40 82 ARG B CA 1
ATOM 2775 C C . ARG B 1 82 ? -18.478 18.392 46.707 1.00 31.90 82 ARG B C 1
ATOM 2776 O O . ARG B 1 82 ? -18.362 18.127 47.925 1.00 32.02 82 ARG B O 1
ATOM 2784 N N . ALA B 1 83 ? -18.953 17.556 45.784 1.00 33.84 83 ALA B N 1
ATOM 2785 C CA . ALA B 1 83 ? -19.536 16.228 46.064 1.00 35.30 83 ALA B CA 1
ATOM 2786 C C . ALA B 1 83 ? -18.412 15.205 46.237 1.00 34.18 83 ALA B C 1
ATOM 2787 O O . ALA B 1 83 ? -18.705 14.128 46.778 1.00 37.93 83 ALA B O 1
ATOM 2789 N N . GLU B 1 84 ? -17.182 15.537 45.817 1.00 36.30 84 GLU B N 1
ATOM 2790 C CA . GLU B 1 84 ? -16.019 14.609 45.838 1.00 38.44 84 GLU B CA 1
ATOM 2791 C C . GLU B 1 84 ? -14.698 15.370 46.026 1.00 35.30 84 GLU B C 1
ATOM 2792 O O . GLU B 1 84 ? -14.532 16.475 45.475 1.00 34.14 84 GLU B O 1
ATOM 2798 N N . HIS B 1 85 ? -13.765 14.764 46.759 1.00 34.29 85 HIS B N 1
ATOM 2799 C CA . HIS B 1 85 ? -12.397 15.294 46.987 1.00 30.91 85 HIS B CA 1
ATOM 2800 C C . HIS B 1 85 ? -11.521 14.193 47.583 1.00 31.26 85 HIS B C 1
ATOM 2801 O O . HIS B 1 85 ? -12.089 13.188 48.049 1.00 32.14 85 HIS B O 1
ATOM 2808 N N . GLY B 1 86 ? -10.205 14.410 47.599 1.00 29.99 86 GLY B N 1
ATOM 2809 C CA . GLY B 1 86 ? -9.224 13.493 48.211 1.00 29.25 86 GLY B CA 1
ATOM 2810 C C . GLY B 1 86 ? -9.228 13.608 49.724 1.00 26.39 86 GLY B C 1
ATOM 2811 O O . GLY B 1 86 ? -10.244 14.066 50.295 1.00 29.35 86 GLY B O 1
ATOM 2812 N N . GLN B 1 87 ? -8.142 13.195 50.372 1.00 25.59 87 GLN B N 1
ATOM 2813 C CA . GLN B 1 87 ? -8.039 13.258 51.853 1.00 24.79 87 GLN B CA 1
ATOM 2814 C C . GLN B 1 87 ? -8.302 14.713 52.257 1.00 22.49 87 GLN B C 1
ATOM 2815 O O . GLN B 1 87 ? -7.703 15.635 51.633 1.00 23.47 87 GLN B O 1
ATOM 2821 N N . PHE B 1 88 ? -9.202 14.924 53.213 1.00 23.13 88 PHE B N 1
ATOM 2822 C CA . PHE B 1 88 ? -9.776 16.271 53.439 1.00 22.52 88 PHE B CA 1
ATOM 2823 C C . PHE B 1 88 ? -8.672 17.269 53.802 1.00 22.10 88 PHE B C 1
ATOM 2824 O O . PHE B 1 88 ? -8.699 18.400 53.321 1.00 20.86 88 PHE B O 1
ATOM 2832 N N . ASN B 1 89 ? -7.749 16.907 54.688 1.00 20.38 89 ASN B N 1
ATOM 2833 C CA . ASN B 1 89 ? -6.735 17.889 55.152 1.00 20.12 89 ASN B CA 1
ATOM 2834 C C . ASN B 1 89 ? -5.826 18.312 53.990 1.00 19.22 89 ASN B C 1
ATOM 2835 O O . ASN B 1 89 ? -5.454 19.508 53.945 1.00 19.69 89 ASN B O 1
ATOM 2840 N N . ARG B 1 90 ? -5.436 17.395 53.094 1.00 20.08 90 ARG B N 1
ATOM 2841 C CA . ARG B 1 90 ? -4.590 17.779 51.934 1.00 20.72 90 ARG B CA 1
ATOM 2842 C C . ARG B 1 90 ? -5.426 18.663 50.993 1.00 20.79 90 ARG B C 1
ATOM 2843 O O . ARG B 1 90 ? -4.882 19.660 50.526 1.00 21.09 90 ARG B O 1
ATOM 2851 N N . TYR B 1 91 ? -6.694 18.319 50.751 1.00 20.92 91 TYR B N 1
ATOM 2852 C CA . TYR B 1 91 ? -7.655 19.135 49.945 1.00 21.62 91 TYR B CA 1
ATOM 2853 C C . TYR B 1 91 ? -7.706 20.565 50.492 1.00 21.54 91 TYR B C 1
ATOM 2854 O O . TYR B 1 91 ? -7.449 21.537 49.762 1.00 21.12 91 TYR B O 1
ATOM 2863 N N . ALA B 1 92 ? -7.997 20.697 51.785 1.00 20.20 92 ALA B N 1
ATOM 2864 C CA . ALA B 1 92 ? -8.107 22.002 52.466 1.00 19.67 92 ALA B CA 1
ATOM 2865 C C . ALA B 1 92 ? -6.753 22.719 52.447 1.00 19.77 92 ALA B C 1
ATOM 2866 O O . ALA B 1 92 ? -6.757 23.947 52.261 1.00 19.96 92 ALA B O 1
ATOM 2868 N N . ALA B 1 93 ? -5.634 22.007 52.639 1.00 18.66 93 ALA B N 1
ATOM 2869 C CA . ALA B 1 93 ? -4.281 22.607 52.630 1.00 18.77 93 ALA B CA 1
ATOM 2870 C C . ALA B 1 93 ? -3.990 23.163 51.228 1.00 20.34 93 ALA B C 1
ATOM 2871 O O . ALA B 1 93 ? -3.375 24.235 51.126 1.00 19.44 93 ALA B O 1
ATOM 2873 N N . MET B 1 94 ? -4.383 22.437 50.186 1.00 21.15 94 MET B N 1
ATOM 2874 C CA . MET B 1 94 ? -4.187 22.909 48.792 1.00 22.11 94 MET B CA 1
ATOM 2875 C C . MET B 1 94 ? -5.023 24.178 48.561 1.00 22.30 94 MET B C 1
ATOM 2876 O O . MET B 1 94 ? -4.506 25.109 47.907 1.00 22.66 94 MET B O 1
ATOM 2881 N N . ALA B 1 95 ? -6.254 24.213 49.068 1.00 21.30 95 ALA B N 1
ATOM 2882 C CA . ALA B 1 95 ? -7.125 25.409 49.021 1.00 22.09 95 ALA B CA 1
ATOM 2883 C C . ALA B 1 95 ? -6.412 26.577 49.718 1.00 22.64 95 ALA B C 1
ATOM 2884 O O . ALA B 1 95 ? -6.329 27.678 49.133 1.00 21.06 95 ALA B O 1
ATOM 2886 N N . LEU B 1 96 ? -5.859 26.347 50.910 1.00 21.78 96 LEU B N 1
ATOM 2887 C CA . LEU B 1 96 ? -5.181 27.404 51.698 1.00 21.10 96 LEU B CA 1
ATOM 2888 C C . LEU B 1 96 ? -3.921 27.906 50.978 1.00 20.86 96 LEU B C 1
ATOM 2889 O O . LEU B 1 96 ? -3.672 29.128 50.991 1.00 21.05 96 LEU B O 1
ATOM 2894 N N . LYS B 1 97 ? -3.158 27.006 50.362 1.00 21.04 97 LYS B N 1
ATOM 2895 C CA . LYS B 1 97 ? -1.959 27.362 49.568 1.00 21.80 97 LYS B CA 1
ATOM 2896 C C . LYS B 1 97 ? -2.410 28.308 48.447 1.00 21.48 97 LYS B C 1
ATOM 2897 O O . LYS B 1 97 ? -1.730 29.328 48.235 1.00 21.80 97 LYS B O 1
ATOM 2903 N N . GLY B 1 98 ? -3.511 27.968 47.775 1.00 23.11 98 GLY B N 1
ATOM 2904 C CA . GLY B 1 98 ? -4.120 28.818 46.730 1.00 24.43 98 GLY B CA 1
ATOM 2905 C C . GLY B 1 98 ? -4.419 30.205 47.266 1.00 25.78 98 GLY B C 1
ATOM 2906 O O . GLY B 1 98 ? -4.078 31.213 46.590 1.00 26.60 98 GLY B O 1
ATOM 2907 N N . LEU B 1 99 ? -5.015 30.282 48.459 1.00 24.00 99 LEU B N 1
ATOM 2908 C CA . LEU B 1 99 ? -5.381 31.579 49.082 1.00 24.33 99 LEU B CA 1
ATOM 2909 C C . LEU B 1 99 ? -4.109 32.337 49.474 1.00 24.52 99 LEU B C 1
ATOM 2910 O O . LEU B 1 99 ? -4.043 33.555 49.223 1.00 24.48 99 LEU B O 1
ATOM 2915 N N . PHE B 1 100 ? -3.136 31.667 50.100 1.00 24.26 100 PHE B N 1
ATOM 2916 C CA . PHE B 1 100 ? -1.845 32.286 50.492 1.00 24.24 100 PHE B CA 1
ATOM 2917 C C . PHE B 1 100 ? -1.213 32.964 49.268 1.00 23.48 100 PHE B C 1
ATOM 2918 O O . PHE B 1 100 ? -0.752 34.111 49.356 1.00 24.85 100 PHE B O 1
ATOM 2926 N N . ASP B 1 101 ? -1.200 32.249 48.148 1.00 24.58 101 ASP B N 1
ATOM 2927 C CA . ASP B 1 101 ? -0.566 32.745 46.900 1.00 25.32 101 ASP B CA 1
ATOM 2928 C C . ASP B 1 101 ? -1.377 33.932 46.370 1.00 26.59 101 ASP B C 1
ATOM 2929 O O . ASP B 1 101 ? -0.760 34.952 46.011 1.00 28.82 101 ASP B O 1
ATOM 2934 N N . GLN B 1 102 ? -2.700 33.807 46.312 1.00 27.14 102 GLN B N 1
ATOM 2935 C CA . GLN B 1 102 ? -3.579 34.879 45.787 1.00 29.68 102 GLN B CA 1
ATOM 2936 C C . GLN B 1 102 ? -3.371 36.150 46.611 1.00 30.94 102 GLN B C 1
ATOM 2937 O O . GLN B 1 102 ? -3.222 37.227 45.994 1.00 32.54 102 GLN B O 1
ATOM 2943 N N . LEU B 1 103 ? -3.327 36.036 47.946 1.00 28.69 103 LEU B N 1
ATOM 2944 C CA . LEU B 1 103 ? -3.272 37.202 48.870 1.00 26.98 103 LEU B CA 1
ATOM 2945 C C . LEU B 1 103 ? -1.829 37.676 49.086 1.00 27.19 103 LEU B C 1
ATOM 2946 O O . LEU B 1 103 ? -1.660 38.711 49.749 1.00 29.74 103 LEU B O 1
ATOM 2951 N N . GLY B 1 104 ? -0.832 36.959 48.561 1.00 27.56 104 GLY B N 1
ATOM 2952 C CA . GLY B 1 104 ? 0.598 37.307 48.662 1.00 28.18 104 GLY B CA 1
ATOM 2953 C C . GLY B 1 104 ? 1.135 37.130 50.074 1.00 28.32 104 GLY B C 1
ATOM 2954 O O . GLY B 1 104 ? 2.046 37.862 50.469 1.00 29.49 104 GLY B O 1
ATOM 2955 N N . LEU B 1 105 ? 0.595 36.175 50.833 1.00 28.70 105 LEU B N 1
ATOM 2956 C CA . LEU B 1 105 ? 1.082 35.874 52.200 1.00 27.76 105 LEU B CA 1
ATOM 2957 C C . LEU B 1 105 ? 2.422 35.147 52.084 1.00 26.90 105 LEU B C 1
ATOM 2958 O O . LEU B 1 105 ? 2.593 34.370 51.139 1.00 29.05 105 LEU B O 1
ATOM 2963 N N . GLY B 1 106 ? 3.346 35.432 52.996 1.00 24.64 106 GLY B N 1
ATOM 2964 C CA . GLY B 1 106 ? 4.652 34.766 53.089 1.00 24.63 106 GLY B CA 1
ATOM 2965 C C . GLY B 1 106 ? 4.569 33.605 54.061 1.00 24.52 106 GLY B C 1
ATOM 2966 O O . GLY B 1 106 ? 3.968 32.578 53.698 1.00 26.25 106 GLY B O 1
ATOM 2967 N N . ARG B 1 107 ? 5.153 33.774 55.238 1.00 23.96 107 ARG B N 1
ATOM 2968 C CA . ARG B 1 107 ? 5.132 32.771 56.334 1.00 23.89 107 ARG B CA 1
ATOM 2969 C C . ARG B 1 107 ? 4.169 33.277 57.400 1.00 24.31 107 ARG B C 1
ATOM 2970 O O . ARG B 1 107 ? 4.420 34.357 57.932 1.00 26.88 107 ARG B O 1
ATOM 2978 N N . VAL B 1 108 ? 3.102 32.537 57.673 1.00 22.66 108 VAL B N 1
ATOM 2979 C CA . VAL B 1 108 ? 1.977 33.005 58.523 1.00 23.62 108 VAL B CA 1
ATOM 2980 C C . VAL B 1 108 ? 1.719 31.954 59.601 1.00 22.44 108 VAL B C 1
ATOM 2981 O O . VAL B 1 108 ? 1.659 30.772 59.296 1.00 20.29 108 VAL B O 1
ATOM 2985 N N . PRO B 1 109 ? 1.546 32.352 60.875 1.00 21.01 109 PRO B N 1
ATOM 2986 C CA . PRO B 1 109 ? 1.111 31.414 61.907 1.00 21.02 109 PRO B CA 1
ATOM 2987 C C . PRO B 1 109 ? -0.326 30.950 61.663 1.00 20.03 109 PRO B C 1
ATOM 2988 O O . PRO B 1 109 ? -1.124 31.681 61.107 1.00 19.55 109 PRO B O 1
ATOM 2992 N N . LEU B 1 110 ? -0.620 29.716 62.078 1.00 18.18 110 LEU B N 1
ATOM 2993 C CA . LEU B 1 110 ? -1.956 29.100 61.901 1.00 18.99 110 LEU B CA 1
ATOM 2994 C C . LEU B 1 110 ? -2.490 28.686 63.272 1.00 18.11 110 LEU B C 1
ATOM 2995 O O . LEU B 1 110 ? -1.712 28.153 64.085 1.00 18.40 110 LEU B O 1
ATOM 3000 N N . VAL B 1 111 ? -3.785 28.896 63.448 1.00 17.63 111 VAL B N 1
ATOM 3001 C CA . VAL B 1 111 ? -4.582 28.508 64.638 1.00 18.54 111 VAL B CA 1
ATOM 3002 C C . VAL B 1 111 ? -5.683 27.587 64.119 1.00 19.13 111 VAL B C 1
ATOM 3003 O O . VAL B 1 111 ? -6.446 28.005 63.231 1.00 19.45 111 VAL B O 1
ATOM 3007 N N . GLY B 1 112 ? -5.756 26.368 64.627 1.00 18.82 112 GLY B N 1
ATOM 3008 C CA . GLY B 1 112 ? -6.719 25.388 64.112 1.00 19.33 112 GLY B CA 1
ATOM 3009 C C . GLY B 1 112 ? -7.289 24.519 65.209 1.00 18.77 112 GLY B C 1
ATOM 3010 O O . GLY B 1 112 ? -6.472 23.925 65.928 1.00 18.71 112 GLY B O 1
ATOM 3011 N N . ASN B 1 113 ? -8.617 24.394 65.289 1.00 19.63 113 ASN B N 1
ATOM 3012 C CA . ASN B 1 113 ? -9.247 23.416 66.210 1.00 20.76 113 ASN B CA 1
ATOM 3013 C C . ASN B 1 113 ? -9.739 22.210 65.416 1.00 18.58 113 ASN B C 1
ATOM 3014 O O . ASN B 1 113 ? -10.270 22.352 64.283 1.00 18.53 113 ASN B O 1
ATOM 3019 N N . SER B 1 114 ? -9.497 21.036 65.980 1.00 17.73 114 SER B N 1
ATOM 3020 C CA . SER B 1 114 ? -10.019 19.751 65.474 1.00 17.68 114 SER B CA 1
ATOM 3021 C C . SER B 1 114 ? -9.625 19.587 63.989 1.00 16.67 114 SER B C 1
ATOM 3022 O O . SER B 1 114 ? -8.413 19.599 63.691 1.00 16.52 114 SER B O 1
ATOM 3025 N N . LEU B 1 115 ? -10.579 19.430 63.076 1.00 17.78 115 LEU B N 1
ATOM 3026 C CA . LEU B 1 115 ? -10.292 19.235 61.633 1.00 18.93 115 LEU B CA 1
ATOM 3027 C C . LEU B 1 115 ? -9.383 20.358 61.115 1.00 17.69 115 LEU B C 1
ATOM 3028 O O . LEU B 1 115 ? -8.463 20.075 60.316 1.00 18.13 115 LEU B O 1
ATOM 3033 N N . GLY B 1 116 ? -9.630 21.591 61.546 1.00 17.65 116 GLY B N 1
ATOM 3034 C CA . GLY B 1 116 ? -8.804 22.753 61.165 1.00 18.13 116 GLY B CA 1
ATOM 3035 C C . GLY B 1 116 ? -7.376 22.623 61.667 1.00 18.23 116 GLY B C 1
ATOM 3036 O O . GLY B 1 116 ? -6.451 23.073 60.966 1.00 17.05 116 GLY B O 1
ATOM 3037 N N . GLY B 1 117 ? -7.167 22.027 62.849 1.00 17.43 117 GLY B N 1
ATOM 3038 C CA . GLY B 1 117 ? -5.802 21.715 63.304 1.00 17.31 117 GLY B CA 1
ATOM 3039 C C . GLY B 1 117 ? -5.120 20.720 62.381 1.00 16.68 117 GLY B C 1
ATOM 3040 O O . GLY B 1 117 ? -3.928 20.887 62.090 1.00 15.94 117 GLY B O 1
ATOM 3041 N N . GLY B 1 118 ? -5.837 19.686 61.935 1.00 17.83 118 GLY B N 1
ATOM 3042 C CA . GLY B 1 118 ? -5.317 18.729 60.944 1.00 17.31 118 GLY B CA 1
ATOM 3043 C C . GLY B 1 118 ? -4.885 19.440 59.677 1.00 16.74 118 GLY B C 1
ATOM 3044 O O . GLY B 1 118 ? -3.801 19.127 59.127 1.00 17.37 118 GLY B O 1
ATOM 3045 N N . THR B 1 119 ? -5.699 20.381 59.217 1.00 17.52 119 THR B N 1
ATOM 3046 C CA . THR B 1 119 ? -5.420 21.112 57.955 1.00 18.08 119 THR B CA 1
ATOM 3047 C C . THR B 1 119 ? -4.185 21.982 58.151 1.00 16.56 119 THR B C 1
ATOM 3048 O O . THR B 1 119 ? -3.332 22.031 57.241 1.00 16.33 119 THR B O 1
ATOM 3052 N N . ALA B 1 120 ? -4.069 22.652 59.303 1.00 15.67 120 ALA B N 1
ATOM 3053 C CA . ALA B 1 120 ? -2.913 23.507 59.615 1.00 15.98 120 ALA B CA 1
ATOM 3054 C C . ALA B 1 120 ? -1.650 22.653 59.558 1.00 15.98 120 ALA B C 1
ATOM 3055 O O . ALA B 1 120 ? -0.636 23.058 59.014 1.00 15.89 120 ALA B O 1
ATOM 3057 N N . VAL B 1 121 ? -1.690 21.475 60.167 1.00 16.01 121 VAL B N 1
ATOM 3058 C CA . VAL B 1 121 ? -0.496 20.599 60.214 1.00 15.70 121 VAL B CA 1
ATOM 3059 C C . VAL B 1 121 ? -0.161 20.119 58.796 1.00 14.54 121 VAL B C 1
ATOM 3060 O O . VAL B 1 121 ? 1.015 20.121 58.438 1.00 15.77 121 VAL B O 1
ATOM 3064 N N . ARG B 1 122 ? -1.150 19.693 58.018 1.00 15.37 122 ARG B N 1
ATOM 3065 C CA . ARG B 1 122 ? -0.895 19.158 56.653 1.00 15.97 122 ARG B CA 1
ATOM 3066 C C . ARG B 1 122 ? -0.231 20.261 55.816 1.00 16.14 122 ARG B C 1
ATOM 3067 O O . ARG B 1 122 ? 0.773 19.996 55.117 1.00 16.35 122 ARG B O 1
ATOM 3075 N N . PHE B 1 123 ? -0.736 21.488 55.953 1.00 16.80 123 PHE B N 1
ATOM 3076 C CA . PHE B 1 123 ? -0.185 22.691 55.278 1.00 16.49 123 PHE B CA 1
ATOM 3077 C C . PHE B 1 123 ? 1.263 22.920 55.721 1.00 16.74 123 PHE B C 1
ATOM 3078 O O . PHE B 1 123 ? 2.144 23.100 54.886 1.00 16.76 123 PHE B O 1
ATOM 3086 N N . ALA B 1 124 ? 1.533 22.897 57.027 1.00 15.84 124 ALA B N 1
ATOM 3087 C CA . ALA B 1 124 ? 2.880 23.148 57.587 1.00 16.70 124 ALA B CA 1
ATOM 3088 C C . ALA B 1 124 ? 3.873 22.077 57.136 1.00 16.37 124 ALA B C 1
ATOM 3089 O O . ALA B 1 124 ? 5.069 22.380 57.048 1.00 16.61 124 ALA B O 1
ATOM 3091 N N . LEU B 1 125 ? 3.392 20.854 56.888 1.00 15.71 125 LEU B N 1
ATOM 3092 C CA . LEU B 1 125 ? 4.273 19.744 56.454 1.00 16.36 125 LEU B CA 1
ATOM 3093 C C . LEU B 1 125 ? 4.554 19.876 54.959 1.00 16.87 125 LEU B C 1
ATOM 3094 O O . LEU B 1 125 ? 5.724 19.678 54.569 1.00 18.54 125 LEU B O 1
ATOM 3099 N N . ASP B 1 126 ? 3.524 20.173 54.166 1.00 16.87 126 ASP B N 1
ATOM 3100 C CA . ASP B 1 126 ? 3.623 20.147 52.684 1.00 17.62 126 ASP B CA 1
ATOM 3101 C C . ASP B 1 126 ? 4.293 21.427 52.167 1.00 19.49 126 ASP B C 1
ATOM 3102 O O . ASP B 1 126 ? 5.044 21.344 51.169 1.00 19.81 126 ASP B O 1
ATOM 3107 N N . TYR B 1 127 ? 4.082 22.552 52.848 1.00 18.76 127 TYR B N 1
ATOM 3108 C CA . TYR B 1 127 ? 4.565 23.900 52.432 1.00 19.25 127 TYR B CA 1
ATOM 3109 C C . TYR B 1 127 ? 5.315 24.522 53.604 1.00 19.68 127 TYR B C 1
ATOM 3110 O O . TYR B 1 127 ? 4.888 25.532 54.162 1.00 19.78 127 TYR B O 1
ATOM 3119 N N . PRO B 1 128 ? 6.445 23.940 54.041 1.00 20.14 128 PRO B N 1
ATOM 3120 C CA . PRO B 1 128 ? 7.002 24.292 55.348 1.00 20.86 128 PRO B CA 1
ATOM 3121 C C . PRO B 1 128 ? 7.440 25.756 55.471 1.00 22.07 128 PRO B C 1
ATOM 3122 O O . PRO B 1 128 ? 7.321 26.289 56.559 1.00 22.50 128 PRO B O 1
ATOM 3126 N N . ALA B 1 129 ? 7.860 26.389 54.374 1.00 21.42 129 ALA B N 1
ATOM 3127 C CA . ALA B 1 129 ? 8.320 27.799 54.372 1.00 23.07 129 ALA B CA 1
ATOM 3128 C C . ALA B 1 129 ? 7.150 28.772 54.557 1.00 22.20 129 ALA B C 1
ATOM 3129 O O . ALA B 1 129 ? 7.430 29.958 54.812 1.00 24.33 129 ALA B O 1
ATOM 3131 N N . ARG B 1 130 ? 5.901 28.324 54.417 1.00 19.38 130 ARG B N 1
ATOM 3132 C CA . ARG B 1 130 ? 4.700 29.193 54.391 1.00 20.52 130 ARG B CA 1
ATOM 3133 C C . ARG B 1 130 ? 3.984 29.176 55.748 1.00 20.56 130 ARG B C 1
ATOM 3134 O O . ARG B 1 130 ? 3.114 30.031 55.960 1.00 21.09 130 ARG B O 1
ATOM 3142 N N . ALA B 1 131 ? 4.321 28.236 56.633 1.00 20.35 131 ALA B N 1
ATOM 3143 C CA . ALA B 1 131 ? 3.676 28.117 57.960 1.00 19.43 131 ALA B CA 1
ATOM 3144 C C . ALA B 1 131 ? 4.636 28.582 59.045 1.00 18.45 131 ALA B C 1
ATOM 3145 O O . ALA B 1 131 ? 5.791 28.109 59.097 1.00 19.52 131 ALA B O 1
ATOM 3147 N N . GLY B 1 132 ? 4.142 29.449 59.920 1.00 18.34 132 GLY B N 1
ATOM 3148 C CA . GLY B 1 132 ? 4.875 29.881 61.112 1.00 18.02 132 GLY B CA 1
ATOM 3149 C C . GLY B 1 132 ? 4.460 29.063 62.310 1.00 17.84 132 GLY B C 1
ATOM 3150 O O . GLY B 1 132 ? 4.125 27.872 62.152 1.00 18.07 132 GLY B O 1
ATOM 3151 N N . ARG B 1 133 ? 4.481 29.682 63.480 1.00 18.04 133 ARG B N 1
ATOM 3152 C CA . ARG B 1 133 ? 4.036 29.038 64.734 1.00 18.74 133 ARG B CA 1
ATOM 3153 C C . ARG B 1 133 ? 2.631 28.468 64.551 1.00 16.84 133 ARG B C 1
ATOM 3154 O O . ARG B 1 133 ? 1.814 29.079 63.838 1.00 16.72 133 ARG B O 1
ATOM 3162 N N . LEU B 1 134 ? 2.354 27.324 65.189 1.00 16.24 134 LEU B N 1
ATOM 3163 C CA . LEU B 1 134 ? 1.019 26.689 65.137 1.00 15.98 134 LEU B CA 1
ATOM 3164 C C . LEU B 1 134 ? 0.419 26.688 66.544 1.00 15.67 134 LEU B C 1
ATOM 3165 O O . LEU B 1 134 ? 1.136 26.359 67.513 1.00 15.92 134 LEU B O 1
ATOM 3170 N N . VAL B 1 135 ? -0.875 26.947 66.610 1.00 15.90 135 VAL B N 1
ATOM 3171 C CA . VAL B 1 135 ? -1.704 26.768 67.830 1.00 16.35 135 VAL B CA 1
ATOM 3172 C C . VAL B 1 135 ? -2.794 25.785 67.435 1.00 16.36 135 VAL B C 1
ATOM 3173 O O . VAL B 1 135 ? -3.533 26.071 66.486 1.00 16.35 135 VAL B O 1
ATOM 3177 N N . LEU B 1 136 ? -2.842 24.626 68.090 1.00 16.36 136 LEU B N 1
ATOM 3178 C CA . LEU B 1 136 ? -3.701 23.505 67.656 1.00 15.91 136 LEU B CA 1
ATOM 3179 C C . LEU B 1 136 ? -4.540 23.073 68.845 1.00 17.66 136 LEU B C 1
ATOM 3180 O O . LEU B 1 136 ? -3.941 22.665 69.864 1.00 16.73 136 LEU B O 1
ATOM 3185 N N . MET B 1 137 ? -5.858 23.208 68.734 1.00 17.75 137 MET B N 1
ATOM 3186 C CA . MET B 1 137 ? -6.805 22.943 69.855 1.00 18.87 137 MET B CA 1
ATOM 3187 C C . MET B 1 137 ? -7.569 21.647 69.586 1.00 18.80 137 MET B C 1
ATOM 3188 O O . MET B 1 137 ? -8.249 21.559 68.555 1.00 18.59 137 MET B O 1
ATOM 3193 N N . GLY B 1 138 ? -7.452 20.665 70.486 1.00 18.05 138 GLY B N 1
ATOM 3194 C CA . GLY B 1 138 ? -8.066 19.341 70.275 1.00 18.02 138 GLY B CA 1
ATOM 3195 C C . GLY B 1 138 ? -7.916 18.874 68.835 1.00 17.31 138 GLY B C 1
ATOM 3196 O O . GLY B 1 138 ? -8.898 18.435 68.225 1.00 17.89 138 GLY B O 1
ATOM 3197 N N . PRO B 1 139 ? -6.704 18.954 68.240 1.00 17.50 139 PRO B N 1
ATOM 3198 C CA . PRO B 1 139 ? -6.552 18.770 66.803 1.00 17.84 139 PRO B CA 1
ATOM 3199 C C . PRO B 1 139 ? -6.768 17.334 66.339 1.00 18.20 139 PRO B C 1
ATOM 3200 O O . PRO B 1 139 ? -6.356 16.408 67.019 1.00 17.60 139 PRO B O 1
ATOM 3204 N N . GLY B 1 140 ? -7.320 17.207 65.134 1.00 18.02 140 GLY B N 1
ATOM 3205 C CA . GLY B 1 140 ? -7.328 15.949 64.390 1.00 18.49 140 GLY B CA 1
ATOM 3206 C C . GLY B 1 140 ? -6.008 15.750 63.672 1.00 19.76 140 GLY B C 1
ATOM 3207 O O . GLY B 1 140 ? -5.162 16.670 63.682 1.00 19.78 140 GLY B O 1
ATOM 3208 N N . GLY B 1 141 ? -5.840 14.581 63.066 1.00 20.06 141 GLY B N 1
ATOM 3209 C CA . GLY B 1 141 ? -4.711 14.327 62.156 1.00 20.24 141 GLY B CA 1
ATOM 3210 C C . GLY B 1 141 ? -3.446 13.995 62.917 1.00 19.17 141 GLY B C 1
ATOM 3211 O O . GLY B 1 141 ? -2.963 12.866 62.801 1.00 19.02 141 GLY B O 1
ATOM 3212 N N . LEU B 1 142 ? -2.887 14.932 63.677 1.00 18.04 142 LEU B N 1
ATOM 3213 C CA . LEU B 1 142 ? -1.644 14.622 64.434 1.00 18.59 142 LEU B CA 1
ATOM 3214 C C . LEU B 1 142 ? -1.973 13.954 65.769 1.00 18.06 142 LEU B C 1
ATOM 3215 O O . LEU B 1 142 ? -1.025 13.527 66.431 1.00 18.50 142 LEU B O 1
ATOM 3220 N N . SER B 1 143 ? -3.249 13.842 66.135 1.00 17.89 143 SER B N 1
ATOM 3221 C CA . SER B 1 143 ? -3.694 13.083 67.329 1.00 17.88 143 SER B CA 1
ATOM 3222 C C . SER B 1 143 ? -3.822 11.608 66.968 1.00 18.70 143 SER B C 1
ATOM 3223 O O . SER B 1 143 ? -4.201 11.272 65.830 1.00 20.77 143 SER B O 1
ATOM 3226 N N . ILE B 1 144 ? -3.442 10.753 67.903 1.00 16.51 144 ILE B N 1
ATOM 3227 C CA . ILE B 1 144 ? -3.664 9.287 67.840 1.00 17.14 144 ILE B CA 1
ATOM 3228 C C . ILE B 1 144 ? -3.994 8.867 69.268 1.00 16.22 144 ILE B C 1
ATOM 3229 O O . ILE B 1 144 ? -3.186 9.134 70.165 1.00 15.78 144 ILE B O 1
ATOM 3234 N N . ASN B 1 145 ? -5.186 8.333 69.454 1.00 17.03 145 ASN B N 1
ATOM 3235 C CA . ASN B 1 145 ? -5.775 8.067 70.789 1.00 17.18 145 ASN B CA 1
ATOM 3236 C C . ASN B 1 145 ? -5.190 6.765 71.334 1.00 17.31 145 ASN B C 1
ATOM 3237 O O . ASN B 1 145 ? -5.771 5.709 71.102 1.00 18.29 145 ASN B O 1
ATOM 3242 N N . LEU B 1 146 ? -4.081 6.839 72.056 1.00 17.40 146 LEU B N 1
ATOM 3243 C CA . LEU B 1 146 ? -3.350 5.617 72.457 1.00 18.07 146 LEU B CA 1
ATOM 3244 C C . LEU B 1 146 ? -4.177 4.739 73.390 1.00 17.43 146 LEU B C 1
ATOM 3245 O O . LEU B 1 146 ? -3.898 3.516 73.410 1.00 16.97 146 LEU B O 1
ATOM 3250 N N . PHE B 1 147 ? -5.135 5.317 74.120 1.00 17.29 147 PHE B N 1
ATOM 3251 C CA . PHE B 1 147 ? -5.957 4.555 75.081 1.00 16.99 147 PHE B CA 1
ATOM 3252 C C . PHE B 1 147 ? -7.412 4.490 74.622 1.00 18.16 147 PHE B C 1
ATOM 3253 O O . PHE B 1 147 ? -8.001 3.418 74.778 1.00 20.37 147 PHE B O 1
ATOM 3261 N N . ALA B 1 148 ? -7.985 5.565 74.094 1.00 17.54 148 ALA B N 1
ATOM 3262 C CA . ALA B 1 148 ? -9.430 5.579 73.768 1.00 17.07 148 ALA B CA 1
ATOM 3263 C C . ALA B 1 148 ? -9.691 4.659 72.588 1.00 17.15 148 ALA B C 1
ATOM 3264 O O . ALA B 1 148 ? -9.129 4.829 71.511 1.00 17.76 148 ALA B O 1
ATOM 3266 N N . PRO B 1 149 ? -10.601 3.674 72.724 1.00 16.94 149 PRO B N 1
ATOM 3267 C CA . PRO B 1 149 ? -11.063 2.925 71.558 1.00 17.39 149 PRO B CA 1
ATOM 3268 C C . PRO B 1 149 ? -11.693 3.843 70.496 1.00 17.65 149 PRO B C 1
ATOM 3269 O O . PRO B 1 149 ? -12.464 4.740 70.848 1.00 18.26 149 PRO B O 1
ATOM 3273 N N . ASP B 1 150 ? -11.337 3.609 69.235 1.00 17.44 150 ASP B N 1
ATOM 3274 C CA . ASP B 1 150 ? -11.856 4.372 68.071 1.00 18.77 150 ASP B CA 1
ATOM 3275 C C . ASP B 1 150 ? -12.929 3.554 67.375 1.00 18.38 150 ASP B C 1
ATOM 3276 O O . ASP B 1 150 ? -12.791 2.338 67.211 1.00 18.31 150 ASP B O 1
ATOM 3281 N N . PRO B 1 151 ? -14.028 4.185 66.906 1.00 18.57 151 PRO B N 1
ATOM 3282 C CA . PRO B 1 151 ? -14.268 5.623 67.050 1.00 18.35 151 PRO B CA 1
ATOM 3283 C C . PRO B 1 151 ? -14.677 6.009 68.478 1.00 17.70 151 PRO B C 1
ATOM 3284 O O . PRO B 1 151 ? -15.331 5.253 69.162 1.00 16.77 151 PRO B O 1
ATOM 3288 N N . THR B 1 152 ? -14.303 7.212 68.896 1.00 17.35 152 THR B N 1
ATOM 3289 C CA . THR B 1 152 ? -14.676 7.774 70.209 1.00 17.07 152 THR B CA 1
ATOM 3290 C C . THR B 1 152 ? -16.181 8.062 70.249 1.00 18.75 152 THR B C 1
ATOM 3291 O O . THR B 1 152 ? -16.806 8.142 69.180 1.00 18.81 152 THR B O 1
ATOM 3295 N N . GLU B 1 153 ? -16.707 8.235 71.459 1.00 20.65 153 GLU B N 1
ATOM 3296 C CA . GLU B 1 153 ? -18.130 8.622 71.700 1.00 24.22 153 GLU B CA 1
ATOM 3297 C C . GLU B 1 153 ? -18.457 9.810 70.791 1.00 23.13 153 GLU B C 1
ATOM 3298 O O . GLU B 1 153 ? -19.492 9.780 70.095 1.00 25.39 153 GLU B O 1
ATOM 3304 N N . GLY B 1 154 ? -17.570 10.802 70.730 1.00 22.69 154 GLY B N 1
ATOM 3305 C CA . GLY B 1 154 ? -17.765 12.030 69.942 1.00 22.45 154 GLY B CA 1
ATOM 3306 C C . GLY B 1 154 ? -17.885 11.750 68.455 1.00 22.90 154 GLY B C 1
ATOM 3307 O O . GLY B 1 154 ? -18.821 12.255 67.804 1.00 24.79 154 GLY B O 1
ATOM 3308 N N . VAL B 1 155 ? -16.943 10.989 67.907 1.00 20.59 155 VAL B N 1
ATOM 3309 C CA . VAL B 1 155 ? -16.921 10.632 66.468 1.00 19.63 155 VAL B CA 1
ATOM 3310 C C . VAL B 1 155 ? -18.170 9.799 66.150 1.00 21.66 155 VAL B C 1
ATOM 3311 O O . VAL B 1 155 ? -18.744 10.012 65.089 1.00 22.69 155 VAL B O 1
ATOM 3315 N N . LYS B 1 156 ? -18.570 8.880 67.037 1.00 21.16 156 LYS B N 1
ATOM 3316 C CA . LYS B 1 156 ? -19.763 8.016 66.812 1.00 22.10 156 LYS B CA 1
ATOM 3317 C C . LYS B 1 156 ? -21.004 8.900 66.641 1.00 23.16 156 LYS B C 1
ATOM 3318 O O . LYS B 1 156 ? -21.786 8.626 65.725 1.00 25.58 156 LYS B O 1
ATOM 3324 N N . ARG B 1 157 ? -21.162 9.921 67.479 1.00 23.63 157 ARG B N 1
ATOM 3325 C CA . ARG B 1 157 ? -22.346 10.820 67.418 1.00 24.41 157 ARG B CA 1
ATOM 3326 C C . ARG B 1 157 ? -22.302 11.630 66.120 1.00 25.15 157 ARG B C 1
ATOM 3327 O O . ARG B 1 157 ? -23.376 11.893 65.549 1.00 24.12 157 ARG B O 1
ATOM 3335 N N . LEU B 1 158 ? -21.115 12.034 65.665 1.00 25.27 158 LEU B N 1
ATOM 3336 C CA . LEU B 1 158 ? -20.959 12.727 64.364 1.00 26.43 158 LEU B CA 1
ATOM 3337 C C . LEU B 1 158 ? -21.402 11.788 63.240 1.00 26.98 158 LEU B C 1
ATOM 3338 O O . LEU B 1 158 ? -22.183 12.217 62.372 1.00 27.22 158 LEU B O 1
ATOM 3343 N N . SER B 1 159 ? -20.971 10.529 63.260 1.00 26.26 159 SER B N 1
ATOM 3344 C CA . SER B 1 159 ? -21.337 9.548 62.206 1.00 26.81 159 SER B CA 1
ATOM 3345 C C . SER B 1 159 ? -22.854 9.330 62.226 1.00 25.99 159 SER B C 1
ATOM 3346 O O . SER B 1 159 ? -23.448 9.286 61.125 1.00 28.30 159 SER B O 1
ATOM 3349 N N . LYS B 1 160 ? -23.456 9.238 63.412 1.00 26.55 160 LYS B N 1
ATOM 3350 C CA . LYS B 1 160 ? -24.912 8.968 63.563 1.00 28.58 160 LYS B CA 1
ATOM 3351 C C . LYS B 1 160 ? -25.683 10.113 62.892 1.00 29.62 160 LYS B C 1
ATOM 3352 O O . LYS B 1 160 ? -26.640 9.829 62.147 1.00 29.49 160 LYS B O 1
ATOM 3358 N N . PHE B 1 161 ? -25.275 11.359 63.133 1.00 27.61 161 PHE B N 1
ATOM 3359 C CA . PHE B 1 161 ? -25.895 12.539 62.473 1.00 28.95 161 PHE B CA 1
ATOM 3360 C C . PHE B 1 161 ? -25.788 12.391 60.956 1.00 29.98 161 PHE B C 1
ATOM 3361 O O . PHE B 1 161 ? -26.786 12.636 60.250 1.00 30.43 161 PHE B O 1
ATOM 3369 N N . SER B 1 162 ? -24.609 12.039 60.450 1.00 30.67 162 SER B N 1
ATOM 3370 C CA . SER B 1 162 ? -24.361 11.914 58.991 1.00 33.17 162 SER B CA 1
ATOM 3371 C C . SER B 1 162 ? -25.356 10.939 58.362 1.00 33.95 162 SER B C 1
ATOM 3372 O O . SER B 1 162 ? -25.857 11.249 57.266 1.00 35.81 162 SER B O 1
ATOM 3375 N N . VAL B 1 163 ? -25.635 9.827 59.045 1.00 32.56 163 VAL B N 1
ATOM 3376 C CA . VAL B 1 163 ? -26.528 8.730 58.562 1.00 35.10 163 VAL B CA 1
ATOM 3377 C C . VAL B 1 163 ? -27.989 9.164 58.734 1.00 34.52 163 VAL B C 1
ATOM 3378 O O . VAL B 1 163 ? -28.800 8.847 57.850 1.00 33.46 163 VAL B O 1
ATOM 3382 N N . ALA B 1 164 ? -28.301 9.852 59.832 1.00 32.89 164 ALA B N 1
ATOM 3383 C CA . ALA B 1 164 ? -29.661 10.295 60.215 1.00 32.67 164 ALA B CA 1
ATOM 3384 C C . ALA B 1 164 ? -29.596 11.762 60.639 1.00 31.68 164 ALA B C 1
ATOM 3385 O O . ALA B 1 164 ? -29.482 12.065 61.829 1.00 29.48 164 ALA B O 1
ATOM 3387 N N . PRO B 1 165 ? -29.611 12.707 59.669 1.00 31.68 165 PRO B N 1
ATOM 3388 C CA . PRO B 1 165 ? -29.354 14.119 59.956 1.00 31.65 165 PRO B CA 1
ATOM 3389 C C . PRO B 1 165 ? -30.581 14.806 60.564 1.00 33.43 165 PRO B C 1
ATOM 3390 O O . PRO B 1 165 ? -31.221 15.587 59.899 1.00 35.43 165 PRO B O 1
ATOM 3394 N N . THR B 1 166 ? -30.842 14.506 61.834 1.00 31.92 166 THR B N 1
ATOM 3395 C CA . THR B 1 166 ? -31.996 14.994 62.626 1.00 32.32 166 THR B CA 1
ATOM 3396 C C . THR B 1 166 ? -31.502 16.018 63.645 1.00 35.08 166 THR B C 1
ATOM 3397 O O . THR B 1 166 ? -30.297 15.985 64.011 1.00 33.11 166 THR B O 1
ATOM 3401 N N . ARG B 1 167 ? -32.407 16.880 64.104 1.00 32.47 167 ARG B N 1
ATOM 3402 C CA . ARG B 1 167 ? -32.120 17.890 65.148 1.00 33.71 167 ARG B CA 1
ATOM 3403 C C . ARG B 1 167 ? -31.666 17.175 66.429 1.00 33.55 167 ARG B C 1
ATOM 3404 O O . ARG B 1 167 ? -30.727 17.668 67.090 1.00 31.37 167 ARG B O 1
ATOM 3412 N N . GLU B 1 168 ? -32.338 16.071 66.771 1.00 33.54 168 GLU B N 1
ATOM 3413 C CA . GLU B 1 168 ? -32.031 15.232 67.959 1.00 34.33 168 GLU B CA 1
ATOM 3414 C C . GLU B 1 168 ? -30.585 14.723 67.858 1.00 30.87 168 GLU B C 1
ATOM 3415 O O . GLU B 1 168 ? -29.860 14.820 68.861 1.00 30.46 168 GLU B O 1
ATOM 3421 N N . ASN B 1 169 ? -30.184 14.192 66.701 1.00 29.22 169 ASN B N 1
ATOM 3422 C CA . ASN B 1 169 ? -28.815 13.629 66.509 1.00 29.38 169 ASN B CA 1
ATOM 3423 C C . ASN B 1 169 ? -27.778 14.758 66.498 1.00 30.56 169 ASN B C 1
ATOM 3424 O O . ASN B 1 169 ? -26.645 14.515 66.964 1.00 25.94 169 ASN B O 1
ATOM 3429 N N . LEU B 1 170 ? -28.124 15.958 66.020 1.00 29.09 170 LEU B N 1
ATOM 3430 C CA . LEU B 1 170 ? -27.167 17.092 66.029 1.00 30.27 170 LEU B CA 1
ATOM 3431 C C . LEU B 1 170 ? -26.988 17.574 67.467 1.00 28.95 170 LEU B C 1
ATOM 3432 O O . LEU B 1 170 ? -25.828 17.809 67.875 1.00 27.40 170 LEU B O 1
ATOM 3437 N N . GLU B 1 171 ? -28.085 17.707 68.214 1.00 27.67 171 GLU B N 1
ATOM 3438 C CA . GLU B 1 171 ? -28.009 18.118 69.640 1.00 29.03 171 GLU B CA 1
ATOM 3439 C C . GLU B 1 171 ? -27.131 17.113 70.395 1.00 28.37 171 GLU B C 1
ATOM 3440 O O . GLU B 1 171 ? -26.280 17.561 71.183 1.00 26.95 171 GLU B O 1
ATOM 3446 N N . ALA B 1 172 ? -27.308 15.813 70.146 1.00 26.93 172 ALA B N 1
ATOM 3447 C CA . ALA B 1 172 ? -26.542 14.739 70.824 1.00 26.72 172 ALA B CA 1
ATOM 3448 C C . ALA B 1 172 ? -25.048 14.956 70.564 1.00 26.72 172 ALA B C 1
ATOM 3449 O O . ALA B 1 172 ? -24.253 14.891 71.531 1.00 26.99 172 ALA B O 1
ATOM 3451 N N . PHE B 1 173 ? -24.667 15.214 69.319 1.00 25.36 173 PHE B N 1
ATOM 3452 C CA . PHE B 1 173 ? -23.234 15.402 68.973 1.00 27.04 173 PHE B CA 1
ATOM 3453 C C . PHE B 1 173 ? -22.712 16.674 69.653 1.00 26.98 173 PHE B C 1
ATOM 3454 O O . PHE B 1 173 ? -21.580 16.643 70.168 1.00 25.03 173 PHE B O 1
ATOM 3462 N N . LEU B 1 174 ? -23.500 17.758 69.690 1.00 25.46 174 LEU B N 1
ATOM 3463 C CA . LEU B 1 174 ? -23.047 19.055 70.263 1.00 25.29 174 LEU B CA 1
ATOM 3464 C C . LEU B 1 174 ? -22.835 18.902 71.778 1.00 25.06 174 LEU B C 1
ATOM 3465 O O . LEU B 1 174 ? -21.866 19.476 72.305 1.00 24.54 174 LEU B O 1
ATOM 3470 N N . ARG B 1 175 ? -23.640 18.081 72.453 1.00 25.22 175 ARG B N 1
ATOM 3471 C CA . ARG B 1 175 ? -23.537 17.906 73.925 1.00 27.11 175 ARG B CA 1
ATOM 3472 C C . ARG B 1 175 ? -22.217 17.216 74.296 1.00 26.49 175 ARG B C 1
ATOM 3473 O O . ARG B 1 175 ? -21.741 17.458 75.426 1.00 28.83 175 ARG B O 1
ATOM 3481 N N . VAL B 1 176 ? -21.627 16.411 73.414 1.00 24.96 176 VAL B N 1
ATOM 3482 C CA . VAL B 1 176 ? -20.315 15.775 73.753 1.00 25.27 176 VAL B CA 1
ATOM 3483 C C . VAL B 1 176 ? -19.165 16.647 73.237 1.00 24.82 176 VAL B C 1
ATOM 3484 O O . VAL B 1 176 ? -18.026 16.173 73.331 1.00 24.91 176 VAL B O 1
ATOM 3488 N N . MET B 1 177 ? -19.423 17.872 72.758 1.00 23.20 177 MET B N 1
ATOM 3489 C CA . MET B 1 177 ? -18.363 18.840 72.344 1.00 25.54 177 MET B CA 1
ATOM 3490 C C . MET B 1 177 ? -17.881 19.666 73.535 1.00 22.75 177 MET B C 1
ATOM 3491 O O . MET B 1 177 ? -16.831 20.324 73.391 1.00 22.72 177 MET B O 1
ATOM 3496 N N . VAL B 1 178 ? -18.679 19.760 74.600 1.00 21.15 178 VAL B N 1
ATOM 3497 C CA . VAL B 1 178 ? -18.460 20.754 75.688 1.00 21.11 178 VAL B CA 1
ATOM 3498 C C . VAL B 1 178 ? -18.574 20.057 77.041 1.00 21.55 178 VAL B C 1
ATOM 3499 O O . VAL B 1 178 ? -19.303 19.050 77.160 1.00 23.02 178 VAL B O 1
ATOM 3503 N N . TYR B 1 179 ? -17.877 20.610 78.020 1.00 21.25 179 TYR B N 1
ATOM 3504 C CA . TYR B 1 179 ? -17.941 20.190 79.434 1.00 22.98 179 TYR B CA 1
ATOM 3505 C C . TYR B 1 179 ? -19.245 20.715 80.044 1.00 25.50 179 TYR B C 1
ATOM 3506 O O . TYR B 1 179 ? -19.977 19.919 80.657 1.00 26.32 179 TYR B O 1
ATOM 3515 N N . ASP B 1 180 ? -19.532 22.000 79.833 1.00 26.79 180 ASP B N 1
ATOM 3516 C CA . ASP B 1 180 ? -20.760 22.665 80.356 1.00 29.21 180 ASP B CA 1
ATOM 3517 C C . ASP B 1 180 ? -21.848 22.564 79.282 1.00 27.64 180 ASP B C 1
ATOM 3518 O O . ASP B 1 180 ? -21.841 23.385 78.353 1.00 26.97 180 ASP B O 1
ATOM 3523 N N . LYS B 1 181 ? -22.745 21.587 79.419 1.00 29.47 181 LYS B N 1
ATOM 3524 C CA . LYS B 1 181 ? -23.771 21.258 78.395 1.00 33.03 181 LYS B CA 1
ATOM 3525 C C . LYS B 1 181 ? -24.799 22.393 78.285 1.00 35.14 181 LYS B C 1
ATOM 3526 O O . LYS B 1 181 ? -25.560 22.379 77.310 1.00 33.63 181 LYS B O 1
ATOM 3532 N N . ASN B 1 182 ? -24.783 23.373 79.198 1.00 34.99 182 ASN B N 1
ATOM 3533 C CA . ASN B 1 182 ? -25.672 24.565 79.138 1.00 36.49 182 ASN B CA 1
ATOM 3534 C C . ASN B 1 182 ? -25.265 25.503 77.993 1.00 37.04 182 ASN B C 1
ATOM 3535 O O . ASN B 1 182 ? -26.104 26.350 77.617 1.00 36.62 182 ASN B O 1
ATOM 3540 N N . LEU B 1 183 ? -24.049 25.373 77.447 1.00 33.14 183 LEU B N 1
ATOM 3541 C CA . LEU B 1 183 ? -23.601 26.132 76.247 1.00 33.33 183 LEU B CA 1
ATOM 3542 C C . LEU B 1 183 ? -24.408 25.680 75.027 1.00 31.25 183 LEU B C 1
ATOM 3543 O O . LEU B 1 183 ? -24.449 26.426 74.035 1.00 34.57 183 LEU B O 1
ATOM 3548 N N . ILE B 1 184 ? -24.995 24.486 75.075 1.00 30.66 184 ILE B N 1
ATOM 3549 C CA . ILE B 1 184 ? -25.766 23.937 73.925 1.00 31.13 184 ILE B CA 1
ATOM 3550 C C . ILE B 1 184 ? -27.216 24.388 74.103 1.00 32.03 184 ILE B C 1
ATOM 3551 O O . ILE B 1 184 ? -28.043 23.596 74.575 1.00 34.40 184 ILE B O 1
ATOM 3556 N N . THR B 1 185 ? -27.476 25.644 73.760 1.00 34.48 185 THR B N 1
ATOM 3557 C CA . THR B 1 185 ? -28.816 26.284 73.871 1.00 34.84 185 THR B CA 1
ATOM 3558 C C . THR B 1 185 ? -29.697 25.797 72.724 1.00 36.97 185 THR B C 1
ATOM 3559 O O . THR B 1 185 ? -29.198 25.407 71.671 1.00 34.73 185 THR B O 1
ATOM 3563 N N . PRO B 1 186 ? -31.042 25.819 72.879 1.00 37.80 186 PRO B N 1
ATOM 3564 C CA . PRO B 1 186 ? -31.943 25.544 71.760 1.00 37.05 186 PRO B CA 1
ATOM 3565 C C . PRO B 1 186 ? -31.656 26.429 70.536 1.00 35.29 186 PRO B C 1
ATOM 3566 O O . PRO B 1 186 ? -31.847 25.952 69.440 1.00 35.69 186 PRO B O 1
ATOM 3570 N N . GLU B 1 187 ? -31.176 27.663 70.743 1.00 35.45 187 GLU B N 1
ATOM 3571 C CA . GLU B 1 187 ? -30.853 28.634 69.659 1.00 38.62 187 GLU B CA 1
ATOM 3572 C C . GLU B 1 187 ? -29.620 28.160 68.881 1.00 36.23 187 GLU B C 1
ATOM 3573 O O . GLU B 1 187 ? -29.629 28.221 67.634 1.00 33.46 187 GLU B O 1
ATOM 3579 N N . LEU B 1 188 ? -28.572 27.741 69.590 1.00 34.67 188 LEU B N 1
ATOM 3580 C CA . LEU B 1 188 ? -27.355 27.188 68.946 1.00 32.77 188 LEU B CA 1
ATOM 3581 C C . LEU B 1 188 ? -27.746 25.966 68.112 1.00 29.50 188 LEU B C 1
ATOM 3582 O O . LEU B 1 188 ? -27.324 25.888 66.948 1.00 31.55 188 LEU B O 1
ATOM 3587 N N . VAL B 1 189 ? -28.534 25.056 68.689 1.00 30.32 189 VAL B N 1
ATOM 3588 C CA . VAL B 1 189 ? -28.973 23.796 68.021 1.00 30.24 189 VAL B CA 1
ATOM 3589 C C . VAL B 1 189 ? -29.761 24.175 66.763 1.00 30.90 189 VAL B C 1
ATOM 3590 O O . VAL B 1 189 ? -29.484 23.611 65.689 1.00 28.93 189 VAL B O 1
ATOM 3594 N N . ASP B 1 190 ? -30.725 25.086 66.900 1.00 32.21 190 ASP B N 1
ATOM 3595 C CA . ASP B 1 190 ? -31.542 25.568 65.754 1.00 33.40 190 ASP B CA 1
ATOM 3596 C C . ASP B 1 190 ? -30.630 26.126 64.655 1.00 32.95 190 ASP B C 1
ATOM 3597 O O . ASP B 1 190 ? -30.823 25.745 63.482 1.00 33.79 190 ASP B O 1
ATOM 3602 N N . GLN B 1 191 ? -29.681 26.996 65.006 1.00 33.62 191 GLN B N 1
ATOM 3603 C CA . GLN B 1 191 ? -28.808 27.675 64.015 1.00 35.67 191 GLN B CA 1
ATOM 3604 C C . GLN B 1 191 ? -27.946 26.635 63.291 1.00 34.09 191 GLN B C 1
ATOM 3605 O O . GLN B 1 191 ? -27.843 26.684 62.046 1.00 32.04 191 GLN B O 1
ATOM 3611 N N . ARG B 1 192 ? -27.310 25.743 64.051 1.00 31.89 192 ARG B N 1
ATOM 3612 C CA . ARG B 1 192 ? -26.397 24.718 63.488 1.00 29.84 192 ARG B CA 1
ATOM 3613 C C . ARG B 1 192 ? -27.191 23.744 62.615 1.00 27.59 192 ARG B C 1
ATOM 3614 O O . ARG B 1 192 ? -26.693 23.382 61.541 1.00 27.47 192 ARG B O 1
ATOM 3622 N N . PHE B 1 193 ? -28.383 23.332 63.046 1.00 27.82 193 PHE B N 1
ATOM 3623 C CA . PHE B 1 193 ? -29.201 22.354 62.292 1.00 29.57 193 PHE B CA 1
ATOM 3624 C C . PHE B 1 193 ? -29.634 22.987 60.966 1.00 29.16 193 PHE B C 1
ATOM 3625 O O . PHE B 1 193 ? -29.562 22.295 59.937 1.00 30.45 193 PHE B O 1
ATOM 3633 N N . ALA B 1 194 ? -30.033 24.259 60.972 1.00 30.26 194 ALA B N 1
ATOM 3634 C CA . ALA B 1 194 ? -30.477 24.955 59.737 1.00 32.02 194 ALA B CA 1
ATOM 3635 C C . ALA B 1 194 ? -29.344 24.912 58.707 1.00 31.77 194 ALA B C 1
ATOM 3636 O O . ALA B 1 194 ? -29.606 24.592 57.540 1.00 33.68 194 ALA B O 1
ATOM 3638 N N . LEU B 1 195 ? -28.112 25.174 59.137 1.00 31.62 195 LEU B N 1
ATOM 3639 C CA . LEU B 1 195 ? -26.923 25.181 58.250 1.00 31.18 195 LEU B CA 1
ATOM 3640 C C . LEU B 1 195 ? -26.549 23.749 57.843 1.00 32.11 195 LEU B C 1
ATOM 3641 O O . LEU B 1 195 ? -26.239 23.535 56.650 1.00 31.72 195 LEU B O 1
ATOM 3646 N N . ALA B 1 196 ? -26.573 22.801 58.786 1.00 30.95 196 ALA B N 1
ATOM 3647 C CA . ALA B 1 196 ? -26.034 21.431 58.588 1.00 31.14 196 ALA B CA 1
ATOM 3648 C C . ALA B 1 196 ? -26.941 20.611 57.660 1.00 33.38 196 ALA B C 1
ATOM 3649 O O . ALA B 1 196 ? -26.418 19.699 56.987 1.00 33.80 196 ALA B O 1
ATOM 3651 N N . SER B 1 197 ? -28.243 20.907 57.623 1.00 34.68 197 SER B N 1
ATOM 3652 C CA . SER B 1 197 ? -29.266 20.042 56.978 1.00 37.58 197 SER B CA 1
ATOM 3653 C C . SER B 1 197 ? -29.591 20.508 55.551 1.00 40.03 197 SER B C 1
ATOM 3654 O O . SER B 1 197 ? -30.452 19.863 54.931 1.00 44.94 197 SER B O 1
ATOM 3657 N N . THR B 1 198 ? -28.935 21.546 55.022 1.00 40.02 198 THR B N 1
ATOM 3658 C CA . THR B 1 198 ? -29.125 21.962 53.602 1.00 40.92 198 THR B CA 1
ATOM 3659 C C . THR B 1 198 ? -28.635 20.829 52.700 1.00 43.48 198 THR B C 1
ATOM 3660 O O . THR B 1 198 ? -27.750 20.064 53.083 1.00 42.86 198 THR B O 1
ATOM 3664 N N . PRO B 1 199 ? -29.214 20.654 51.488 1.00 44.52 199 PRO B N 1
ATOM 3665 C CA . PRO B 1 199 ? -28.719 19.654 50.541 1.00 44.93 199 PRO B CA 1
ATOM 3666 C C . PRO B 1 199 ? -27.208 19.775 50.273 1.00 41.91 199 PRO B C 1
ATOM 3667 O O . PRO B 1 199 ? -26.546 18.759 50.294 1.00 42.06 199 PRO B O 1
ATOM 3671 N N . GLU B 1 200 ? -26.718 21.003 50.069 1.00 41.94 200 GLU B N 1
ATOM 3672 C CA . GLU B 1 200 ? -25.296 21.324 49.758 1.00 42.84 200 GLU B CA 1
ATOM 3673 C C . GLU B 1 200 ? -24.412 20.885 50.935 1.00 37.63 200 GLU B C 1
ATOM 3674 O O . GLU B 1 200 ? -23.380 20.231 50.693 1.00 40.09 200 GLU B O 1
ATOM 3680 N N . SER B 1 201 ? -24.800 21.220 52.165 1.00 37.23 201 SER B N 1
ATOM 3681 C CA . SER B 1 201 ? -24.042 20.846 53.390 1.00 37.05 201 SER B CA 1
ATOM 3682 C C . SER B 1 201 ? -24.032 19.322 53.552 1.00 37.84 201 SER B C 1
ATOM 3683 O O . SER B 1 201 ? -22.967 18.772 53.889 1.00 36.16 201 SER B O 1
ATOM 3686 N N . LEU B 1 202 ? -25.166 18.660 53.306 1.00 39.71 202 LEU B N 1
ATOM 3687 C CA . LEU B 1 202 ? -25.256 17.178 53.405 1.00 43.10 202 LEU B CA 1
ATOM 3688 C C . LEU B 1 202 ? -24.401 16.537 52.300 1.00 42.65 202 LEU B C 1
ATOM 3689 O O . LEU B 1 202 ? -23.781 15.505 52.585 1.00 47.24 202 LEU B O 1
ATOM 3694 N N . THR B 1 203 ? -24.332 17.147 51.108 1.00 42.99 203 THR B N 1
ATOM 3695 C CA . THR B 1 203 ? -23.419 16.738 50.003 1.00 43.02 203 THR B CA 1
ATOM 3696 C C . THR B 1 203 ? -21.976 16.761 50.528 1.00 40.87 203 THR B C 1
ATOM 3697 O O . THR B 1 203 ? -21.281 15.738 50.391 1.00 42.27 203 THR B O 1
ATOM 3701 N N . ALA B 1 204 ? -21.556 17.868 51.153 1.00 37.16 204 ALA B N 1
ATOM 3702 C CA . ALA B 1 204 ? -20.189 18.052 51.704 1.00 35.57 204 ALA B CA 1
ATOM 3703 C C . ALA B 1 204 ? -19.907 17.034 52.819 1.00 35.91 204 ALA B C 1
ATOM 3704 O O . ALA B 1 204 ? -18.762 16.537 52.907 1.00 34.29 204 ALA B O 1
ATOM 3706 N N . THR B 1 205 ? -20.894 16.743 53.668 1.00 40.73 205 THR B N 1
ATOM 3707 C CA . THR B 1 205 ? -20.744 15.738 54.756 1.00 45.68 205 THR B CA 1
ATOM 3708 C C . THR B 1 205 ? -20.709 14.328 54.141 1.00 43.94 205 THR B C 1
ATOM 3709 O O . THR B 1 205 ? -19.964 13.498 54.667 1.00 45.73 205 THR B O 1
ATOM 3713 N N . ARG B 1 206 ? -21.442 14.071 53.049 1.00 49.24 206 ARG B N 1
ATOM 3714 C CA . ARG B 1 206 ? -21.355 12.788 52.289 1.00 49.92 206 ARG B CA 1
ATOM 3715 C C . ARG B 1 206 ? -19.965 12.658 51.650 1.00 49.55 206 ARG B C 1
ATOM 3716 O O . ARG B 1 206 ? -19.397 11.550 51.707 1.00 51.88 206 ARG B O 1
ATOM 3724 N N . ALA B 1 207 ? -19.455 13.740 51.047 1.00 45.79 207 ALA B N 1
ATOM 3725 C CA . ALA B 1 207 ? -18.116 13.811 50.408 1.00 43.03 207 ALA B CA 1
ATOM 3726 C C . ALA B 1 207 ? -17.032 13.552 51.459 1.00 41.34 207 ALA B C 1
ATOM 3727 O O . ALA B 1 207 ? -16.057 12.833 51.155 1.00 43.71 207 ALA B O 1
ATOM 3729 N N . MET B 1 208 ? -17.190 14.144 52.645 1.00 41.12 208 MET B N 1
ATOM 3730 C CA . MET B 1 208 ? -16.247 14.023 53.784 1.00 40.10 208 MET B CA 1
ATOM 3731 C C . MET B 1 208 ? -16.165 12.559 54.243 1.00 46.43 208 MET B C 1
ATOM 3732 O O . MET B 1 208 ? -15.042 12.106 54.550 1.00 47.56 208 MET B O 1
ATOM 3737 N N . GLY B 1 209 ? -17.308 11.861 54.302 1.00 51.48 209 GLY B N 1
ATOM 3738 C CA . GLY B 1 209 ? -17.400 10.470 54.792 1.00 55.26 209 GLY B CA 1
ATOM 3739 C C . GLY B 1 209 ? -16.374 9.577 54.117 1.00 58.69 209 GLY B C 1
ATOM 3740 O O . GLY B 1 209 ? -15.488 9.039 54.813 1.00 63.64 209 GLY B O 1
ATOM 3741 N N . LYS B 1 210 ? -16.473 9.482 52.792 1.00 61.81 210 LYS B N 1
ATOM 3742 C CA . LYS B 1 210 ? -15.601 8.672 51.902 1.00 65.59 210 LYS B CA 1
ATOM 3743 C C . LYS B 1 210 ? -14.116 8.921 52.211 1.00 65.60 210 LYS B C 1
ATOM 3744 O O . LYS B 1 210 ? -13.377 7.938 52.395 1.00 65.87 210 LYS B O 1
ATOM 3750 N N . SER B 1 211 ? -13.704 10.189 52.278 1.00 59.31 211 SER B N 1
ATOM 3751 C CA . SER B 1 211 ? -12.296 10.634 52.114 1.00 57.27 211 SER B CA 1
ATOM 3752 C C . SER B 1 211 ? -11.409 10.169 53.277 1.00 60.05 211 SER B C 1
ATOM 3753 O O . SER B 1 211 ? -10.221 9.889 53.018 1.00 63.48 211 SER B O 1
ATOM 3756 N N . PHE B 1 212 ? -11.928 10.130 54.511 1.00 60.77 212 PHE B N 1
ATOM 3757 C CA . PHE B 1 212 ? -11.154 9.713 55.714 1.00 62.40 212 PHE B CA 1
ATOM 3758 C C . PHE B 1 212 ? -11.008 8.186 55.719 1.00 64.09 212 PHE B C 1
ATOM 3759 O O . PHE B 1 212 ? -9.987 7.688 56.256 1.00 62.60 212 PHE B O 1
ATOM 3767 N N . ALA B 1 213 ? -11.982 7.484 55.122 1.00 62.39 213 ALA B N 1
ATOM 3768 C CA . ALA B 1 213 ? -12.020 6.008 54.974 1.00 64.06 213 ALA B CA 1
ATOM 3769 C C . ALA B 1 213 ? -11.440 5.569 53.617 1.00 62.76 213 ALA B C 1
ATOM 3770 O O . ALA B 1 213 ? -11.180 4.358 53.472 1.00 68.16 213 ALA B O 1
ATOM 3772 N N . GLY B 1 214 ? -11.246 6.495 52.667 1.00 56.63 214 GLY B N 1
ATOM 3773 C CA . GLY B 1 214 ? -10.713 6.212 51.317 1.00 53.41 214 GLY B CA 1
ATOM 3774 C C . GLY B 1 214 ? -9.305 5.633 51.370 1.00 50.58 214 GLY B C 1
ATOM 3775 O O . GLY B 1 214 ? -8.782 5.403 52.485 1.00 43.92 214 GLY B O 1
ATOM 3776 N N . ALA B 1 215 ? -8.693 5.399 50.209 1.00 46.86 215 ALA B N 1
ATOM 3777 C CA . ALA B 1 215 ? -7.325 4.838 50.098 1.00 45.15 215 ALA B CA 1
ATOM 3778 C C . ALA B 1 215 ? -6.271 5.935 50.324 1.00 38.87 215 ALA B C 1
ATOM 3779 O O . ALA B 1 215 ? -5.081 5.584 50.396 1.00 38.68 215 ALA B O 1
ATOM 3781 N N . ASP B 1 216 ? -6.687 7.202 50.459 1.00 41.36 216 ASP B N 1
ATOM 3782 C CA . ASP B 1 216 ? -5.804 8.394 50.642 1.00 42.16 216 ASP B CA 1
ATOM 3783 C C . ASP B 1 216 ? -5.480 8.614 52.125 1.00 39.23 216 ASP B C 1
ATOM 3784 O O . ASP B 1 216 ? -4.943 9.698 52.470 1.00 39.03 216 ASP B O 1
ATOM 3789 N N . PHE B 1 217 ? -5.782 7.624 52.963 1.00 37.78 217 PHE B N 1
ATOM 3790 C CA . PHE B 1 217 ? -5.916 7.768 54.432 1.00 35.94 217 PHE B CA 1
ATOM 3791 C C . PHE B 1 217 ? -4.571 8.172 55.043 1.00 32.72 217 PHE B C 1
ATOM 3792 O O . PHE B 1 217 ? -4.619 8.815 56.096 1.00 29.41 217 PHE B O 1
ATOM 3800 N N . GLU B 1 218 ? -3.432 7.780 54.456 1.00 30.88 218 GLU B N 1
ATOM 3801 C CA . GLU B 1 218 ? -2.105 7.940 55.121 1.00 29.85 218 GLU B CA 1
ATOM 3802 C C . GLU B 1 218 ? -1.804 9.426 55.340 1.00 26.11 218 GLU B C 1
ATOM 3803 O O . GLU B 1 218 ? -1.161 9.759 56.358 1.00 24.29 218 GLU B O 1
ATOM 3809 N N . ALA B 1 219 ? -2.272 10.290 54.436 1.00 23.81 219 ALA B N 1
ATOM 3810 C CA . ALA B 1 219 ? -2.101 11.756 54.526 1.00 23.44 219 ALA B CA 1
ATOM 3811 C C . ALA B 1 219 ? -2.745 12.277 55.814 1.00 21.81 219 ALA B C 1
ATOM 3812 O O . ALA B 1 219 ? -2.354 13.359 56.272 1.00 22.28 219 ALA B O 1
ATOM 3814 N N . GLY B 1 220 ? -3.742 11.562 56.336 1.00 19.69 220 GLY B N 1
ATOM 3815 C CA . GLY B 1 220 ? -4.449 11.917 57.576 1.00 19.92 220 GLY B CA 1
ATOM 3816 C C . GLY B 1 220 ? -3.695 11.488 58.824 1.00 19.26 220 GLY B C 1
ATOM 3817 O O . GLY B 1 220 ? -4.047 11.987 59.910 1.00 19.82 220 GLY B O 1
ATOM 3818 N N . MET B 1 221 ? -2.719 10.579 58.714 1.00 18.37 221 MET B N 1
ATOM 3819 C CA . MET B 1 221 ? -2.038 9.982 59.898 1.00 17.94 221 MET B CA 1
ATOM 3820 C C . MET B 1 221 ? -0.824 10.849 60.234 1.00 16.37 221 MET B C 1
ATOM 3821 O O . MET B 1 221 ? 0.323 10.383 60.211 1.00 16.68 221 MET B O 1
ATOM 3826 N N . MET B 1 222 ? -1.079 12.114 60.558 1.00 16.87 222 MET B N 1
ATOM 3827 C CA . MET B 1 222 ? 0.001 13.115 60.682 1.00 17.53 222 MET B CA 1
ATOM 3828 C C . MET B 1 222 ? 0.818 12.925 61.956 1.00 17.63 222 MET B C 1
ATOM 3829 O O . MET B 1 222 ? 1.917 13.471 62.034 1.00 16.53 222 MET B O 1
ATOM 3834 N N . TRP B 1 223 ? 0.347 12.126 62.907 1.00 16.65 223 TRP B N 1
ATOM 3835 C CA . TRP B 1 223 ? 1.183 11.733 64.071 1.00 16.05 223 TRP B CA 1
ATOM 3836 C C . TRP B 1 223 ? 2.468 11.042 63.590 1.00 16.61 223 TRP B C 1
ATOM 3837 O O . TRP B 1 223 ? 3.444 11.060 64.319 1.00 16.44 223 TRP B O 1
ATOM 3848 N N . ARG B 1 224 ? 2.470 10.481 62.375 1.00 16.88 224 ARG B N 1
ATOM 3849 C CA . ARG B 1 224 ? 3.649 9.823 61.771 1.00 17.37 224 ARG B CA 1
ATOM 3850 C C . ARG B 1 224 ? 4.656 10.853 61.262 1.00 17.25 224 ARG B C 1
ATOM 3851 O O . ARG B 1 224 ? 5.766 10.443 60.966 1.00 19.11 224 ARG B O 1
ATOM 3859 N N . GLU B 1 225 ? 4.271 12.123 61.123 1.00 16.95 225 GLU B N 1
ATOM 3860 C CA . GLU B 1 225 ? 5.085 13.082 60.332 1.00 17.51 225 GLU B CA 1
ATOM 3861 C C . GLU B 1 225 ? 5.561 14.292 61.136 1.00 16.92 225 GLU B C 1
ATOM 3862 O O . GLU B 1 225 ? 6.470 14.986 60.644 1.00 17.06 225 GLU B O 1
ATOM 3868 N N . VAL B 1 226 ? 4.963 14.579 62.290 1.00 16.94 226 VAL B N 1
ATOM 3869 C CA . VAL B 1 226 ? 5.122 15.924 62.919 1.00 16.59 226 VAL B CA 1
ATOM 3870 C C . VAL B 1 226 ? 6.509 16.106 63.544 1.00 16.20 226 VAL B C 1
ATOM 3871 O O . VAL B 1 226 ? 6.853 17.258 63.885 1.00 16.31 226 VAL B O 1
ATOM 3875 N N . TYR B 1 227 ? 7.306 15.051 63.703 1.00 15.95 227 TYR B N 1
ATOM 3876 C CA . TYR B 1 227 ? 8.743 15.166 64.065 1.00 16.88 227 TYR B CA 1
ATOM 3877 C C . TYR B 1 227 ? 9.446 16.100 63.070 1.00 16.78 227 TYR B C 1
ATOM 3878 O O . TYR B 1 227 ? 10.474 16.672 63.431 1.00 18.04 227 TYR B O 1
ATOM 3887 N N . ARG B 1 228 ? 8.898 16.264 61.862 1.00 17.20 228 ARG B N 1
ATOM 3888 C CA . ARG B 1 22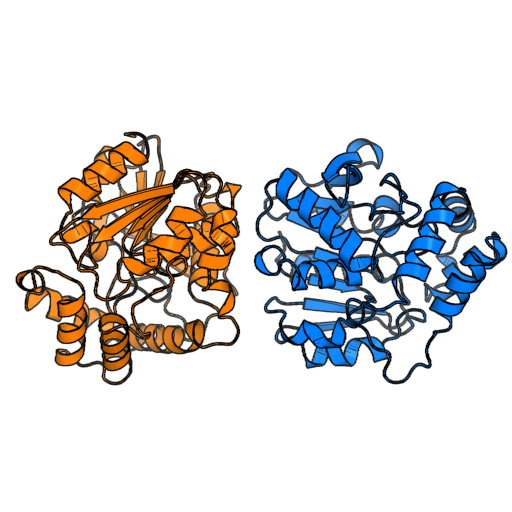8 ? 9.458 17.181 60.829 1.00 18.43 228 ARG B CA 1
ATOM 3889 C C . ARG B 1 228 ? 9.178 18.666 61.125 1.00 18.94 228 ARG B C 1
ATOM 3890 O O . ARG B 1 228 ? 9.832 19.513 60.465 1.00 19.36 228 ARG B O 1
ATOM 3898 N N . LEU B 1 229 ? 8.213 19.012 61.983 1.00 17.56 229 LEU B N 1
ATOM 3899 C CA . LEU B 1 229 ? 7.854 20.443 62.202 1.00 16.70 229 LEU B CA 1
ATOM 3900 C C . LEU B 1 229 ? 8.997 21.123 62.957 1.00 18.63 229 LEU B C 1
ATOM 3901 O O . LEU B 1 229 ? 9.416 20.618 64.002 1.00 18.35 229 LEU B O 1
ATOM 3906 N N . ARG B 1 230 ? 9.481 22.248 62.428 1.00 18.86 230 ARG B N 1
ATOM 3907 C CA . ARG B 1 230 ? 10.656 22.962 62.989 1.00 20.00 230 ARG B CA 1
ATOM 3908 C C . ARG B 1 230 ? 10.212 24.150 63.847 1.00 19.02 230 ARG B C 1
ATOM 3909 O O . ARG B 1 230 ? 11.054 24.658 64.566 1.00 19.89 230 ARG B O 1
ATOM 3917 N N . GLN B 1 231 ? 8.958 24.570 63.749 1.00 17.32 231 GLN B N 1
ATOM 3918 C CA . GLN B 1 231 ? 8.459 25.801 64.418 1.00 17.36 231 GLN B CA 1
ATOM 3919 C C . GLN B 1 231 ? 7.987 25.434 65.819 1.00 17.63 231 GLN B C 1
ATOM 3920 O O . GLN B 1 231 ? 7.675 24.270 66.100 1.00 16.17 231 GLN B O 1
ATOM 3926 N N . PRO B 1 232 ? 7.859 26.422 66.721 1.00 17.68 232 PRO B N 1
ATOM 3927 C CA . PRO B 1 232 ? 7.108 26.224 67.955 1.00 17.50 232 PRO B CA 1
ATOM 3928 C C . PRO B 1 232 ? 5.655 25.852 67.645 1.00 17.38 232 PRO B C 1
ATOM 3929 O O . PRO B 1 232 ? 5.056 26.369 66.742 1.00 16.41 232 PRO B O 1
ATOM 3933 N N . VAL B 1 233 ? 5.139 24.885 68.390 1.00 16.46 233 VAL B N 1
ATOM 3934 C CA . VAL B 1 233 ? 3.752 24.392 68.251 1.00 15.73 233 VAL B CA 1
ATOM 3935 C C . VAL B 1 233 ? 3.149 24.338 69.647 1.00 16.57 233 VAL B C 1
ATOM 3936 O O . VAL B 1 233 ? 3.721 23.615 70.519 1.00 17.54 233 VAL B O 1
ATOM 3940 N N . LEU B 1 234 ? 2.052 25.052 69.834 1.00 15.74 234 LEU B N 1
ATOM 3941 C CA . LEU B 1 234 ? 1.280 25.021 71.097 1.00 16.52 234 LEU B CA 1
ATOM 3942 C C . LEU B 1 234 ? 0.045 24.145 70.915 1.00 15.80 234 LEU B C 1
ATOM 3943 O O . LEU B 1 234 ? -0.890 24.537 70.182 1.00 16.91 234 LEU B O 1
ATOM 3948 N N . LEU B 1 235 ? 0.093 22.960 71.520 1.00 15.12 235 LEU B N 1
ATOM 3949 C CA . LEU B 1 235 ? -1.045 22.031 71.629 1.00 16.01 235 LEU B CA 1
ATOM 3950 C C . LEU B 1 235 ? -1.895 22.476 72.810 1.00 15.55 235 LEU B C 1
ATOM 3951 O O . LEU B 1 235 ? -1.331 22.684 73.906 1.00 15.89 235 LEU B O 1
ATOM 3956 N N . ILE B 1 236 ? -3.184 22.657 72.574 1.00 15.62 236 ILE B N 1
ATOM 3957 C CA . ILE B 1 236 ? -4.146 23.032 73.633 1.00 16.32 236 ILE B CA 1
ATOM 3958 C C . ILE B 1 236 ? -5.261 21.998 73.664 1.00 16.62 236 ILE B C 1
ATOM 3959 O O . ILE B 1 236 ? -5.861 21.718 72.630 1.00 16.84 236 ILE B O 1
ATOM 3964 N N . TRP B 1 237 ? -5.547 21.476 74.850 1.00 15.49 237 TRP B N 1
ATOM 3965 C CA . TRP B 1 237 ? -6.551 20.407 75.035 1.00 15.72 237 TRP B CA 1
ATOM 3966 C C . TRP B 1 237 ? -7.460 20.758 76.194 1.00 15.43 237 TRP B C 1
ATOM 3967 O O . TRP B 1 237 ? -6.969 21.254 77.239 1.00 15.95 237 TRP B O 1
ATOM 3978 N N . GLY B 1 238 ? -8.740 20.452 76.012 1.00 15.54 238 GLY B N 1
ATOM 3979 C CA . GLY B 1 238 ? -9.679 20.267 77.125 1.00 15.70 238 GLY B CA 1
ATOM 3980 C C . GLY B 1 238 ? -9.488 18.890 77.730 1.00 15.90 238 GLY B C 1
ATOM 3981 O O . GLY B 1 238 ? -9.523 17.912 76.996 1.00 15.44 238 GLY B O 1
ATOM 3982 N N . ARG B 1 239 ? -9.325 18.817 79.047 1.00 15.75 239 ARG B N 1
ATOM 3983 C CA . ARG B 1 239 ? -9.148 17.521 79.745 1.00 15.95 239 ARG B CA 1
ATOM 3984 C C . ARG B 1 239 ? -10.325 16.595 79.428 1.00 15.02 239 ARG B C 1
ATOM 3985 O O . ARG B 1 239 ? -10.116 15.356 79.336 1.00 16.77 239 ARG B O 1
ATOM 3993 N N . GLU B 1 240 ? -11.529 17.161 79.278 1.00 16.10 240 GLU B N 1
ATOM 3994 C CA . GLU B 1 240 ? -12.783 16.392 79.097 1.00 17.00 240 GLU B CA 1
ATOM 3995 C C . GLU B 1 240 ? -13.179 16.290 77.615 1.00 16.68 240 GLU B C 1
ATOM 3996 O O . GLU B 1 240 ? -14.334 15.975 77.335 1.00 16.45 240 GLU B O 1
ATOM 4002 N N . ASP B 1 241 ? -12.244 16.480 76.688 1.00 16.45 241 ASP B N 1
ATOM 4003 C CA . ASP B 1 241 ? -12.536 16.321 75.243 1.00 15.69 241 ASP B CA 1
ATOM 4004 C C . ASP B 1 241 ? -12.972 14.878 74.982 1.00 15.92 241 ASP B C 1
ATOM 4005 O O . ASP B 1 241 ? -12.178 13.966 75.202 1.00 15.98 241 ASP B O 1
ATOM 4010 N N . ARG B 1 242 ? -14.201 14.686 74.515 1.00 15.52 242 ARG B N 1
ATOM 4011 C CA . ARG B 1 242 ? -14.790 13.358 74.223 1.00 16.19 242 ARG B CA 1
ATOM 4012 C C . ARG B 1 242 ? -14.781 13.081 72.715 1.00 16.97 242 ARG B C 1
ATOM 4013 O O . ARG B 1 242 ? -15.248 12.011 72.317 1.00 17.94 242 ARG B O 1
ATOM 4021 N N . VAL B 1 243 ? -14.240 13.983 71.910 1.00 17.25 243 VAL B N 1
ATOM 4022 C CA . VAL B 1 243 ? -14.140 13.773 70.437 1.00 17.74 243 VAL B CA 1
ATOM 4023 C C . VAL B 1 243 ? -12.725 13.291 70.118 1.00 16.30 243 VAL B C 1
ATOM 4024 O O . VAL B 1 243 ? -12.582 12.215 69.554 1.00 17.04 243 VAL B O 1
ATOM 4028 N N . ASN B 1 244 ? -11.743 14.119 70.448 1.00 16.39 244 ASN B N 1
ATOM 4029 C CA . ASN B 1 244 ? -10.298 13.869 70.313 1.00 16.64 244 ASN B CA 1
ATOM 4030 C C . ASN B 1 244 ? -9.730 13.913 71.723 1.00 15.11 244 ASN B C 1
ATOM 4031 O O . ASN B 1 244 ? -9.329 14.973 72.193 1.00 16.32 244 ASN B O 1
ATOM 4036 N N . PRO B 1 245 ? -9.765 12.804 72.473 1.00 15.50 245 PRO B N 1
ATOM 4037 C CA . PRO B 1 245 ? -9.420 12.850 73.889 1.00 15.65 245 PRO B CA 1
ATOM 4038 C C . PRO B 1 245 ? -7.930 13.129 74.115 1.00 15.24 245 PRO B C 1
ATOM 4039 O O . PRO B 1 245 ? -7.108 13.051 73.206 1.00 15.80 245 PRO B O 1
ATOM 4043 N N . LEU B 1 246 ? -7.611 13.467 75.359 1.00 15.51 246 LEU B N 1
ATOM 4044 C CA . LEU B 1 246 ? -6.295 13.992 75.762 1.00 15.97 246 LEU B CA 1
ATOM 4045 C C . LEU B 1 246 ? -5.181 13.002 75.441 1.00 15.53 246 LEU B C 1
ATOM 4046 O O . LEU B 1 246 ? -4.069 13.460 75.193 1.00 15.72 246 LEU B O 1
ATOM 4051 N N . ASP B 1 247 ? -5.421 11.690 75.513 1.00 15.03 247 ASP B N 1
ATOM 4052 C CA . ASP B 1 247 ? -4.379 10.682 75.189 1.00 15.80 247 ASP B CA 1
ATOM 4053 C C . ASP B 1 247 ? -3.876 10.874 73.746 1.00 15.94 247 ASP B C 1
ATOM 4054 O O . ASP B 1 247 ? -2.763 10.438 73.468 1.00 16.22 247 ASP B O 1
ATOM 4059 N N . GLY B 1 248 ? -4.630 11.550 72.889 1.00 15.51 248 GLY B N 1
ATOM 4060 C CA . GLY B 1 248 ? -4.224 11.849 71.500 1.00 16.32 248 GLY B CA 1
ATOM 4061 C C . GLY B 1 248 ? -3.132 12.903 71.382 1.00 16.39 248 GLY B C 1
ATOM 4062 O O . GLY B 1 248 ? -2.589 13.063 70.268 1.00 17.45 248 GLY B O 1
ATOM 4063 N N . ALA B 1 249 ? -2.787 13.607 72.458 1.00 16.06 249 ALA B N 1
ATOM 4064 C CA . ALA B 1 249 ? -1.752 14.671 72.462 1.00 15.84 249 ALA B CA 1
ATOM 4065 C C . ALA B 1 249 ? -0.339 14.068 72.534 1.00 15.62 249 ALA B C 1
ATOM 4066 O O . ALA B 1 249 ? 0.630 14.789 72.228 1.00 15.36 249 ALA B O 1
ATOM 4068 N N . LEU B 1 250 ? -0.195 12.824 72.995 1.00 15.63 250 LEU B N 1
ATOM 4069 C CA . LEU B 1 250 ? 1.121 12.345 73.508 1.00 15.63 250 LEU B CA 1
ATOM 4070 C C . LEU B 1 250 ? 2.150 12.163 72.387 1.00 14.48 250 LEU B C 1
ATOM 4071 O O . LEU B 1 250 ? 3.337 12.497 72.634 1.00 15.86 250 LEU B O 1
ATOM 4076 N N . VAL B 1 251 ? 1.796 11.587 71.243 1.00 13.97 251 VAL B N 1
ATOM 4077 C CA . VAL B 1 251 ? 2.827 11.382 70.180 1.00 14.65 251 VAL B CA 1
ATOM 4078 C C . VAL B 1 251 ? 3.324 12.759 69.699 1.00 14.41 251 VAL B C 1
ATOM 4079 O O . VAL B 1 251 ? 4.544 12.940 69.543 1.00 16.19 251 VAL B O 1
ATOM 4083 N N . ALA B 1 252 ? 2.420 13.714 69.477 1.00 14.76 252 ALA B N 1
ATOM 4084 C CA . ALA B 1 252 ? 2.790 15.061 68.988 1.00 14.98 252 ALA B CA 1
ATOM 4085 C C . ALA B 1 252 ? 3.673 15.761 70.027 1.00 14.60 252 ALA B C 1
ATOM 4086 O O . ALA B 1 252 ? 4.693 16.346 69.640 1.00 15.22 252 ALA B O 1
ATOM 4088 N N . LEU B 1 253 ? 3.315 15.689 71.312 1.00 13.82 253 LEU B N 1
ATOM 4089 C CA . LEU B 1 253 ? 4.111 16.369 72.365 1.00 14.48 253 LEU B CA 1
ATOM 4090 C C . LEU B 1 253 ? 5.526 15.783 72.396 1.00 14.62 253 LEU B C 1
ATOM 4091 O O . LEU B 1 253 ? 6.504 16.538 72.537 1.00 15.87 253 LEU B O 1
ATOM 4096 N N . LYS B 1 254 ? 5.647 14.470 72.237 1.00 14.93 254 LYS B N 1
ATOM 4097 C CA . LYS B 1 254 ? 6.951 13.774 72.302 1.00 15.17 254 LYS B CA 1
ATOM 4098 C C . LYS B 1 254 ? 7.789 14.168 71.085 1.00 16.11 254 LYS B C 1
ATOM 4099 O O . LYS B 1 254 ? 9.013 14.376 71.244 1.00 16.07 254 LYS B O 1
ATOM 4105 N N . THR B 1 255 ? 7.196 14.194 69.898 1.00 15.44 255 THR B N 1
ATOM 4106 C CA . THR B 1 255 ? 7.985 14.137 68.644 1.00 16.29 255 THR B CA 1
ATOM 4107 C C . THR B 1 255 ? 8.199 15.521 68.031 1.00 16.21 255 THR B C 1
ATOM 4108 O O . THR B 1 255 ? 9.132 15.636 67.228 1.00 18.13 255 THR B O 1
ATOM 4112 N N . ILE B 1 256 ? 7.361 16.511 68.331 1.00 16.15 256 ILE B N 1
ATOM 4113 C CA . ILE B 1 256 ? 7.569 17.894 67.799 1.00 16.16 256 ILE B CA 1
ATOM 4114 C C . ILE B 1 256 ? 8.642 18.561 68.650 1.00 16.22 256 ILE B C 1
ATOM 4115 O O . ILE B 1 256 ? 8.450 18.773 69.846 1.00 16.20 256 ILE B O 1
ATOM 4120 N N . PRO B 1 257 ? 9.829 18.881 68.093 1.00 16.91 257 PRO B N 1
ATOM 4121 C CA . PRO B 1 257 ? 10.924 19.387 68.922 1.00 17.28 257 PRO B CA 1
ATOM 4122 C C . PRO B 1 257 ? 10.566 20.594 69.799 1.00 16.71 257 PRO B C 1
ATOM 4123 O O . PRO B 1 257 ? 10.864 20.569 70.968 1.00 17.47 257 PRO B O 1
ATOM 4127 N N . ARG B 1 258 ? 9.882 21.593 69.254 1.00 16.59 258 ARG B N 1
ATOM 4128 C CA . ARG B 1 258 ? 9.570 22.838 70.001 1.00 16.99 258 ARG B CA 1
ATOM 4129 C C . ARG B 1 258 ? 8.098 22.827 70.424 1.00 17.42 258 ARG B C 1
ATOM 4130 O O . ARG B 1 258 ? 7.480 23.906 70.504 1.00 18.19 258 ARG B O 1
ATOM 4138 N N . ALA B 1 259 ? 7.559 21.658 70.748 1.00 16.62 259 ALA B N 1
ATOM 4139 C CA . ALA B 1 259 ? 6.172 21.546 71.249 1.00 16.22 259 ALA B CA 1
ATOM 4140 C C . ALA B 1 259 ? 6.023 22.167 72.646 1.00 15.89 259 ALA B C 1
ATOM 4141 O O . ALA B 1 259 ? 6.969 22.133 73.458 1.00 16.68 259 ALA B O 1
ATOM 4143 N N . GLN B 1 260 ? 4.828 22.675 72.904 1.00 15.47 260 GLN B N 1
ATOM 4144 C CA . GLN B 1 260 ? 4.283 22.920 74.257 1.00 16.21 260 GLN B CA 1
ATOM 4145 C C . GLN B 1 260 ? 2.888 22.307 74.294 1.00 15.11 260 GLN B C 1
ATOM 4146 O O . GLN B 1 260 ? 2.233 22.223 73.243 1.00 15.25 260 GLN B O 1
ATOM 4152 N N . LEU B 1 261 ? 2.438 21.937 75.483 1.00 15.26 261 LEU B N 1
ATOM 4153 C CA . LEU B 1 261 ? 1.049 21.488 75.692 1.00 15.53 261 LEU B CA 1
ATOM 4154 C C . LEU B 1 261 ? 0.431 22.314 76.819 1.00 16.00 261 LEU B C 1
ATOM 4155 O O . LEU B 1 261 ? 1.076 22.474 77.879 1.00 17.86 261 LEU B O 1
ATOM 4160 N N . HIS B 1 262 ? -0.800 22.756 76.622 1.00 15.03 262 HIS B N 1
ATOM 4161 C CA . HIS B 1 262 ? -1.618 23.322 77.713 1.00 14.82 262 HIS B CA 1
ATOM 4162 C C . HIS B 1 262 ? -2.920 22.540 77.788 1.00 14.88 262 HIS B C 1
ATOM 4163 O O . HIS B 1 262 ? -3.608 22.425 76.768 1.00 16.09 262 HIS B O 1
ATOM 4170 N N . VAL B 1 263 ? -3.202 21.994 78.962 1.00 14.52 263 VAL B N 1
ATOM 4171 C CA . VAL B 1 263 ? -4.466 21.278 79.228 1.00 14.80 263 VAL B CA 1
ATOM 4172 C C . VAL B 1 263 ? -5.282 22.095 80.218 1.00 14.94 263 VAL B C 1
ATOM 4173 O O . VAL B 1 263 ? -4.756 22.470 81.280 1.00 14.96 263 VAL B O 1
ATOM 4177 N N . PHE B 1 264 ? -6.549 22.303 79.887 1.00 14.96 264 PHE B N 1
ATOM 4178 C CA . PHE B 1 264 ? -7.535 22.948 80.782 1.00 16.28 264 PHE B CA 1
ATOM 4179 C C . PHE B 1 264 ? -8.444 21.890 81.389 1.00 15.85 264 PHE B C 1
ATOM 4180 O O . PHE B 1 264 ? -9.175 21.231 80.649 1.00 16.02 264 PHE B O 1
ATOM 4188 N N . GLY B 1 265 ? -8.424 21.762 82.711 1.00 15.69 265 GLY B N 1
ATOM 4189 C CA . GLY B 1 265 ? -9.483 21.051 83.444 1.00 16.37 265 GLY B CA 1
ATOM 4190 C C . GLY B 1 265 ? -10.826 21.734 83.248 1.00 17.63 265 GLY B C 1
ATOM 4191 O O . GLY B 1 265 ? -10.845 22.977 83.135 1.00 18.88 265 GLY B O 1
ATOM 4192 N N . GLN B 1 266 ? -11.909 20.960 83.260 1.00 18.10 266 GLN B N 1
ATOM 4193 C CA . GLN B 1 266 ? -13.308 21.467 83.160 1.00 18.54 266 GLN B CA 1
ATOM 4194 C C . GLN B 1 266 ? -13.476 22.176 81.811 1.00 19.49 266 GLN B C 1
ATOM 4195 O O . GLN B 1 266 ? -13.974 23.332 81.724 1.00 18.73 266 GLN B O 1
ATOM 4201 N N . CYS B 1 267 ? -13.107 21.470 80.762 1.00 18.01 267 CYS B N 1
ATOM 4202 C CA . CYS B 1 267 ? -13.114 21.987 79.385 1.00 17.99 267 CYS B CA 1
ATOM 4203 C C . CYS B 1 267 ? -13.221 20.802 78.435 1.00 18.66 267 CYS B C 1
ATOM 4204 O O . CYS B 1 267 ? -12.464 19.851 78.620 1.00 18.23 267 CYS B O 1
ATOM 4207 N N . GLY B 1 268 ? -14.138 20.860 77.481 1.00 18.44 268 GLY B N 1
ATOM 4208 C CA . GLY B 1 268 ? -14.282 19.827 76.441 1.00 18.22 268 GLY B CA 1
ATOM 4209 C C . GLY B 1 268 ? -13.554 20.197 75.159 1.00 19.06 268 GLY B C 1
ATOM 4210 O O . GLY B 1 268 ? -12.459 20.797 75.201 1.00 20.14 268 GLY B O 1
ATOM 4211 N N . HIS B 1 269 ? -14.180 19.884 74.041 1.00 19.02 269 HIS B N 1
ATOM 4212 C CA . HIS B 1 269 ? -13.572 19.909 72.695 1.00 19.49 269 HIS B CA 1
ATOM 4213 C C . HIS B 1 269 ? -13.558 21.325 72.110 1.00 21.50 269 HIS B C 1
ATOM 4214 O O . HIS B 1 269 ? -12.964 21.502 71.045 1.00 27.12 269 HIS B O 1
ATOM 4221 N N . TRP B 1 270 ? -14.302 22.264 72.683 1.00 20.61 270 TRP B N 1
ATOM 4222 C CA . TRP B 1 270 ? -14.365 23.650 72.149 1.00 21.85 270 TRP B CA 1
ATOM 4223 C C . TRP B 1 270 ? -13.579 24.579 73.067 1.00 21.83 270 TRP B C 1
ATOM 4224 O O . TRP B 1 270 ? -14.202 25.455 73.700 1.00 24.83 270 TRP B O 1
ATOM 4235 N N . VAL B 1 271 ? -12.267 24.415 73.126 1.00 21.68 271 VAL B N 1
ATOM 4236 C CA . VAL B 1 271 ? -11.399 25.201 74.027 1.00 21.61 271 VAL B CA 1
ATOM 4237 C C . VAL B 1 271 ? -11.652 26.691 73.802 1.00 21.62 271 VAL B C 1
ATOM 4238 O O . VAL B 1 271 ? -11.710 27.426 74.803 1.00 22.24 271 VAL B O 1
ATOM 4242 N N . GLN B 1 272 ? -11.756 27.102 72.541 1.00 23.56 272 GLN B N 1
ATOM 4243 C CA . GLN B 1 272 ? -11.791 28.542 72.154 1.00 24.41 272 GLN B CA 1
ATOM 4244 C C . GLN B 1 272 ? -13.094 29.179 72.667 1.00 24.51 272 GLN B C 1
ATOM 4245 O O . GLN B 1 272 ? -13.110 30.406 72.810 1.00 24.69 272 GLN B O 1
ATOM 4251 N N . VAL B 1 273 ? -14.127 28.384 72.957 1.00 24.91 273 VAL B N 1
ATOM 4252 C CA . VAL B 1 273 ? -1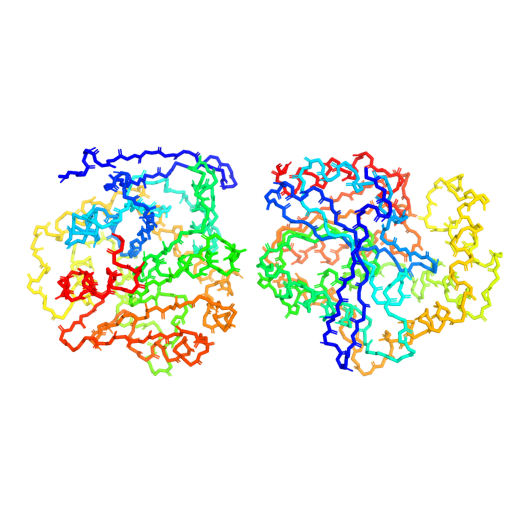5.423 28.843 73.539 1.00 25.54 273 VAL B CA 1
ATOM 4253 C C . VAL B 1 273 ? -15.408 28.663 75.066 1.00 25.76 273 VAL B C 1
ATOM 4254 O O . VAL B 1 273 ? -15.726 29.619 75.774 1.00 25.62 273 VAL B O 1
ATOM 4258 N N . GLU B 1 274 ? -15.087 27.471 75.569 1.00 24.34 274 GLU B N 1
ATOM 4259 C CA . GLU B 1 274 ? -15.289 27.108 76.995 1.00 24.25 274 GLU B CA 1
ATOM 4260 C C . GLU B 1 274 ? -14.248 27.793 77.886 1.00 22.34 274 GLU B C 1
ATOM 4261 O O . GLU B 1 274 ? -14.558 28.033 79.056 1.00 23.87 274 GLU B O 1
ATOM 4267 N N . LYS B 1 275 ? -13.041 28.032 77.368 1.00 20.73 275 LYS B N 1
ATOM 4268 C CA . LYS B 1 275 ? -11.938 28.754 78.052 1.00 21.51 275 LYS B CA 1
ATOM 4269 C C . LYS B 1 275 ? -11.502 29.917 77.153 1.00 22.10 275 LYS B C 1
ATOM 4270 O O . LYS B 1 275 ? -10.294 30.058 76.901 1.00 21.90 275 LYS B O 1
ATOM 4276 N N . PHE B 1 276 ? -12.450 30.727 76.682 1.00 23.96 276 PHE B N 1
ATOM 4277 C CA . PHE B 1 276 ? -12.170 31.713 75.596 1.00 26.41 276 PHE B CA 1
ATOM 4278 C C . PHE B 1 276 ? -11.109 32.720 76.064 1.00 24.92 276 PHE B C 1
ATOM 4279 O O . PHE B 1 276 ? -10.167 32.996 75.301 1.00 24.34 276 PHE B O 1
ATOM 4287 N N . ASP B 1 277 ? -11.190 33.209 77.306 1.00 26.01 277 ASP B N 1
ATOM 4288 C CA . ASP B 1 277 ? -10.245 34.239 77.803 1.00 25.46 277 ASP B CA 1
ATOM 4289 C C . ASP B 1 277 ? -8.831 33.657 77.924 1.00 23.78 277 ASP B C 1
ATOM 4290 O O . ASP B 1 277 ? -7.873 34.278 77.462 1.00 22.89 277 ASP B O 1
ATOM 4295 N N . GLU B 1 278 ? -8.700 32.474 78.520 1.00 22.47 278 GLU B N 1
ATOM 4296 C CA . GLU B 1 278 ? -7.384 31.829 78.714 1.00 22.79 278 GLU B CA 1
ATOM 4297 C C . GLU B 1 278 ? -6.807 31.457 77.340 1.00 20.56 278 GLU B C 1
ATOM 4298 O O . GLU B 1 278 ? -5.593 31.645 77.129 1.00 21.40 278 GLU B O 1
ATOM 4304 N N . PHE B 1 279 ? -7.654 30.948 76.454 1.00 20.70 279 PHE B N 1
ATOM 4305 C CA . PHE B 1 279 ? -7.251 30.574 75.073 1.00 20.80 279 PHE B CA 1
ATOM 4306 C C . PHE B 1 279 ? -6.722 31.816 74.340 1.00 20.37 279 PHE B C 1
ATOM 4307 O O . PHE B 1 279 ? -5.640 31.787 73.739 1.00 20.44 279 PHE B O 1
ATOM 4315 N N . ASN B 1 280 ? -7.496 32.901 74.380 1.00 21.91 280 ASN B N 1
ATOM 4316 C CA . ASN B 1 280 ? -7.110 34.171 73.712 1.00 21.16 280 ASN B CA 1
ATOM 4317 C C . ASN B 1 280 ? -5.742 34.620 74.222 1.00 20.20 280 ASN B C 1
ATOM 4318 O O . ASN B 1 280 ? -4.887 34.988 73.408 1.00 20.65 280 ASN B O 1
ATOM 4323 N N . LYS B 1 281 ? -5.544 34.623 75.539 1.00 21.88 281 LYS B N 1
ATOM 4324 C CA . LYS B 1 281 ? -4.284 35.085 76.165 1.00 23.34 281 LYS B CA 1
ATOM 4325 C C . LYS B 1 281 ? -3.118 34.176 75.778 1.00 21.45 281 LYS B C 1
ATOM 4326 O O . LYS B 1 281 ? -2.048 34.712 75.450 1.00 21.27 281 LYS B O 1
ATOM 4332 N N . LEU B 1 282 ? -3.294 32.849 75.820 1.00 21.09 282 LEU B N 1
ATOM 4333 C CA . LEU B 1 282 ? -2.226 31.903 75.406 1.00 21.42 282 LEU B CA 1
ATOM 4334 C C . LEU B 1 282 ? -1.840 32.187 73.958 1.00 19.25 282 LEU B C 1
ATOM 4335 O O . LEU B 1 282 ? -0.643 32.221 73.657 1.00 21.52 282 LEU B O 1
ATOM 4340 N N . THR B 1 283 ? -2.833 32.318 73.091 1.00 20.30 283 THR B N 1
ATOM 4341 C CA . THR B 1 283 ? -2.617 32.503 71.637 1.00 21.25 283 THR B CA 1
ATOM 4342 C C . THR B 1 283 ? -1.878 33.821 71.398 1.00 22.61 283 THR B C 1
ATOM 4343 O O . THR B 1 283 ? -0.878 33.823 70.662 1.00 22.43 283 THR B O 1
ATOM 4347 N N . ILE B 1 284 ? -2.347 34.914 71.995 1.00 21.38 284 ILE B N 1
ATOM 4348 C CA . ILE B 1 284 ? -1.685 36.240 71.825 1.00 21.71 284 ILE B CA 1
ATOM 4349 C C . ILE B 1 284 ? -0.219 36.145 72.263 1.00 21.63 284 ILE B C 1
ATOM 4350 O O . ILE B 1 284 ? 0.649 36.580 71.501 1.00 23.24 284 ILE B O 1
ATOM 4355 N N . GLU B 1 285 ? 0.069 35.594 73.447 1.00 21.31 285 GLU B N 1
ATOM 4356 C CA . GLU B 1 285 ? 1.456 35.519 73.958 1.00 22.47 285 GLU B CA 1
ATOM 4357 C C . GLU B 1 285 ? 2.277 34.611 73.037 1.00 21.75 285 GLU B C 1
ATOM 4358 O O . GLU B 1 285 ? 3.433 34.954 72.719 1.00 22.47 285 GLU B O 1
ATOM 4364 N N . PHE B 1 286 ? 1.735 33.449 72.663 1.00 21.44 286 PHE B N 1
ATOM 4365 C CA . PHE B 1 286 ? 2.526 32.425 71.939 1.00 21.64 286 PHE B CA 1
ATOM 4366 C C . PHE B 1 286 ? 2.921 32.961 70.561 1.00 22.39 286 PHE B C 1
ATOM 4367 O O . PHE B 1 286 ? 4.050 32.689 70.109 1.00 23.31 286 PHE B O 1
ATOM 4375 N N . LEU B 1 287 ? 2.027 33.721 69.928 1.00 22.97 287 LEU B N 1
ATOM 4376 C CA . LEU B 1 287 ? 2.231 34.226 68.550 1.00 24.97 287 LEU B CA 1
ATOM 4377 C C . LEU B 1 287 ? 3.008 35.548 68.561 1.00 29.10 287 LEU B C 1
ATOM 4378 O O . LEU B 1 287 ? 3.312 36.037 67.458 1.00 31.06 287 LEU B O 1
ATOM 4383 N N . GLY B 1 288 ? 3.346 36.070 69.742 1.00 32.28 288 GLY B N 1
ATOM 4384 C CA . GLY B 1 288 ? 4.397 37.094 69.925 1.00 37.96 288 GLY B CA 1
ATOM 4385 C C . GLY B 1 288 ? 3.840 38.432 70.384 1.00 43.92 288 GLY B C 1
ATOM 4386 O O . GLY B 1 288 ? 4.603 39.428 70.345 1.00 44.90 288 GLY B O 1
ATOM 4387 N N . GLY B 1 289 ? 2.567 38.478 70.792 1.00 46.87 289 GLY B N 1
ATOM 4388 C CA . GLY B 1 289 ? 1.914 39.683 71.347 1.00 51.24 289 GLY B CA 1
ATOM 4389 C C . GLY B 1 289 ? 1.421 40.627 70.260 1.00 53.95 289 GLY B C 1
ATOM 4390 O O . GLY B 1 289 ? 0.584 41.495 70.585 1.00 58.11 289 GLY B O 1
ATOM 4391 N N . GLY B 1 290 ? 1.930 40.480 69.027 1.00 57.47 290 GLY B N 1
ATOM 4392 C CA . GLY B 1 290 ? 1.538 41.265 67.837 1.00 58.86 290 GLY B CA 1
ATOM 4393 C C . GLY B 1 290 ? 1.796 42.752 68.021 1.00 59.63 290 GLY B C 1
ATOM 4394 O O . GLY B 1 290 ? 0.889 43.484 68.414 1.00 60.97 290 GLY B O 1
#

Nearest PDB structures (foldseek):
  5jz9-assembly1_A  TM=9.974E-01  e=1.074E-58  Mycobacterium tuberculosis CDC1551
  2wue-assembly1_A  TM=9.985E-01  e=1.968E-57  Mycobacterium tuberculosis H37Rv
  4f0j-assembly1_A  TM=7.953E-01  e=4.288E-18  Pseudomonas aeruginosa PAO1
  8pzg-assembly2_B  TM=7.532E-01  e=3.424E-17  metagenome
  8ckp-assembly1_I  TM=7.879E-01  e=5.011E-15  Haloferax mediterranei

Sequence (568 aa):
LTFESTSRFAEVDVDGPLKLHYHEAGVGNDQTVVLLHGGGPGAASWTNFSRNIAVLARHFHVLAVDQPGYGHSDKRAEHGQFNRYAAMALKGLFDQLGLGRVPLVGNSLGGGTAVRFALDYPARAGRLVLMGPGGLSINLFAPDPTEGVKRLSKFSVAPTRENLEAFLRVMVYDKNLITPELVDQRFALASTPESLTATRAMGKSFAGADFEEAGMMWREVYRLRQPVLLIWGREDRVNPLDGALVALKTIPRAQLHVFGQCGHWVQVEKFDEFNKLTIEFLGGGLTFESTSRFAEVDVDGPLKLHYHEAGVGNDQTVVLLHGGGPGAASWTNFSRNIAVLARHFHVLAVDQPGYGHSDKRAEHGQFNRYAAMALKGLFDQLGLGRVPLVGNSLGGGTAVRFALDYPARAGRLVLMGPGGLSINLFAPDPTEGVKRLSKFSVAPTRENLEAFLRVMVYDKNLITPELVDQRFALASTPESLTATRAMGKSFAGADFEAGMMWREVYRLRQPVLLIWGREDRVNPLDGALVALKTIPRAQLHVFGQCGHWVQVEKFDEFNKLTIEFLGGG

GO terms:
  GO:0005886 plasma membrane (C, HDA)
  GO:0051701 biological process involved in interaction with host (P, IMP)
  GO:0005515 protein binding (F, IPI)
  GO:0016823 hydrolase activity, acting on carbon-carbon bonds, in ketonic substances (F, IDA)

Solvent-accessible surface area: 23187 Å² total; per-residue (Å²): 123,70,65,134,69,2,31,83,109,8,119,8,121,2,137,25,99,0,82,1,1,12,2,33,4,19,103,84,46,95,61,17,0,0,0,1,0,6,7,10,3,10,6,12,0,54,47,17,0,67,96,0,5,57,33,0,10,171,51,0,27,0,1,0,4,2,1,2,13,13,23,97,4,41,56,58,63,149,45,47,6,2,3,91,12,2,0,61,0,3,50,20,1,0,49,100,71,27,27,4,61,6,12,0,0,0,2,15,22,0,0,0,0,0,0,6,0,1,27,43,50,76,19,12,2,2,80,0,0,0,1,1,0,15,17,0,21,50,26,91,166,26,118,100,76,10,68,0,58,120,79,36,59,125,0,19,130,36,40,65,83,140,17,1,55,33,5,0,98,8,5,7,102,71,78,126,39,12,52,89,128,46,0,76,93,18,44,65,82,1,44,48,100,104,10,22,54,6,15,95,13,18,42,160,17,74,84,44,101,69,103,69,8,20,61,0,67,124,44,0,132,134,5,67,11,13,0,6,0,0,0,0,127,45,5,128,12,19,20,56,24,0,0,79,34,0,66,172,47,2,71,113,22,97,56,69,53,22,31,109,0,1,7,23,1,2,18,30,49,87,61,76,0,3,130,48,0,28,137,16,13,65,28,66,118,70,62,136,68,2,30,83,111,7,117,11,109,10,121,22,96,0,87,1,1,14,2,33,5,20,106,72,50,154,64,20,0,0,0,2,0,6,16,12,3,12,7,10,0,49,51,18,0,64,96,0,4,58,32,0,11,172,53,0,26,0,2,0,4,1,2,2,14,15,23,98,4,40,53,60,68,141,33,36,6,1,2,40,15,2,0,66,1,4,28,18,1,0,67,102,68,65,25,45,147,5,11,0,0,0,4,14,21,0,0,0,1,0,0,0,0,2,3,7,46,52,77,35,1,2,92,0,0,0,0,1,0,15,17,0,18,48,25,90,165,25,116,102,75,10,69,0,56,122,75,55,61,126,0,45,134,37,47,61,88,143,16,0,55,30,3,0,92,7,5,8,106,70,99,129,46,12,55,85,124,43,0,76,92,18,52,64,77,1,37,49,100,104,10,23,40,6,28,156,2,29,46,133,7,94,93,31,57,34,97,44,13,12,62,0,71,116,10,0,127,45,5,147,14,13,0,6,0,0,0,0,127,47,5,131,10,19,20,57,24,0,0,79,34,0,66,175,48,3,98,134,22,97,56,69,54,21,30,107,0,1,10,31,0,2,19,32,46,86,62,76,0,4,130,47,0,26,134,15,13,65,29,62

InterPro domains:
  IPR000073 Alpha/beta hydrolase fold-1 [PF00561] (38-275)
  IPR000073 Alpha/beta hydrolase fold-1 [PR00111] (65-80)
  IPR000073 Alpha/beta hydrolase fold-1 [PR00111] (110-123)
  IPR000073 Alpha/beta hydrolase fold-1 [PR00111] (124-137)
  IPR000073 Alpha/beta hydrolase fold-1 [PR00111] (233-247)
  IPR029058 Alpha/Beta hydrolase fold [G3DSA:3.40.50.1820] (1-290)
  IPR029058 Alpha/Beta hydrolase fold [SSF53474] (17-288)
  IPR054676 Hydrolase HsaD [NF045632] (1-288)

B-factor: mean 26.17, std 9.6, range [9.79, 76.92]

Foldseek 3Di:
DDCVVQWDWDWFAQVHTWIKIKGWALVVADAEEEEFAADFFLDFQCVLQVLAPVLVSVHHGYIYIGFALYDPIAQDLADAQRLLSRLVVVVRVCVVVVAWEHEYEYAADGLLNLLLNCQVVVRRYAEYEYELYFLLFDQPPADPPFPLVVLSVVCLVPVDLVSSLSNVCLQWLPSVVSDPVVSVNSSVRRVDPSNSSSSVNNVPNCDDPVVVSSNCLVPQLPRQHAYEYEYECSARRRHPSRCPSNQVRNPNYDYHYDYSTYRSCCPRVVVVSNVVVCVSSPVD/DDCVVQWDWDWFDDVHTKIKIKGWALPPQPAEEEEAFADFFLDFQCVLQVLACVLVSVHHGYIRIGFALYDPIAQDLADAQRLLSRLNVVVRVCVVVVQWEHEYEYAADGLLNLLLNCQVVVRRYAEYEYFLYFLLFDQPPADPPFPLVVLSVVCLVPVDLVSSLSNVCLQWLPSVVSDPVVSVSSSVRRVDPSSSSNSNNNVQRCVDPSVVSSNCLVPQLPRQHEYEYEYECSARRRHPSRCPSNQVRNPNYDYHYDYSTYRSCCPRVVVVSNVCVCVVSPVD

Secondary structure (DSSP, 8-state):
--HHHHEEEEEEESSSEEEEEEEEE-TT-S-EEEEE---STT--HHHHTTTTHHHHHTTSEEEEE--TTSTTS---S--SSHHHHHHHHHHHHHHHHT--SEEEEEETHHHHHHHHHHHHSGGGEEEEEEES-SSS---SSSPSSPHHHHHHHHHHHS--HHHHHHHHHTT-SSGGGS-HHHHHHHHHHHTSHHHHHHHHHHHHTTSSTTGGGG-GGGTGGG--S-EEEEEETT-SSS-GGGGHHHHHHSTTEEEEEESS--S-HHHHTHHHHHHHHHHHTT--/--HHHHEEEEEEESSSEEEEEEEEE-TT-S-EEEEE---STT--HHHHTTTTHHHHTTTSEEEEEPPTTSTTS---S--SSHHHHHHHHHHHHHHHHT--SEEEEEETHHHHHHHHHHHHSGGGEEEEEEES-SSS---SSSPSSPHHHHHHHHHHHS--HHHHHHHHHTT-SSGGGS-HHHHHHHHHHHTSHHHHHHHHHHHHHHHSTTGGGG-GGGTGGG--S-EEEEEETT-SSS-GGGGHHHHHHSTTEEEEEESS--S-HHHHTHHHHHHHHHHHTT--

Organism: Mycobacterium tuberculosis (strain ATCC 25618 / H37Rv) (NCBI:txid83332)